Protein AF-A0AA41MFE6-F1 (afdb_monomer_lite)

Radius of gyration: 26.03 Å; chains: 1; bounding box: 63×68×72 Å

pLDDT: mean 90.1, std 14.35, range [26.83, 98.88]

Organism: Sciurus carolinensis (NCBI:txid30640)

Sequence (547 aa):
MVQLTATPLSALVDEPVHIRITGLSPFQVVTLQASLKDEKENMFYSHAYYRANKVGEVDLEHDSALGGDYVGVHPMGLFWSLKPKKLLTRLLKKDVMNSPFRVQIKLCDLQSPLRNQVTSTSMVSLTLERWYAAPGVTRIPVEEGRLRGALFLPSGEGPFPGVIDLFGGIGGLCEHRSSLLASRGFASLALAYWGYKDLPSQLQKLDLEYFEEASNFLLSHPKVFGQGIGVISTSKGAEIGLSMAIYLKQVTATILINGTNSPYGIPYVYRGYTHQSIPYSLQFLSTNALGFIEFQGIYEKIGVEASQYLFPIEKAHGHFLFIVGEDDKSINSKEHAKEAIEKLRRHGKNNWTLLSYPGAGHLIEPPYSPLCWASKMPNACTPISWGGEVITHAAAQEHSWKEIQKFLRKHLIPVGRKLHLVSTCQLPMFQLTATPPSGLADEPVHIRVTGLPPAQMVTLKATLKDEKGNLFRSKAFYRANEAGEVDLERAPALGGDYVGVHAMGLFWSLKPEKAFRRLLKRDVINNPFKVTLDLYDSVCLQDSTTA

Foldseek 3Di:
DKDWDKPPLEDAQQDFIKIKIADAAAQFKKKKKKWWAAPVRWIWIWMFIWTAHRRGMDTLQPTWTPDTLDTGRDRLCGQQSIDTPPPQDFHADDPQDPAFTKMKMFIFHDDDPPDPDPDTPTPDMDIGGHHLADPQWDWDFDDPDPWGWIKIAAHDDAQFAEEEEEEADQFEWGCSVQRNVNNVGYGYTGTGQECYDPHHPDPQAAELVNVLVVFVVRPPDPSHDDQAHEYAYAENRLVSQLLCLQPPPRYAEYERALYAQFAEPHWYDYPRDIQDHDYFPCVQWDADPVRATFQQRRPDDDPPVCPSRGDQSLRGPHAYEYEYECFERNHNSVVRVVVSVVSCVVSVHDRYDYDYFYQAWRDLDAASRYDSQWHDRVPDPHIHGGTGDSPSNNVSNSVVVVVVSVRSCVGRPDDDDDDDDDDDDDDQDKDWDWPPPDDDPPDFIKIKIARAAAQFKKKKKKWWAAPVRWIWMWIFIWTAHNRRMDTLQPTFGVDTLDTGRDRCVGPVSTDTPDPPDDRDDDPPDPDDIDMDIDMGRHDDPDDPPDD

Structure (mmCIF, N/CA/C/O backbone):
data_AF-A0AA41MFE6-F1
#
_entry.id   AF-A0AA41MFE6-F1
#
loop_
_atom_site.group_PDB
_atom_site.id
_atom_site.type_symbol
_atom_site.label_atom_id
_atom_site.label_alt_id
_atom_site.label_comp_id
_atom_site.label_asym_id
_atom_site.label_entity_id
_atom_site.label_seq_id
_atom_site.pdbx_PDB_ins_code
_atom_site.Cartn_x
_atom_site.Cartn_y
_atom_site.Cartn_z
_atom_site.occupancy
_atom_site.B_iso_or_equiv
_atom_site.auth_seq_id
_atom_site.auth_comp_id
_atom_site.auth_asym_id
_atom_site.auth_atom_id
_atom_site.pdbx_PDB_model_num
ATOM 1 N N . MET A 1 1 ? 10.815 -3.595 -38.546 1.00 85.31 1 MET A N 1
ATOM 2 C CA . MET A 1 1 ? 10.466 -2.294 -37.933 1.00 85.31 1 MET A CA 1
ATOM 3 C C . MET A 1 1 ? 10.370 -2.526 -36.439 1.00 85.31 1 MET A C 1
ATOM 5 O O . MET A 1 1 ? 9.770 -3.525 -36.065 1.00 85.31 1 MET A O 1
ATOM 9 N N . VAL A 1 2 ? 10.991 -1.673 -35.622 1.00 94.25 2 VAL A N 1
ATOM 10 C CA . VAL A 1 2 ? 10.932 -1.807 -34.159 1.00 94.25 2 VAL A CA 1
ATOM 11 C C . VAL A 1 2 ? 9.507 -1.520 -33.686 1.00 94.25 2 VAL A C 1
ATOM 13 O O . VAL A 1 2 ? 8.913 -0.531 -34.113 1.00 94.25 2 VAL A O 1
ATOM 16 N N . GLN A 1 3 ? 8.959 -2.372 -32.823 1.00 95.69 3 GLN A N 1
ATOM 17 C CA . GLN A 1 3 ? 7.640 -2.193 -32.217 1.00 95.69 3 GLN A CA 1
ATOM 18 C C . GLN A 1 3 ? 7.752 -2.275 -30.697 1.00 95.69 3 GLN A C 1
ATOM 20 O O . GLN A 1 3 ? 8.437 -3.143 -30.166 1.00 95.69 3 GLN A O 1
ATOM 25 N N . LEU A 1 4 ? 7.060 -1.371 -30.005 1.00 97.50 4 LEU A N 1
ATOM 26 C CA . LEU A 1 4 ? 6.868 -1.392 -28.558 1.00 97.50 4 LEU A CA 1
ATOM 27 C C . LEU A 1 4 ? 5.377 -1.603 -28.305 1.00 97.50 4 LEU A C 1
ATOM 29 O O . LEU A 1 4 ? 4.556 -0.829 -28.795 1.00 97.50 4 LEU A O 1
ATOM 33 N N . THR A 1 5 ? 5.038 -2.641 -27.552 1.00 97.56 5 THR A N 1
ATOM 34 C CA . THR A 1 5 ? 3.656 -3.020 -27.240 1.00 97.56 5 THR A CA 1
ATOM 35 C C . THR A 1 5 ? 3.467 -3.130 -25.737 1.00 97.56 5 THR A C 1
ATOM 37 O O . THR A 1 5 ? 4.367 -3.597 -25.039 1.00 97.56 5 THR A O 1
ATOM 40 N N . ALA A 1 6 ? 2.294 -2.731 -25.252 1.00 97.38 6 ALA A N 1
ATOM 41 C CA . ALA A 1 6 ? 1.893 -2.907 -23.866 1.00 97.38 6 ALA A CA 1
ATOM 42 C C . ALA A 1 6 ? 0.435 -3.375 -23.800 1.00 97.38 6 ALA A C 1
ATOM 44 O O . ALA A 1 6 ? -0.420 -2.783 -24.461 1.00 97.38 6 ALA A O 1
ATOM 45 N N . THR A 1 7 ? 0.157 -4.421 -23.020 1.00 95.06 7 THR A N 1
ATOM 46 C CA . THR A 1 7 ? -1.183 -5.015 -22.919 1.00 95.06 7 THR A CA 1
ATOM 47 C C . THR A 1 7 ? -1.560 -5.276 -21.459 1.00 95.06 7 THR A C 1
ATOM 49 O O . THR A 1 7 ? -0.842 -6.009 -20.779 1.00 95.06 7 THR A O 1
ATOM 52 N N . PRO A 1 8 ? -2.683 -4.720 -20.967 1.00 96.69 8 PRO A N 1
ATOM 53 C CA . PRO A 1 8 ? -3.560 -3.742 -21.627 1.00 96.69 8 PRO A CA 1
ATOM 54 C C . PRO A 1 8 ? -2.961 -2.318 -21.662 1.00 96.69 8 PRO A C 1
ATOM 56 O O . PRO A 1 8 ? -2.143 -1.951 -20.822 1.00 96.69 8 PRO A O 1
ATOM 59 N N . LEU A 1 9 ? -3.414 -1.479 -22.606 1.00 93.94 9 LEU A N 1
ATOM 60 C CA . LEU A 1 9 ? -3.052 -0.048 -22.660 1.00 93.94 9 LEU A CA 1
ATOM 61 C C . LEU A 1 9 ? -3.807 0.812 -21.636 1.00 93.94 9 LEU A C 1
ATOM 63 O O . LEU A 1 9 ? -3.378 1.919 -21.328 1.00 93.94 9 LEU A O 1
ATOM 67 N N . SER A 1 10 ? -4.929 0.318 -21.119 1.00 95.38 10 SER A N 1
ATOM 68 C CA . SER A 1 10 ? -5.746 0.989 -20.113 1.00 95.38 10 SER A CA 1
ATOM 69 C C . SER A 1 10 ? -6.144 -0.040 -19.063 1.00 95.38 10 SER A C 1
ATOM 71 O O . SER A 1 10 ? -6.711 -1.075 -19.409 1.00 95.38 10 SER A O 1
ATOM 73 N N . ALA A 1 11 ? -5.777 0.198 -17.807 1.00 95.81 11 ALA A N 1
ATOM 74 C CA . ALA A 1 11 ? -6.053 -0.709 -16.692 1.00 95.81 11 ALA A CA 1
ATOM 75 C C . ALA A 1 11 ? -6.019 0.030 -15.356 1.00 95.81 11 ALA A C 1
ATOM 77 O O . ALA A 1 11 ? -5.594 1.189 -15.280 1.00 95.81 11 ALA A O 1
ATOM 78 N N . LEU A 1 12 ? -6.448 -0.644 -14.290 1.00 97.50 12 LEU A N 1
ATOM 79 C CA . LEU A 1 12 ? -6.302 -0.095 -12.950 1.00 97.50 12 LEU A CA 1
ATOM 80 C C . LEU A 1 12 ? -4.831 0.023 -12.565 1.00 97.50 12 LEU A C 1
ATOM 82 O O . LEU A 1 12 ? -4.002 -0.795 -12.958 1.00 97.50 12 LEU A O 1
ATOM 86 N N . VAL A 1 13 ? -4.510 1.031 -11.755 1.00 97.25 13 VAL A N 1
ATOM 87 C CA . VAL A 1 13 ? -3.156 1.274 -11.252 1.00 97.25 13 VAL A CA 1
ATOM 88 C C . VAL A 1 13 ? -2.588 0.071 -10.512 1.00 97.25 13 VAL A C 1
ATOM 90 O O . VAL A 1 13 ? -1.379 -0.091 -10.589 1.00 97.25 13 VAL A O 1
ATOM 93 N N . ASP A 1 14 ? -3.412 -0.776 -9.887 1.00 96.44 14 ASP A N 1
ATOM 94 C CA . ASP A 1 14 ? -3.007 -1.979 -9.151 1.00 96.44 14 ASP A CA 1
ATOM 95 C C . ASP A 1 14 ? -2.985 -3.268 -10.003 1.00 96.44 14 ASP A C 1
ATOM 97 O O . ASP A 1 14 ? -2.794 -4.353 -9.454 1.00 96.44 14 ASP A O 1
ATOM 101 N N . GLU A 1 15 ? -3.150 -3.176 -11.331 1.00 95.25 15 GLU A N 1
ATOM 102 C CA . GLU A 1 15 ? -3.123 -4.324 -12.259 1.00 95.25 15 GLU A CA 1
ATOM 103 C C . GLU A 1 15 ? -1.852 -4.357 -13.110 1.00 95.25 15 GLU A C 1
ATOM 105 O O . GLU A 1 15 ? -1.457 -3.319 -13.641 1.00 95.25 15 GLU A O 1
ATOM 110 N N . PRO A 1 16 ? -1.204 -5.517 -13.294 1.00 96.12 16 PRO A N 1
ATOM 111 C CA . PRO A 1 16 ? 0.009 -5.596 -14.097 1.00 96.12 16 PRO A CA 1
ATOM 112 C C . PRO A 1 16 ? -0.258 -5.265 -15.573 1.00 96.12 16 PRO A C 1
ATOM 114 O O . PRO A 1 16 ? -1.372 -5.414 -16.077 1.00 96.12 16 PRO A O 1
ATOM 117 N N . VAL A 1 17 ? 0.792 -4.836 -16.270 1.00 95.00 17 VAL A N 1
ATOM 118 C CA . VAL A 1 17 ? 0.800 -4.655 -17.722 1.00 95.00 17 VAL A CA 1
ATOM 119 C C . VAL A 1 17 ? 1.976 -5.415 -18.309 1.00 95.00 17 VAL A C 1
ATOM 121 O O . VAL A 1 17 ? 3.104 -5.274 -17.842 1.00 95.00 17 VAL A O 1
ATOM 124 N N . HIS A 1 18 ? 1.717 -6.173 -19.369 1.00 97.75 18 HIS A N 1
ATOM 125 C CA . HIS A 1 18 ? 2.751 -6.874 -20.116 1.00 97.75 18 HIS A CA 1
ATOM 126 C C . HIS A 1 18 ? 3.365 -5.943 -21.160 1.00 97.75 18 HIS A C 1
ATOM 128 O O . HIS A 1 18 ? 2.641 -5.428 -22.012 1.00 97.75 18 HIS A O 1
ATOM 134 N N . ILE A 1 19 ? 4.678 -5.702 -21.098 1.00 98.31 19 ILE A N 1
ATOM 135 C CA . ILE A 1 19 ? 5.408 -4.827 -22.028 1.00 98.31 19 ILE A CA 1
ATOM 136 C C . ILE A 1 19 ? 6.416 -5.660 -22.820 1.00 98.31 19 ILE A C 1
ATOM 138 O O . ILE A 1 19 ? 7.252 -6.353 -22.241 1.00 98.31 19 ILE A O 1
ATOM 142 N N . ARG A 1 20 ? 6.376 -5.530 -24.148 1.00 98.19 20 ARG A N 1
ATOM 143 C CA . ARG A 1 20 ? 7.273 -6.232 -25.073 1.00 98.19 20 ARG A CA 1
ATOM 144 C C . ARG A 1 20 ? 7.802 -5.299 -26.153 1.00 98.19 20 ARG A C 1
ATOM 146 O O . ARG A 1 20 ? 7.103 -4.388 -26.603 1.00 98.19 20 ARG A O 1
ATOM 153 N N . ILE A 1 21 ? 9.032 -5.552 -26.582 1.00 98.00 21 ILE A N 1
ATOM 154 C CA . ILE A 1 21 ? 9.687 -4.905 -27.715 1.00 98.00 21 ILE A CA 1
ATOM 155 C C . ILE A 1 21 ? 10.038 -5.980 -28.743 1.00 98.00 21 ILE A C 1
ATOM 157 O O . ILE A 1 21 ? 10.586 -7.021 -28.383 1.00 98.00 21 ILE A O 1
ATOM 161 N N . THR A 1 22 ? 9.764 -5.727 -30.019 1.00 97.62 22 THR A N 1
ATOM 162 C CA . THR A 1 22 ? 10.142 -6.612 -31.130 1.00 97.62 22 THR A CA 1
ATOM 163 C C . THR A 1 22 ? 10.820 -5.828 -32.250 1.00 97.62 22 THR A C 1
ATOM 165 O O . THR A 1 22 ? 10.731 -4.599 -32.326 1.00 97.62 22 THR A O 1
ATOM 168 N N . GLY A 1 23 ? 11.522 -6.539 -33.134 1.00 96.00 23 GLY A N 1
ATOM 169 C CA . GLY A 1 23 ? 12.159 -5.946 -34.310 1.00 96.00 23 GLY A CA 1
ATOM 170 C C . GLY A 1 23 ? 13.455 -5.183 -34.023 1.00 96.00 23 GLY A C 1
ATOM 171 O O . GLY A 1 23 ? 13.853 -4.366 -34.855 1.00 96.00 23 GLY A O 1
ATOM 172 N N . LEU A 1 24 ? 14.094 -5.434 -32.874 1.00 96.00 24 LEU A N 1
ATOM 173 C CA . LEU A 1 24 ? 15.452 -4.978 -32.564 1.00 96.00 24 LEU A CA 1
ATOM 174 C C . LEU A 1 24 ? 16.492 -5.820 -33.314 1.00 96.00 24 LEU A C 1
ATOM 176 O O . LEU A 1 24 ? 16.196 -6.905 -33.814 1.00 96.00 24 LEU A O 1
ATOM 180 N N . SER A 1 25 ? 17.738 -5.352 -33.359 1.00 95.69 25 SER A N 1
ATOM 181 C CA . SER A 1 25 ? 18.846 -6.215 -33.784 1.00 95.69 25 SER A CA 1
ATOM 182 C C . SER A 1 25 ? 19.137 -7.273 -32.704 1.00 95.69 25 SER A C 1
ATOM 184 O O . SER A 1 25 ? 19.020 -6.964 -31.512 1.00 95.69 25 SER A O 1
ATOM 186 N N . PRO A 1 26 ? 19.538 -8.508 -33.065 1.00 97.19 26 PRO A N 1
ATOM 187 C CA . PRO A 1 26 ? 19.915 -9.526 -32.086 1.00 97.19 26 PRO A CA 1
ATOM 188 C C . PRO A 1 26 ? 20.945 -8.997 -31.083 1.00 97.19 26 PRO A C 1
ATOM 190 O O . PRO A 1 26 ? 21.949 -8.405 -31.476 1.00 97.19 26 PRO A O 1
ATOM 193 N N . PHE A 1 27 ? 20.698 -9.205 -29.787 1.00 95.50 27 PHE A N 1
ATOM 194 C CA . PHE A 1 27 ? 21.575 -8.753 -28.694 1.00 95.50 27 PHE A CA 1
ATOM 195 C C . PHE A 1 27 ? 21.773 -7.234 -28.564 1.00 95.50 27 PHE A C 1
ATOM 197 O O . PHE A 1 27 ? 22.611 -6.805 -27.758 1.00 95.50 27 PHE A O 1
ATOM 204 N N . GLN A 1 28 ? 20.992 -6.425 -29.293 1.00 94.25 28 GLN A N 1
ATOM 205 C CA . GLN A 1 28 ? 20.975 -4.970 -29.153 1.00 94.25 28 GLN A CA 1
ATOM 206 C C . GLN A 1 28 ? 20.595 -4.587 -27.725 1.00 94.25 28 GLN A C 1
ATOM 208 O O . GLN A 1 28 ? 19.637 -5.116 -27.161 1.00 94.25 28 GLN A O 1
ATOM 213 N N . VAL A 1 29 ? 21.345 -3.651 -27.149 1.00 94.38 29 VAL A N 1
ATOM 214 C CA . VAL A 1 29 ? 21.021 -3.066 -25.849 1.00 94.38 29 VAL A CA 1
ATOM 215 C C . VAL A 1 29 ? 20.223 -1.788 -26.075 1.00 94.38 29 VAL A C 1
ATOM 217 O O . VAL A 1 29 ? 20.612 -0.946 -26.884 1.00 94.38 29 VAL A O 1
ATOM 220 N N . VAL A 1 30 ? 19.111 -1.653 -25.364 1.00 93.69 30 VAL A N 1
ATOM 221 C CA . VAL A 1 30 ? 18.167 -0.537 -25.474 1.00 93.69 30 VAL A CA 1
ATOM 222 C C . VAL A 1 30 ? 17.822 0.017 -24.097 1.00 93.69 30 VAL A C 1
ATOM 224 O O . VAL A 1 30 ? 17.948 -0.680 -23.088 1.00 93.69 30 VAL A O 1
ATOM 227 N N . THR A 1 31 ? 17.353 1.262 -24.061 1.00 95.25 31 THR A N 1
ATOM 228 C CA . THR A 1 31 ? 16.830 1.896 -22.847 1.00 95.25 31 THR A CA 1
ATOM 229 C C . THR A 1 31 ? 15.318 2.038 -22.961 1.00 95.25 31 THR A C 1
ATOM 231 O O . THR A 1 31 ? 14.821 2.645 -23.912 1.00 95.25 31 THR A O 1
ATOM 234 N N . LEU A 1 32 ? 14.586 1.547 -21.963 1.00 96.50 32 LEU A N 1
ATOM 235 C CA . LEU A 1 32 ? 13.195 1.927 -21.742 1.00 96.50 32 LEU A CA 1
ATOM 236 C C . LEU A 1 32 ? 13.133 3.052 -20.717 1.00 96.50 32 LEU A C 1
ATOM 238 O O . LEU A 1 32 ? 13.757 2.968 -19.663 1.00 96.50 32 LEU A O 1
ATOM 242 N N . GLN A 1 33 ? 12.369 4.095 -21.026 1.00 96.88 33 GLN A N 1
ATOM 243 C CA . GLN A 1 33 ? 12.086 5.204 -20.121 1.00 96.88 33 GLN A CA 1
ATOM 244 C C . GLN A 1 33 ? 10.583 5.295 -19.892 1.00 96.88 33 GLN A C 1
ATOM 246 O O . GLN A 1 33 ? 9.822 5.332 -20.859 1.00 96.88 33 GLN A O 1
ATOM 251 N N . ALA A 1 34 ? 10.160 5.376 -18.635 1.00 98.12 34 ALA A N 1
ATOM 252 C CA . ALA A 1 34 ? 8.791 5.715 -18.277 1.00 98.12 34 ALA A CA 1
ATOM 253 C C . ALA A 1 34 ? 8.730 7.135 -17.727 1.00 98.12 34 ALA A C 1
ATOM 255 O O . ALA A 1 34 ? 9.635 7.575 -17.016 1.00 98.12 34 ALA A O 1
ATOM 256 N N . SER A 1 35 ? 7.658 7.856 -18.031 1.00 98.06 35 SER A N 1
ATOM 257 C CA . SER A 1 35 ? 7.380 9.145 -17.413 1.00 98.06 35 SER A CA 1
ATOM 258 C C . SER A 1 35 ? 5.889 9.398 -17.257 1.00 98.06 35 SER A C 1
ATOM 260 O O . SER A 1 35 ? 5.072 8.912 -18.036 1.00 98.06 35 SER A O 1
ATOM 262 N N . LEU A 1 36 ? 5.529 10.170 -16.236 1.00 97.50 36 LEU A N 1
ATOM 263 C CA . LEU A 1 36 ? 4.176 10.683 -16.045 1.00 97.50 36 LEU A CA 1
ATOM 264 C C . LEU A 1 36 ? 4.226 12.063 -15.399 1.00 97.50 36 LEU A C 1
ATOM 266 O O . LEU A 1 36 ? 5.208 12.423 -14.746 1.00 97.50 36 LEU A O 1
ATOM 270 N N . LYS A 1 37 ? 3.143 12.819 -15.550 1.00 97.38 37 LYS A N 1
ATOM 271 C CA . LYS A 1 37 ? 2.904 14.037 -14.778 1.00 97.38 37 LYS A CA 1
ATOM 272 C C . LYS A 1 37 ? 1.796 13.795 -13.763 1.00 97.38 37 LYS A C 1
ATOM 274 O O . LYS A 1 37 ? 0.802 13.146 -14.088 1.00 97.38 37 LYS A O 1
ATOM 279 N N . ASP A 1 38 ? 1.986 14.303 -12.551 1.00 95.19 38 ASP A N 1
ATOM 280 C CA . ASP A 1 38 ? 0.920 14.343 -11.551 1.00 95.19 38 ASP A CA 1
ATOM 281 C C . ASP A 1 38 ? -0.094 15.465 -11.853 1.00 95.19 38 ASP A C 1
ATOM 283 O O . ASP A 1 38 ? 0.078 16.260 -12.776 1.00 95.19 38 ASP A O 1
ATOM 287 N N . GLU A 1 39 ? -1.151 15.557 -11.047 1.00 94.62 39 GLU A N 1
ATOM 288 C CA . GLU A 1 39 ? -2.219 16.566 -11.186 1.00 94.62 39 GLU A CA 1
ATOM 289 C C . GLU A 1 39 ? -1.743 18.009 -10.918 1.00 94.62 39 GLU A C 1
ATOM 291 O O . GLU A 1 39 ? -2.495 18.963 -11.101 1.00 94.62 39 GLU A O 1
ATOM 296 N N . LYS A 1 40 ? -0.496 18.183 -10.465 1.00 94.38 40 LYS A N 1
ATOM 297 C CA . LYS A 1 40 ? 0.174 19.470 -10.241 1.00 94.38 40 LYS A CA 1
ATOM 298 C C . LYS A 1 40 ? 1.290 19.713 -11.264 1.00 94.38 40 LYS A C 1
ATOM 300 O O . LYS A 1 40 ? 2.154 20.557 -11.023 1.00 94.38 40 LYS A O 1
ATOM 305 N N . GLU A 1 41 ? 1.294 18.971 -12.372 1.00 95.50 41 GLU A N 1
ATOM 306 C CA . GLU A 1 41 ? 2.293 19.028 -13.444 1.00 95.50 41 GLU A CA 1
ATOM 307 C C . GLU A 1 41 ? 3.734 18.669 -13.016 1.00 95.50 41 GLU A C 1
ATOM 309 O O . GLU A 1 41 ? 4.687 18.892 -13.773 1.00 95.50 41 GLU A O 1
ATOM 314 N N . ASN A 1 42 ? 3.940 18.070 -11.835 1.00 96.06 42 ASN A N 1
ATOM 315 C CA . ASN A 1 42 ? 5.255 17.562 -11.445 1.00 96.06 42 ASN A CA 1
ATOM 316 C C . ASN A 1 42 ? 5.572 16.296 -12.244 1.00 96.06 42 ASN A C 1
ATOM 318 O O . ASN A 1 42 ? 4.789 15.349 -12.289 1.00 96.06 42 ASN A O 1
ATOM 322 N N . MET A 1 43 ? 6.761 16.269 -12.844 1.00 97.62 43 MET A N 1
ATOM 323 C CA . MET A 1 43 ? 7.229 15.135 -13.635 1.00 97.62 43 MET A CA 1
ATOM 324 C C . MET A 1 43 ? 7.805 14.033 -12.743 1.00 97.62 43 MET A C 1
ATOM 326 O O . MET A 1 43 ? 8.657 14.307 -11.895 1.00 97.62 43 MET A O 1
ATOM 330 N N . PHE A 1 44 ? 7.418 12.794 -13.019 1.00 98.31 44 PHE A N 1
ATOM 331 C CA . PHE A 1 44 ? 8.016 11.569 -12.502 1.00 98.31 44 PHE A CA 1
ATOM 332 C C . PHE A 1 44 ? 8.595 10.767 -13.662 1.00 98.31 44 PHE A C 1
ATOM 334 O O . PHE A 1 44 ? 8.055 10.805 -14.769 1.00 98.31 44 PHE A O 1
ATOM 341 N N . TYR A 1 45 ? 9.703 10.069 -13.430 1.00 97.75 45 TYR A N 1
ATOM 342 C CA . TYR A 1 45 ? 10.360 9.275 -14.464 1.00 97.75 45 TYR A CA 1
ATOM 343 C C . TYR A 1 45 ? 11.119 8.084 -13.885 1.00 97.75 45 TYR A C 1
ATOM 345 O O . TYR A 1 45 ? 11.501 8.099 -12.718 1.00 97.75 45 TYR A O 1
ATOM 353 N N . SER A 1 46 ? 11.348 7.074 -14.711 1.00 97.56 46 SER A N 1
ATOM 354 C CA . SER A 1 46 ? 12.235 5.944 -14.438 1.00 97.56 46 SER A CA 1
ATOM 355 C C . SER A 1 46 ? 12.851 5.455 -15.746 1.00 97.56 46 SER A C 1
ATOM 357 O O . SER A 1 46 ? 12.368 5.778 -16.837 1.00 97.56 46 SER A O 1
ATOM 359 N N . HIS A 1 47 ? 13.928 4.687 -15.656 1.00 96.38 47 HIS A N 1
ATOM 360 C CA . HIS A 1 47 ? 14.547 4.047 -16.805 1.00 96.38 47 HIS A CA 1
ATOM 361 C C . HIS A 1 47 ? 15.220 2.727 -16.439 1.00 96.38 47 HIS A C 1
ATOM 363 O O . HIS A 1 47 ? 15.717 2.555 -15.326 1.00 96.38 47 HIS A O 1
ATOM 369 N N . ALA A 1 48 ? 15.270 1.814 -17.404 1.00 96.56 48 ALA A N 1
ATOM 370 C CA . ALA A 1 48 ? 16.004 0.562 -17.295 1.00 96.56 48 ALA A CA 1
ATOM 371 C C . ALA A 1 48 ? 16.578 0.132 -18.649 1.00 96.56 48 ALA A C 1
ATOM 373 O O . ALA A 1 48 ? 16.025 0.445 -19.709 1.00 96.56 48 ALA A O 1
ATOM 374 N N . TYR A 1 49 ? 17.701 -0.581 -18.602 1.00 95.31 49 TYR A N 1
ATOM 375 C CA . TYR A 1 49 ? 18.391 -1.104 -19.779 1.00 95.31 49 TYR A CA 1
ATOM 376 C C . TYR A 1 49 ? 18.054 -2.573 -19.995 1.00 95.31 49 TYR A C 1
ATOM 378 O O . TYR A 1 49 ? 18.075 -3.358 -19.050 1.00 95.31 49 TYR A O 1
ATOM 386 N N . TYR A 1 50 ? 17.830 -2.956 -21.246 1.00 96.56 50 TYR A N 1
ATOM 387 C CA . TYR A 1 50 ? 17.531 -4.333 -21.631 1.00 96.56 50 TYR A CA 1
ATOM 388 C C . TYR A 1 50 ? 18.381 -4.750 -22.819 1.00 96.56 50 TYR A C 1
ATOM 390 O O . TYR A 1 50 ? 18.743 -3.921 -23.654 1.00 96.56 50 TYR A O 1
ATOM 398 N N . ARG A 1 51 ? 18.683 -6.045 -22.909 1.00 96.94 51 ARG A N 1
ATOM 399 C CA . ARG A 1 51 ? 19.326 -6.648 -24.077 1.00 96.94 51 ARG A CA 1
ATOM 400 C C . ARG A 1 51 ? 18.319 -7.534 -24.794 1.00 96.94 51 ARG A C 1
ATOM 402 O O . ARG A 1 51 ? 17.766 -8.437 -24.181 1.00 96.94 51 ARG A O 1
ATOM 409 N N . ALA A 1 52 ? 18.152 -7.303 -26.091 1.00 97.12 52 ALA A N 1
ATOM 410 C CA . ALA A 1 52 ? 17.339 -8.150 -26.946 1.00 97.12 52 ALA A CA 1
ATOM 411 C C . ALA A 1 52 ? 17.893 -9.579 -27.014 1.00 97.12 52 ALA A C 1
ATOM 413 O O . ALA A 1 52 ? 19.106 -9.800 -26.999 1.00 97.12 52 ALA A O 1
ATOM 414 N N . ASN A 1 53 ? 17.014 -10.562 -27.143 1.00 97.06 53 ASN A N 1
ATOM 415 C CA . ASN A 1 53 ? 17.397 -11.949 -27.368 1.00 97.06 53 ASN A CA 1
ATOM 416 C C . ASN A 1 53 ? 17.931 -12.170 -28.807 1.00 97.06 53 ASN A C 1
ATOM 418 O O . ASN A 1 53 ? 18.080 -11.240 -29.606 1.00 97.06 53 ASN A O 1
ATOM 422 N N . LYS A 1 54 ? 18.211 -13.433 -29.163 1.00 97.44 54 LYS A N 1
ATOM 423 C CA . LYS A 1 54 ? 18.744 -13.816 -30.486 1.00 97.44 54 LYS A CA 1
ATOM 424 C C . LYS A 1 54 ? 17.819 -13.491 -31.670 1.00 97.44 54 LYS A C 1
ATOM 426 O O . LYS A 1 54 ? 18.294 -13.461 -32.799 1.00 97.44 54 LYS A O 1
ATOM 431 N N . VAL A 1 55 ? 16.522 -13.289 -31.424 1.00 97.12 55 VAL A N 1
ATOM 432 C CA . VAL A 1 55 ? 15.525 -12.932 -32.449 1.00 97.12 55 VAL A CA 1
ATOM 433 C C . VAL A 1 55 ? 15.160 -11.443 -32.426 1.00 97.12 55 VAL A C 1
ATOM 435 O O . VAL A 1 55 ? 14.294 -11.023 -33.185 1.00 97.12 55 VAL A O 1
ATOM 438 N N . GLY A 1 56 ? 15.839 -10.627 -31.610 1.00 97.31 56 GLY A N 1
ATOM 439 C CA . GLY A 1 56 ? 15.613 -9.181 -31.584 1.00 97.31 56 GLY A CA 1
ATOM 440 C C . GLY A 1 56 ? 14.400 -8.755 -30.757 1.00 97.31 56 GLY A C 1
ATOM 441 O O . GLY A 1 56 ? 13.729 -7.779 -31.102 1.00 97.31 56 GLY A O 1
ATOM 442 N N . GLU A 1 57 ? 14.098 -9.481 -29.681 1.00 98.19 57 GLU A N 1
ATOM 443 C CA . GLU A 1 57 ? 12.965 -9.194 -28.799 1.00 98.19 57 GLU A CA 1
ATOM 444 C C . GLU A 1 57 ? 13.400 -8.977 -27.351 1.00 98.19 57 GLU A C 1
ATOM 446 O O . GLU A 1 57 ? 14.391 -9.554 -26.905 1.00 98.19 57 GLU A O 1
ATOM 451 N N . VAL A 1 58 ? 12.631 -8.162 -26.631 1.00 98.38 58 VAL A N 1
ATOM 452 C CA . VAL A 1 58 ? 12.699 -8.009 -25.174 1.00 98.38 58 VAL A CA 1
ATOM 453 C C . VAL A 1 58 ? 11.289 -8.171 -24.622 1.00 98.38 58 VAL A C 1
ATOM 455 O O . VAL A 1 58 ? 10.378 -7.466 -25.055 1.00 98.38 58 VAL A O 1
ATOM 458 N N . ASP A 1 59 ? 11.112 -9.055 -23.656 1.00 98.19 59 ASP A N 1
ATOM 459 C CA . ASP A 1 59 ? 9.878 -9.263 -22.909 1.00 98.19 59 ASP A CA 1
ATOM 460 C C . ASP A 1 59 ? 10.128 -8.997 -21.421 1.00 98.19 59 ASP A C 1
ATOM 462 O O . ASP A 1 59 ? 10.875 -9.725 -20.770 1.00 98.19 59 ASP A O 1
ATOM 466 N N . LEU A 1 60 ? 9.489 -7.964 -20.864 1.00 97.62 60 LEU A N 1
ATOM 467 C CA . LEU A 1 60 ? 9.726 -7.541 -19.479 1.00 97.62 60 LEU A CA 1
ATOM 468 C C . LEU A 1 60 ? 9.253 -8.573 -18.441 1.00 97.62 60 LEU A C 1
ATOM 470 O O . LEU A 1 60 ? 9.651 -8.474 -17.279 1.00 97.62 60 LEU A O 1
ATOM 474 N N . GLU A 1 61 ? 8.437 -9.559 -18.829 1.00 96.56 61 GLU A N 1
ATOM 475 C CA . GLU A 1 61 ? 8.071 -10.678 -17.950 1.00 96.56 61 GLU A CA 1
ATOM 476 C C . GLU A 1 61 ? 9.209 -11.670 -17.714 1.00 96.56 61 GLU A C 1
ATOM 478 O O . GLU A 1 61 ? 9.241 -12.336 -16.679 1.00 96.56 61 GLU A O 1
ATOM 483 N N . HIS A 1 62 ? 10.153 -11.749 -18.650 1.00 96.38 62 HIS A N 1
ATOM 484 C CA . HIS A 1 62 ? 11.153 -12.812 -18.694 1.00 96.38 62 HIS A CA 1
ATOM 485 C C . HIS A 1 62 ? 12.586 -12.270 -18.693 1.00 96.38 62 HIS A C 1
ATOM 487 O O . HIS A 1 62 ? 13.484 -12.875 -18.105 1.00 96.38 62 HIS A O 1
ATOM 493 N N . ASP A 1 63 ? 12.808 -11.121 -19.328 1.00 97.06 63 ASP A N 1
ATOM 494 C CA . ASP A 1 63 ? 14.127 -10.546 -19.529 1.00 97.06 63 ASP A CA 1
ATOM 495 C C . ASP A 1 63 ? 14.520 -9.622 -18.374 1.00 97.06 63 ASP A C 1
ATOM 497 O O . ASP A 1 63 ? 13.799 -8.706 -17.969 1.00 97.06 63 ASP A O 1
ATOM 501 N N . SER A 1 64 ? 15.722 -9.849 -17.847 1.00 97.12 64 SER A N 1
ATOM 502 C CA . SER A 1 64 ? 16.268 -9.052 -16.754 1.00 97.12 64 SER A CA 1
ATOM 503 C C . SER A 1 64 ? 16.653 -7.652 -17.226 1.00 97.12 64 SER A C 1
ATOM 505 O O . SER A 1 64 ? 17.413 -7.499 -18.188 1.00 97.12 64 SER A O 1
ATOM 507 N N . ALA A 1 65 ? 16.250 -6.632 -16.466 1.00 97.12 65 ALA A N 1
ATOM 508 C CA . ALA A 1 65 ? 16.879 -5.322 -16.548 1.00 97.12 65 ALA A CA 1
ATOM 509 C C . ALA A 1 65 ? 18.365 -5.454 -16.176 1.00 97.12 65 ALA A C 1
ATOM 511 O O . ALA A 1 65 ? 18.714 -6.096 -15.180 1.00 97.12 65 ALA A O 1
ATOM 512 N N . LEU A 1 66 ? 19.240 -4.863 -16.988 1.00 94.75 66 LEU A N 1
ATOM 513 C CA . LEU A 1 66 ? 20.698 -4.905 -16.829 1.00 94.75 66 LEU A CA 1
ATOM 514 C C . LEU A 1 66 ? 21.230 -3.783 -15.924 1.00 94.75 66 LEU A C 1
ATOM 516 O O . LEU A 1 66 ? 22.385 -3.818 -15.509 1.00 94.75 66 LEU A O 1
ATOM 520 N N . GLY A 1 67 ? 20.411 -2.766 -15.659 1.00 90.62 67 GLY A N 1
ATOM 521 C CA . GLY A 1 67 ? 20.777 -1.555 -14.931 1.00 90.62 67 GLY A CA 1
ATOM 522 C C . GLY A 1 67 ? 19.757 -0.442 -15.145 1.00 90.62 67 GLY A C 1
ATOM 523 O O . GLY A 1 67 ? 18.797 -0.604 -15.899 1.00 90.62 67 GLY A O 1
ATOM 524 N N . GLY A 1 68 ? 20.016 0.706 -14.522 1.00 93.25 68 GLY A N 1
ATOM 525 C CA . GLY A 1 68 ? 19.109 1.852 -14.494 1.00 93.25 68 GLY A CA 1
ATOM 526 C C . GLY A 1 68 ? 18.576 2.053 -13.082 1.00 93.25 68 GLY A C 1
ATOM 527 O O . GLY A 1 68 ? 19.324 1.917 -12.115 1.00 93.25 68 GLY A O 1
ATOM 528 N N . ASP A 1 69 ? 17.288 2.356 -12.961 1.00 95.12 69 ASP A N 1
ATOM 529 C CA . ASP A 1 69 ? 16.619 2.542 -11.670 1.00 95.12 69 ASP A CA 1
ATOM 530 C C . ASP A 1 69 ? 16.314 1.216 -10.945 1.00 95.12 69 ASP A C 1
ATOM 532 O O . ASP A 1 69 ? 15.926 1.230 -9.777 1.00 95.12 69 ASP A O 1
ATOM 536 N N . TYR A 1 70 ? 16.509 0.073 -11.613 1.00 95.56 70 TYR A N 1
ATOM 537 C CA . TYR A 1 70 ? 16.438 -1.275 -11.041 1.00 95.56 70 TYR A CA 1
ATOM 538 C C . TYR A 1 70 ? 17.200 -2.298 -11.905 1.00 95.56 70 TYR A C 1
ATOM 540 O O . TYR A 1 70 ? 17.591 -2.015 -13.039 1.00 95.56 70 TYR A O 1
ATOM 548 N N . VAL A 1 71 ? 17.421 -3.495 -11.353 1.00 94.75 71 VAL A N 1
ATOM 549 C CA . VAL A 1 71 ? 18.093 -4.645 -11.986 1.00 94.75 71 VAL A CA 1
ATOM 550 C C . VAL A 1 71 ? 17.285 -5.901 -11.674 1.00 94.75 71 VAL A C 1
ATOM 552 O O . VAL A 1 71 ? 16.702 -5.985 -10.597 1.00 94.75 71 VAL A O 1
ATOM 555 N N . GLY A 1 72 ? 17.272 -6.876 -12.581 1.00 96.62 72 GLY A N 1
ATOM 556 C CA . GLY A 1 72 ? 16.539 -8.132 -12.403 1.00 96.62 72 GLY A CA 1
ATOM 557 C C . GLY A 1 72 ? 15.257 -8.198 -13.231 1.00 96.62 72 GLY A C 1
ATOM 558 O O . GLY A 1 72 ? 14.919 -7.269 -13.970 1.00 96.62 72 GLY A O 1
ATOM 559 N N . VAL A 1 73 ? 14.540 -9.315 -13.113 1.00 97.69 73 VAL A N 1
ATOM 560 C CA . VAL A 1 73 ? 13.254 -9.533 -13.791 1.00 97.69 73 VAL A CA 1
ATOM 561 C C . VAL A 1 73 ? 12.143 -8.888 -12.968 1.00 97.69 73 VAL A C 1
ATOM 563 O O . VAL A 1 73 ? 11.675 -9.439 -11.973 1.00 97.69 73 VAL A O 1
ATOM 566 N N . HIS A 1 74 ? 11.745 -7.689 -13.385 1.00 96.81 74 HIS A N 1
ATOM 567 C CA . HIS A 1 74 ? 10.706 -6.893 -12.738 1.00 96.81 74 HIS A CA 1
ATOM 568 C C . HIS A 1 74 ? 9.748 -6.329 -13.796 1.00 96.81 74 HIS A C 1
ATOM 570 O O . HIS A 1 74 ? 9.984 -5.226 -14.295 1.00 96.81 74 HIS A O 1
ATOM 576 N N . PRO A 1 75 ? 8.646 -7.035 -14.118 1.00 96.94 75 PRO A N 1
ATOM 577 C CA . PRO A 1 75 ? 7.754 -6.656 -15.221 1.00 96.94 75 PRO A CA 1
ATOM 578 C C . PRO A 1 75 ? 7.155 -5.257 -15.041 1.00 96.94 75 PRO A C 1
ATOM 580 O O . PRO A 1 75 ? 7.070 -4.461 -15.972 1.00 96.94 75 PRO A O 1
ATOM 583 N N . MET A 1 76 ? 6.822 -4.922 -13.792 1.00 98.31 76 MET A N 1
ATOM 584 C CA . MET A 1 76 ? 6.284 -3.618 -13.405 1.00 98.31 76 MET A CA 1
ATOM 585 C C . MET A 1 76 ? 7.353 -2.637 -12.903 1.00 98.31 76 MET A C 1
ATOM 587 O O . MET A 1 76 ? 7.017 -1.585 -12.353 1.00 98.31 76 MET A O 1
ATOM 591 N N . GLY A 1 77 ? 8.634 -2.957 -13.126 1.00 98.19 77 GLY A N 1
ATOM 592 C CA . GLY A 1 77 ? 9.802 -2.196 -12.690 1.00 98.19 77 GLY A CA 1
ATOM 593 C C . GLY A 1 77 ? 9.733 -0.719 -13.036 1.00 98.19 77 GLY A C 1
ATOM 594 O O . GLY A 1 77 ? 9.934 0.136 -12.178 1.00 98.19 77 GLY A O 1
ATOM 595 N N . LEU A 1 78 ? 9.356 -0.404 -14.276 1.00 98.25 78 LEU A N 1
ATOM 596 C CA . LEU A 1 78 ? 9.223 0.972 -14.759 1.00 98.25 78 LEU A CA 1
ATOM 597 C C . LEU A 1 78 ? 8.188 1.805 -13.982 1.00 98.25 78 LEU A C 1
ATOM 599 O O . LEU A 1 78 ? 8.320 3.023 -13.942 1.00 98.25 78 LEU A O 1
ATOM 603 N N . PHE A 1 79 ? 7.180 1.188 -13.363 1.00 98.44 79 PHE A N 1
ATOM 604 C CA . PHE A 1 79 ? 6.103 1.901 -12.672 1.00 98.44 79 PHE A CA 1
ATOM 605 C C . PHE A 1 79 ? 6.464 2.192 -11.215 1.00 98.44 79 PHE A C 1
ATOM 607 O O . PHE A 1 79 ? 6.458 3.349 -10.800 1.00 98.44 79 PHE A O 1
ATOM 614 N N . TRP A 1 80 ? 6.845 1.168 -10.445 1.00 97.81 80 TRP A N 1
ATOM 615 C CA . TRP A 1 80 ? 7.159 1.353 -9.024 1.00 97.81 80 TRP A CA 1
ATOM 616 C C . TRP A 1 80 ? 8.497 2.071 -8.787 1.00 97.81 80 TRP A C 1
ATOM 618 O O . TRP A 1 80 ? 8.719 2.609 -7.703 1.00 97.81 80 TRP A O 1
ATOM 628 N N . SER A 1 81 ? 9.387 2.121 -9.785 1.00 97.81 81 SER A N 1
ATOM 629 C CA . SER A 1 81 ? 10.668 2.846 -9.697 1.00 97.81 81 SER A CA 1
ATOM 630 C C . SER A 1 81 ? 10.586 4.315 -10.129 1.00 97.81 81 SER A C 1
ATOM 632 O O . SER A 1 81 ? 11.604 5.011 -10.137 1.00 97.81 81 SER A O 1
ATOM 634 N N . LEU A 1 82 ? 9.398 4.818 -10.494 1.00 98.00 82 LEU A N 1
ATOM 635 C CA . LEU A 1 82 ? 9.219 6.229 -10.841 1.00 98.00 82 LEU A CA 1
ATOM 636 C C . LEU A 1 82 ? 9.684 7.138 -9.695 1.00 98.00 82 LEU A C 1
ATOM 638 O O . LEU A 1 82 ? 9.198 7.064 -8.570 1.00 98.00 82 LEU A O 1
ATOM 642 N N . LYS A 1 83 ? 10.580 8.071 -10.000 1.00 96.25 83 LYS A N 1
ATOM 643 C CA . LYS A 1 83 ? 11.072 9.073 -9.050 1.00 96.25 83 LYS A CA 1
ATOM 644 C C . LYS A 1 83 ? 10.711 10.482 -9.510 1.00 96.25 83 LYS A C 1
ATOM 646 O O . LYS A 1 83 ? 10.657 10.747 -10.715 1.00 96.25 83 LYS A O 1
ATOM 651 N N . PRO A 1 84 ? 10.454 11.414 -8.580 1.00 96.44 84 PRO A N 1
ATOM 652 C CA . PRO A 1 84 ? 10.091 12.770 -8.949 1.00 96.44 84 PRO A CA 1
ATOM 653 C C . PRO A 1 84 ? 11.307 13.524 -9.497 1.00 96.44 84 PRO A C 1
ATOM 655 O O . PRO A 1 84 ? 12.402 13.478 -8.935 1.00 96.44 84 PRO A O 1
ATOM 658 N N . LYS A 1 85 ? 11.106 14.314 -10.552 1.00 94.88 85 LYS A N 1
ATOM 659 C CA . LYS A 1 85 ? 12.104 15.288 -11.020 1.00 94.88 85 LYS A CA 1
ATOM 660 C C . LYS A 1 85 ? 12.314 16.402 -9.996 1.00 94.88 85 LYS A C 1
ATOM 662 O O . LYS A 1 85 ? 13.437 16.846 -9.779 1.00 94.88 85 LYS A O 1
ATOM 667 N N . LYS A 1 86 ? 11.232 16.845 -9.351 1.00 93.31 86 LYS A N 1
ATOM 668 C CA . LYS A 1 86 ? 11.284 17.760 -8.209 1.00 93.31 86 LYS A CA 1
ATOM 669 C C . LYS A 1 86 ? 11.484 16.944 -6.935 1.00 93.31 86 LYS A C 1
ATOM 671 O O . LYS A 1 86 ? 10.538 16.322 -6.460 1.00 93.31 86 LYS A O 1
ATOM 676 N N . LEU A 1 87 ? 12.699 16.952 -6.388 1.00 90.62 87 LEU A N 1
ATOM 677 C CA . LEU A 1 87 ? 13.042 16.196 -5.178 1.00 90.62 87 LEU A CA 1
ATOM 678 C C . LEU A 1 87 ? 12.003 16.386 -4.060 1.00 90.62 87 LEU A C 1
ATOM 680 O O . LEU A 1 87 ? 11.455 17.478 -3.891 1.00 90.62 87 LEU A O 1
ATOM 684 N N . LEU A 1 88 ? 11.774 15.321 -3.283 1.00 91.56 88 LEU A N 1
ATOM 685 C CA . LEU A 1 88 ? 10.881 15.308 -2.112 1.00 91.56 88 LEU A CA 1
ATOM 686 C C . LEU A 1 88 ? 9.395 15.529 -2.435 1.00 91.56 88 LEU A C 1
ATOM 688 O O . LEU A 1 88 ? 8.621 15.953 -1.572 1.00 91.56 88 LEU A O 1
ATOM 692 N N . THR A 1 89 ? 8.999 15.239 -3.676 1.00 93.38 89 THR A N 1
ATOM 693 C CA . THR A 1 89 ? 7.601 15.253 -4.118 1.00 93.38 89 THR A CA 1
ATOM 694 C C . THR A 1 89 ? 7.027 13.842 -4.058 1.00 93.38 89 THR A C 1
ATOM 696 O O . THR A 1 89 ? 7.572 12.919 -4.658 1.00 93.38 89 THR A O 1
ATOM 699 N N . ARG A 1 90 ? 5.907 13.678 -3.352 1.00 93.94 90 ARG A N 1
ATOM 700 C CA . ARG A 1 90 ? 5.149 12.423 -3.296 1.00 93.94 90 ARG A CA 1
ATOM 701 C C . ARG A 1 90 ? 4.120 12.387 -4.420 1.00 93.94 90 ARG A C 1
ATOM 703 O O . ARG A 1 90 ? 3.378 13.355 -4.579 1.00 93.94 90 ARG A O 1
ATOM 710 N N . LEU A 1 91 ? 4.046 11.275 -5.152 1.00 95.12 91 LEU A N 1
ATOM 711 C CA . LEU A 1 91 ? 2.977 11.057 -6.123 1.00 95.12 91 LEU A CA 1
ATOM 712 C C . LEU A 1 91 ? 1.666 10.802 -5.371 1.00 95.12 91 LEU A C 1
ATOM 714 O O . LEU A 1 91 ? 1.592 9.904 -4.535 1.00 95.12 91 LEU A O 1
ATOM 718 N N . LEU A 1 92 ? 0.646 11.609 -5.649 1.00 91.94 92 LEU A N 1
ATOM 719 C CA . LEU A 1 92 ? -0.680 11.494 -5.048 1.00 91.94 92 LEU A CA 1
ATOM 720 C C . LEU A 1 92 ? -1.735 11.627 -6.140 1.00 91.94 92 LEU A C 1
ATOM 722 O O . LEU A 1 92 ? -1.597 12.468 -7.027 1.00 91.94 92 LEU A O 1
ATOM 726 N N . LYS A 1 93 ? -2.799 10.831 -6.035 1.00 95.25 93 LYS A N 1
ATOM 727 C CA . LYS A 1 93 ? -3.990 10.946 -6.876 1.00 95.25 93 LYS A CA 1
ATOM 728 C C . LYS A 1 93 ? -5.130 11.550 -6.062 1.00 95.25 93 LYS A C 1
ATOM 730 O O . LYS A 1 93 ? -5.508 10.979 -5.037 1.00 95.25 93 LYS A O 1
ATOM 735 N N . LYS A 1 94 ? -5.661 12.700 -6.483 1.00 92.44 94 LYS A N 1
ATOM 736 C CA . LYS A 1 94 ? -6.845 13.323 -5.872 1.00 92.44 94 LYS A CA 1
ATOM 737 C C . LYS A 1 94 ? -8.100 13.076 -6.695 1.00 92.44 94 LYS A C 1
ATOM 739 O O . LYS A 1 94 ? -9.115 12.710 -6.114 1.00 92.44 94 LYS A O 1
ATOM 744 N N . ASP A 1 95 ? -8.037 13.225 -8.013 1.00 95.12 95 ASP A N 1
ATOM 745 C CA . ASP A 1 95 ? -9.165 12.927 -8.894 1.00 95.12 95 ASP A CA 1
ATOM 746 C C . ASP A 1 95 ? -9.134 11.455 -9.314 1.00 95.12 95 ASP A C 1
ATOM 748 O O . ASP A 1 95 ? -8.541 11.080 -10.322 1.00 95.12 95 ASP A O 1
ATOM 752 N N . VAL A 1 96 ? -9.756 10.601 -8.504 1.00 97.44 96 VAL A N 1
ATOM 753 C CA . VAL A 1 96 ? -9.740 9.143 -8.710 1.00 97.44 96 VAL A CA 1
ATOM 754 C C . VAL A 1 96 ? -10.755 8.654 -9.749 1.00 97.44 96 VAL A C 1
ATOM 756 O O . VAL A 1 96 ? -10.644 7.514 -10.196 1.00 97.44 96 VAL A O 1
ATOM 759 N N . MET A 1 97 ? -11.727 9.495 -10.130 1.00 96.31 97 MET A N 1
ATOM 760 C CA . MET A 1 97 ? -12.852 9.103 -10.991 1.00 96.31 97 MET A CA 1
ATOM 761 C C . MET A 1 97 ? -12.711 9.575 -12.436 1.00 96.31 97 MET A C 1
ATOM 763 O O . MET A 1 97 ? -13.094 8.842 -13.342 1.00 96.31 97 MET A O 1
ATOM 767 N N . ASN A 1 98 ? -12.205 10.790 -12.666 1.00 93.75 98 ASN A N 1
ATOM 768 C CA . ASN A 1 98 ? -12.349 11.434 -13.977 1.00 93.75 98 ASN A CA 1
ATOM 769 C C . ASN A 1 98 ? -11.065 11.426 -14.808 1.00 93.75 98 ASN A C 1
ATOM 771 O O . ASN A 1 98 ? -11.110 11.719 -16.003 1.00 93.75 98 ASN A O 1
ATOM 775 N N . SER A 1 99 ? -9.920 11.086 -14.212 1.00 94.88 99 SER A N 1
ATOM 776 C CA . SER A 1 99 ? -8.638 11.108 -14.912 1.00 94.88 99 SER A CA 1
ATOM 777 C C . SER A 1 99 ? -7.721 9.945 -14.513 1.00 94.88 99 SER A C 1
ATOM 779 O O . SER A 1 99 ? -7.523 9.693 -13.322 1.00 94.88 99 SER A O 1
ATOM 781 N N . PRO A 1 100 ? -7.091 9.252 -15.479 1.00 97.12 100 PRO A N 1
ATOM 782 C CA . PRO A 1 100 ? -6.027 8.302 -15.192 1.00 97.12 100 PRO A CA 1
ATOM 783 C C . PRO A 1 100 ? -4.688 9.024 -15.017 1.00 97.12 100 PRO A C 1
ATOM 785 O O . PRO A 1 100 ? -4.503 10.153 -15.479 1.00 97.12 100 PRO A O 1
ATOM 788 N N . PHE A 1 101 ? -3.698 8.337 -14.449 1.00 97.88 101 PHE A N 1
ATOM 789 C CA . PHE A 1 101 ? -2.312 8.689 -14.751 1.00 97.88 101 PHE A CA 1
ATOM 790 C C . PHE A 1 101 ? -1.955 8.197 -16.153 1.00 97.88 101 PHE A C 1
ATOM 792 O O . PHE A 1 101 ? -2.143 7.025 -16.477 1.00 97.88 101 PHE A O 1
ATOM 799 N N . ARG A 1 102 ? -1.427 9.100 -16.985 1.00 98.19 102 ARG A N 1
ATOM 800 C CA . ARG A 1 102 ? -0.921 8.783 -18.325 1.00 98.19 102 ARG A CA 1
ATOM 801 C C . ARG A 1 102 ? 0.579 8.518 -18.237 1.00 98.19 102 ARG A C 1
ATOM 803 O O . ARG A 1 102 ? 1.356 9.457 -18.069 1.00 98.19 102 ARG A O 1
ATOM 810 N N . VAL A 1 103 ? 0.970 7.250 -18.326 1.00 98.44 103 VAL A N 1
ATOM 811 C CA . VAL A 1 103 ? 2.373 6.821 -18.274 1.00 98.44 103 VAL A CA 1
ATOM 812 C C . VAL A 1 103 ? 2.888 6.654 -19.694 1.00 98.44 103 VAL A C 1
ATOM 814 O O . VAL A 1 103 ? 2.457 5.759 -20.416 1.00 98.44 103 VAL A O 1
ATOM 817 N N . GLN A 1 104 ? 3.804 7.518 -20.111 1.00 98.38 104 GLN A N 1
ATOM 818 C CA . GLN A 1 104 ? 4.457 7.420 -21.407 1.00 98.38 104 GLN A CA 1
ATOM 819 C C . GLN A 1 104 ? 5.671 6.499 -21.298 1.00 98.38 104 GLN A C 1
ATOM 821 O O . GLN A 1 104 ? 6.572 6.765 -20.507 1.00 98.38 104 GLN A O 1
ATOM 826 N N . ILE A 1 105 ? 5.713 5.449 -22.118 1.00 97.81 105 ILE A N 1
ATOM 827 C CA . ILE A 1 105 ? 6.873 4.567 -22.255 1.00 97.81 105 ILE A CA 1
ATOM 828 C C . ILE A 1 105 ? 7.566 4.890 -23.570 1.00 97.81 105 ILE A C 1
ATOM 830 O O . ILE A 1 105 ? 6.937 4.884 -24.631 1.00 97.81 105 ILE A O 1
ATOM 834 N N . LYS A 1 106 ? 8.863 5.176 -23.501 1.00 96.00 106 LYS A N 1
ATOM 835 C CA . LYS A 1 106 ? 9.717 5.443 -24.657 1.00 96.00 106 LYS A CA 1
ATOM 836 C C . LYS A 1 106 ? 10.797 4.392 -24.755 1.00 96.00 106 LYS A C 1
ATOM 838 O O . LYS A 1 106 ? 11.459 4.084 -23.765 1.00 96.00 106 LYS A O 1
ATOM 843 N N . LEU A 1 107 ? 11.003 3.915 -25.971 1.00 94.88 107 LEU A N 1
ATOM 844 C CA . LEU A 1 107 ? 12.183 3.162 -26.338 1.00 94.88 107 LEU A CA 1
ATOM 845 C C . LEU A 1 107 ? 13.213 4.116 -26.942 1.00 94.88 107 LEU A C 1
ATOM 847 O O . LEU A 1 107 ? 12.914 4.859 -27.885 1.00 94.88 107 LEU A O 1
ATOM 851 N N . CYS A 1 108 ? 14.421 4.072 -26.403 1.00 89.31 108 CYS A N 1
ATOM 852 C CA . CYS A 1 108 ? 15.558 4.868 -26.835 1.00 89.31 108 CYS A CA 1
ATOM 853 C C . CYS A 1 108 ? 16.750 3.949 -27.122 1.00 89.31 108 CYS A C 1
ATOM 855 O O . CYS A 1 108 ? 16.888 2.886 -26.508 1.00 89.31 108 CYS A O 1
ATOM 857 N N . ASP A 1 109 ? 17.638 4.384 -28.015 1.00 83.50 109 ASP A N 1
ATOM 858 C CA . ASP A 1 109 ? 18.959 3.765 -28.132 1.00 83.50 109 ASP A CA 1
ATOM 859 C C . ASP A 1 109 ? 19.731 3.891 -26.814 1.00 83.50 109 ASP A C 1
ATOM 861 O O . ASP A 1 109 ? 19.471 4.792 -26.004 1.00 83.50 109 ASP A O 1
ATOM 865 N N . LEU A 1 110 ? 20.678 2.971 -26.593 1.00 75.25 110 LEU A N 1
ATOM 866 C CA . LEU A 1 110 ? 21.486 2.952 -25.379 1.00 75.25 110 LEU A CA 1
ATOM 867 C C . LEU A 1 110 ? 22.176 4.306 -25.184 1.00 75.25 110 LEU A C 1
ATOM 869 O O . LEU A 1 110 ? 23.040 4.714 -25.963 1.00 75.25 110 LEU A O 1
ATOM 873 N N . GLN A 1 111 ? 21.814 4.992 -24.104 1.00 65.31 111 GLN A N 1
ATOM 874 C CA . GLN A 1 111 ? 22.476 6.226 -23.715 1.00 65.31 111 GLN A CA 1
ATOM 875 C C . GLN A 1 111 ? 23.783 5.875 -23.008 1.00 65.31 111 GLN A C 1
ATOM 877 O O . GLN A 1 111 ? 23.780 5.151 -22.015 1.00 65.31 111 GLN A O 1
ATOM 882 N N . SER A 1 112 ? 24.909 6.394 -23.506 1.00 56.06 112 SER A N 1
ATOM 883 C CA . SER A 1 112 ? 26.165 6.308 -22.764 1.00 56.06 112 SER A CA 1
ATOM 884 C C . SER A 1 112 ? 26.068 7.207 -21.525 1.00 56.06 112 SER A C 1
ATOM 886 O O . SER A 1 112 ? 25.884 8.415 -21.690 1.00 56.06 112 SER A O 1
ATOM 888 N N . PRO A 1 113 ? 26.267 6.677 -20.305 1.00 52.41 113 PRO A N 1
ATOM 889 C CA . PRO A 1 113 ? 26.276 7.495 -19.093 1.00 52.41 113 PRO A CA 1
ATOM 890 C C . PRO A 1 113 ? 27.429 8.518 -19.055 1.00 52.41 113 PRO A C 1
ATOM 892 O O . PRO A 1 113 ? 27.439 9.394 -18.199 1.00 52.41 113 PRO A O 1
ATOM 895 N N . LEU A 1 114 ? 28.397 8.429 -19.980 1.00 49.22 114 LEU A N 1
ATOM 896 C CA . LEU A 1 114 ? 29.595 9.275 -20.044 1.00 49.22 114 LEU A CA 1
ATOM 897 C C . LEU A 1 114 ? 29.465 10.486 -20.988 1.00 49.22 114 LEU A C 1
ATOM 899 O O . LEU A 1 114 ? 30.354 11.336 -21.003 1.00 49.22 114 LEU A O 1
ATOM 903 N N . ARG A 1 115 ? 28.395 10.594 -21.790 1.00 48.34 115 ARG A N 1
ATOM 904 C CA . ARG A 1 115 ? 28.176 11.748 -22.682 1.00 48.34 115 ARG A CA 1
ATOM 905 C C . ARG A 1 115 ? 27.006 12.594 -22.188 1.00 48.34 115 ARG A C 1
ATOM 907 O O . ARG A 1 115 ? 25.856 12.189 -22.295 1.00 48.34 115 ARG A O 1
ATOM 914 N N . ASN A 1 116 ? 27.300 13.824 -21.765 1.00 39.41 116 ASN A N 1
ATOM 915 C CA . ASN A 1 116 ? 26.330 14.883 -21.433 1.00 39.41 116 ASN A CA 1
ATOM 916 C C . ASN A 1 116 ? 25.552 15.422 -22.663 1.00 39.41 116 ASN A C 1
ATOM 918 O O . ASN A 1 116 ? 25.262 16.614 -22.742 1.00 39.41 116 ASN A O 1
ATOM 922 N N . GLN A 1 117 ? 25.218 14.584 -23.650 1.00 43.38 117 GLN A N 1
ATOM 923 C CA . GLN A 1 117 ? 24.371 14.975 -24.780 1.00 43.38 117 GLN A CA 1
ATOM 924 C C . GLN A 1 117 ? 22.954 14.434 -24.596 1.00 43.38 117 GLN A C 1
ATOM 926 O O . GLN A 1 117 ? 22.651 13.263 -24.817 1.00 43.38 117 GLN A O 1
ATOM 931 N N . VAL A 1 118 ? 22.080 15.349 -24.180 1.00 46.78 118 VAL A N 1
ATOM 932 C CA . VAL A 1 118 ? 20.645 15.158 -23.974 1.00 46.78 118 VAL A CA 1
ATOM 933 C C . VAL A 1 118 ? 19.929 15.301 -25.314 1.00 46.78 118 VAL A C 1
ATOM 935 O O . VAL A 1 118 ? 19.348 16.334 -25.607 1.00 46.78 118 VAL A O 1
ATOM 938 N N . THR A 1 119 ? 19.992 14.278 -26.156 1.00 46.12 119 THR A N 1
ATOM 939 C CA . THR A 1 119 ? 19.010 14.058 -27.231 1.00 46.12 119 THR A CA 1
ATOM 940 C C . THR A 1 119 ? 19.026 12.573 -27.581 1.00 46.12 119 THR A C 1
ATOM 942 O O . THR A 1 119 ? 19.641 12.154 -28.553 1.00 46.12 119 THR A O 1
ATOM 945 N N . SER A 1 120 ? 18.368 11.730 -26.771 1.00 53.88 120 SER A N 1
ATOM 946 C CA . SER A 1 120 ? 17.977 10.421 -27.304 1.00 53.88 120 SER A CA 1
ATOM 947 C C . SER A 1 120 ? 16.841 10.647 -28.283 1.00 53.88 120 SER A C 1
ATOM 949 O O . SER A 1 120 ? 15.750 11.069 -27.885 1.00 53.88 120 SER A O 1
ATOM 951 N N . THR A 1 121 ? 17.080 10.346 -29.549 1.00 61.19 121 THR A N 1
ATOM 952 C CA . THR A 1 121 ? 16.004 10.181 -30.516 1.00 61.19 121 THR A CA 1
ATOM 953 C C . THR A 1 121 ? 15.170 8.988 -30.052 1.00 61.19 121 THR A C 1
ATOM 955 O O . THR A 1 121 ? 15.658 7.861 -30.006 1.00 61.19 121 THR A O 1
ATOM 958 N N . SER A 1 122 ? 13.938 9.238 -29.603 1.00 67.94 122 SER A N 1
ATOM 959 C CA . SER A 1 122 ? 13.016 8.154 -29.259 1.00 67.94 122 SER A CA 1
ATOM 960 C C . SER A 1 122 ? 12.718 7.370 -30.532 1.00 67.94 122 SER A C 1
ATOM 962 O O . SER A 1 122 ? 12.303 7.962 -31.526 1.00 67.94 122 SER A O 1
ATOM 964 N N . MET A 1 123 ? 12.952 6.057 -30.504 1.00 78.94 123 MET A N 1
ATOM 965 C CA . MET A 1 123 ? 12.674 5.187 -31.648 1.00 78.94 123 MET A CA 1
ATOM 966 C C . MET A 1 123 ? 11.171 4.963 -31.793 1.00 78.94 123 MET A C 1
ATOM 968 O O . MET A 1 123 ? 10.614 5.108 -32.875 1.00 78.94 123 MET A O 1
ATOM 972 N N . VAL A 1 124 ? 10.516 4.623 -30.682 1.00 93.06 124 VAL A N 1
ATOM 973 C CA . VAL A 1 124 ? 9.068 4.423 -30.587 1.00 93.06 124 VAL A CA 1
ATOM 974 C C . VAL A 1 124 ? 8.596 4.803 -29.184 1.00 93.06 124 VAL A C 1
ATOM 976 O O . VAL A 1 124 ? 9.364 4.747 -28.218 1.00 93.06 124 VAL A O 1
ATOM 979 N N . SER A 1 125 ? 7.324 5.173 -29.055 1.00 94.94 125 SER A N 1
ATOM 980 C CA . SER A 1 125 ? 6.705 5.441 -27.756 1.00 94.94 125 SER A CA 1
ATOM 981 C C . SER A 1 125 ? 5.246 5.011 -27.740 1.00 94.94 125 SER A C 1
ATOM 983 O O . SER A 1 125 ? 4.583 5.061 -28.775 1.00 94.94 125 SER A O 1
ATOM 985 N N . LEU A 1 126 ? 4.745 4.655 -26.563 1.00 96.69 126 LEU A N 1
ATOM 986 C CA . LEU A 1 126 ? 3.324 4.440 -26.303 1.00 96.69 126 LEU A CA 1
ATOM 987 C C . LEU A 1 126 ? 2.928 5.116 -24.993 1.00 96.69 126 LEU A C 1
ATOM 989 O O . LEU A 1 126 ? 3.781 5.539 -24.212 1.00 96.69 126 LEU A O 1
ATOM 993 N N . THR A 1 127 ? 1.630 5.253 -24.754 1.00 98.00 127 THR A N 1
ATOM 994 C CA . THR A 1 127 ? 1.102 5.824 -23.512 1.00 98.00 127 THR A CA 1
ATOM 995 C C . THR A 1 127 ? 0.065 4.880 -22.933 1.00 98.00 127 THR A C 1
ATOM 997 O O . THR A 1 127 ? -0.850 4.474 -23.644 1.00 98.00 127 THR A O 1
ATOM 1000 N N . LEU A 1 128 ? 0.224 4.545 -21.655 1.00 98.12 128 LEU A N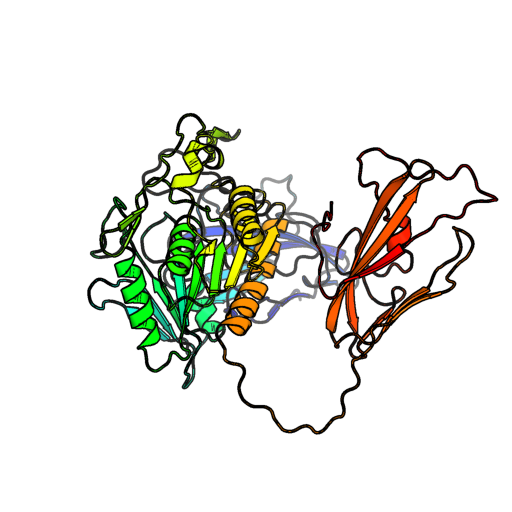 1
ATOM 1001 C CA . LEU A 1 128 ? -0.722 3.748 -20.889 1.00 98.12 128 LEU A CA 1
ATOM 1002 C C . LEU A 1 128 ? -1.572 4.639 -19.994 1.00 98.12 128 LEU A C 1
ATOM 1004 O O . LEU A 1 128 ? -1.077 5.610 -19.420 1.00 98.12 128 LEU A O 1
ATOM 1008 N N . GLU A 1 129 ? -2.826 4.258 -19.810 1.00 98.12 129 GLU A N 1
ATOM 1009 C CA . GLU A 1 129 ? -3.738 4.872 -18.855 1.00 98.12 129 GLU A CA 1
ATOM 1010 C C . GLU A 1 129 ? -3.874 3.986 -17.614 1.00 98.12 129 GLU A C 1
ATOM 1012 O O . GLU A 1 129 ? -4.184 2.796 -17.696 1.00 98.12 129 GLU A O 1
ATOM 1017 N N . ARG A 1 130 ? -3.607 4.574 -16.446 1.00 98.00 130 ARG A N 1
ATOM 1018 C CA . ARG A 1 130 ? -3.624 3.905 -15.143 1.00 98.00 130 ARG A CA 1
ATOM 1019 C C . ARG A 1 130 ? -4.711 4.525 -14.270 1.00 98.00 130 ARG A C 1
ATOM 1021 O O . ARG A 1 130 ? -4.552 5.644 -13.778 1.00 98.00 130 ARG A O 1
ATOM 1028 N N . TRP A 1 131 ? -5.825 3.819 -14.129 1.00 98.06 131 TRP A N 1
ATOM 1029 C CA . TRP A 1 131 ? -7.049 4.290 -13.475 1.00 98.06 131 TRP A CA 1
ATOM 1030 C C . TRP A 1 131 ? -7.105 3.901 -11.998 1.00 98.06 131 TRP A C 1
ATOM 1032 O O . TRP A 1 131 ? -6.615 2.844 -11.625 1.00 98.06 131 TRP A O 1
ATOM 1042 N N . TYR A 1 132 ? -7.734 4.721 -11.155 1.00 97.75 132 TYR A N 1
ATOM 1043 C CA . TYR A 1 132 ? -7.946 4.400 -9.731 1.00 97.75 132 TYR A CA 1
ATOM 1044 C C . TYR A 1 132 ? -9.342 3.843 -9.426 1.00 97.75 132 TYR A C 1
ATOM 1046 O O . TYR A 1 132 ? -9.572 3.330 -8.334 1.00 97.75 132 TYR A O 1
ATOM 1054 N N . ALA A 1 133 ? -10.256 3.895 -10.392 1.00 96.75 133 ALA A N 1
ATOM 1055 C CA . ALA A 1 133 ? -11.599 3.350 -10.279 1.00 96.75 133 ALA A CA 1
ATOM 1056 C C . ALA A 1 133 ? -11.936 2.522 -11.522 1.00 96.75 133 ALA A C 1
ATOM 1058 O O . ALA A 1 133 ? -11.684 2.949 -12.650 1.00 96.75 133 ALA A O 1
ATOM 1059 N N . ALA A 1 134 ? -12.499 1.332 -11.313 1.00 95.38 134 ALA A N 1
ATOM 1060 C CA . ALA A 1 134 ? -12.964 0.480 -12.396 1.00 95.38 134 ALA A CA 1
ATOM 1061 C C . ALA A 1 134 ? -14.223 1.071 -13.047 1.00 95.38 134 ALA A C 1
ATOM 1063 O O . ALA A 1 134 ? -14.993 1.773 -12.379 1.00 95.38 134 ALA A O 1
ATOM 1064 N N . PRO A 1 135 ? -14.491 0.743 -14.323 1.00 92.19 135 PRO A N 1
ATOM 1065 C CA . PRO A 1 135 ? -15.750 1.100 -14.959 1.00 92.19 135 PRO A CA 1
ATOM 1066 C C . PRO A 1 135 ? -16.963 0.689 -14.109 1.00 92.19 135 PRO A C 1
ATOM 1068 O O . PRO A 1 135 ? -17.073 -0.451 -13.655 1.00 92.19 135 PRO A O 1
ATOM 1071 N N . GLY A 1 136 ? -17.880 1.634 -13.891 1.00 93.75 136 GLY A N 1
ATOM 1072 C CA . GLY A 1 136 ? -19.110 1.428 -13.121 1.00 93.75 136 GLY A CA 1
ATOM 1073 C C . GLY A 1 136 ? -18.979 1.590 -11.601 1.00 93.75 136 GLY A C 1
ATOM 1074 O O . GLY A 1 136 ? -20.003 1.568 -10.917 1.00 93.75 136 GLY A O 1
ATOM 1075 N N . VAL A 1 137 ? -17.772 1.797 -11.059 1.00 97.75 137 VAL A N 1
ATOM 1076 C CA . VAL A 1 137 ? -17.624 2.245 -9.666 1.00 97.75 137 VAL A CA 1
ATOM 1077 C C . VAL A 1 137 ? -18.292 3.610 -9.514 1.00 97.75 137 VAL A C 1
ATOM 1079 O O . VAL A 1 137 ? -18.062 4.522 -10.306 1.00 97.75 137 VAL A O 1
ATOM 1082 N N . THR A 1 138 ? -19.126 3.758 -8.488 1.00 97.88 138 THR A N 1
ATOM 1083 C CA . THR A 1 138 ? -19.827 5.014 -8.197 1.00 97.88 138 THR A CA 1
ATOM 1084 C C . THR A 1 138 ? -19.182 5.700 -7.004 1.00 97.88 138 THR A C 1
ATOM 1086 O O . THR A 1 138 ? -18.973 5.066 -5.973 1.00 97.88 138 THR A O 1
ATOM 1089 N N . ARG A 1 139 ? -18.909 7.003 -7.121 1.00 98.38 139 ARG A N 1
ATOM 1090 C CA . ARG A 1 139 ? -18.437 7.848 -6.018 1.00 98.38 139 ARG A CA 1
ATOM 1091 C C . ARG A 1 139 ? -19.575 8.729 -5.514 1.00 98.38 139 ARG A C 1
ATOM 1093 O O . ARG A 1 139 ? -20.080 9.564 -6.259 1.00 98.38 139 ARG A O 1
ATOM 1100 N N . ILE A 1 140 ? -19.917 8.594 -4.239 1.00 98.44 140 ILE A N 1
ATOM 1101 C CA . ILE A 1 140 ? -20.955 9.368 -3.557 1.00 98.44 140 ILE A CA 1
ATOM 1102 C C . ILE A 1 140 ? -20.273 10.246 -2.497 1.00 98.44 140 ILE A C 1
ATOM 1104 O O . ILE A 1 140 ? -19.719 9.709 -1.535 1.00 98.44 140 ILE A O 1
ATOM 1108 N N . PRO A 1 141 ? -20.261 11.584 -2.644 1.00 98.31 141 PRO A N 1
ATOM 1109 C CA . PRO A 1 141 ? -19.813 12.473 -1.576 1.00 98.31 141 PRO A CA 1
ATOM 1110 C C . PRO A 1 141 ? -20.646 12.254 -0.308 1.00 98.31 141 PRO A C 1
ATOM 1112 O O . PRO A 1 141 ? -21.872 12.217 -0.379 1.00 98.31 141 PRO A O 1
ATOM 1115 N N . VAL A 1 142 ? -19.989 12.131 0.844 1.00 98.38 142 VAL A N 1
ATOM 1116 C CA . VAL A 1 142 ? -20.660 11.980 2.141 1.00 98.38 142 VAL A CA 1
ATOM 1117 C C . VAL A 1 142 ? -20.567 13.295 2.897 1.00 98.38 142 VAL A C 1
ATOM 1119 O O . VAL A 1 142 ? -19.473 13.742 3.255 1.00 98.38 142 VAL A O 1
ATOM 1122 N N . GLU A 1 143 ? -21.732 13.901 3.113 1.00 97.31 143 GLU A N 1
ATOM 1123 C CA . GLU A 1 143 ? -21.930 15.142 3.863 1.00 97.31 143 GLU A CA 1
ATOM 1124 C C . GLU A 1 143 ? -23.115 15.024 4.844 1.00 97.31 143 GLU A C 1
ATOM 1126 O O . GLU A 1 143 ? -23.923 15.939 4.983 1.00 97.31 143 GLU A O 1
ATOM 1131 N N . GLU A 1 144 ? -23.227 13.886 5.531 1.00 95.06 144 GLU A N 1
ATOM 1132 C CA . GLU A 1 144 ? -24.344 13.584 6.432 1.00 95.06 144 GLU A CA 1
ATOM 1133 C C . GLU A 1 144 ? -24.016 13.929 7.890 1.00 95.06 144 GLU A C 1
ATOM 1135 O O . GLU A 1 144 ? -23.063 13.409 8.473 1.00 95.06 144 GLU A O 1
ATOM 1140 N N . GLY A 1 145 ? -24.799 14.831 8.490 1.00 96.00 145 GLY A N 1
ATOM 1141 C CA . GLY A 1 145 ? -24.499 15.358 9.820 1.00 96.00 145 GLY A CA 1
ATOM 1142 C C . GLY A 1 145 ? -23.095 15.969 9.859 1.00 96.00 145 GLY A C 1
ATOM 1143 O O . GLY A 1 145 ? -22.770 16.841 9.050 1.00 96.00 145 GLY A O 1
ATOM 1144 N N . ARG A 1 146 ? -22.253 15.490 10.783 1.00 96.81 146 ARG A N 1
ATOM 1145 C CA . ARG A 1 146 ? -20.841 15.897 10.878 1.00 96.81 146 ARG A CA 1
ATOM 1146 C C . ARG A 1 146 ? -19.889 15.057 10.023 1.00 96.81 146 ARG A C 1
ATOM 1148 O O . ARG A 1 146 ? -18.719 15.417 9.919 1.00 96.81 146 ARG A O 1
ATOM 1155 N N . LEU A 1 147 ? -20.353 13.962 9.414 1.00 98.38 147 LEU A N 1
ATOM 1156 C CA . LEU A 1 147 ? -19.514 13.075 8.610 1.00 98.38 147 LEU A CA 1
ATOM 1157 C C . LEU A 1 147 ? -19.069 13.771 7.326 1.00 98.38 147 LEU A C 1
ATOM 1159 O O . LEU A 1 147 ? -19.888 14.330 6.587 1.00 98.38 147 LEU A O 1
ATOM 1163 N N . ARG A 1 148 ? -17.766 13.689 7.037 1.00 98.50 148 ARG A N 1
ATOM 1164 C CA . ARG A 1 148 ? -17.181 14.137 5.770 1.00 98.50 148 ARG A CA 1
ATOM 1165 C C . ARG A 1 148 ? -16.326 13.041 5.153 1.00 98.50 148 ARG A C 1
ATOM 1167 O O . ARG A 1 148 ? -15.365 12.564 5.754 1.00 98.50 148 ARG A O 1
ATOM 1174 N N . GLY A 1 149 ? -16.647 12.674 3.919 1.00 98.44 149 GLY A N 1
ATOM 1175 C CA . GLY A 1 149 ? -15.933 11.622 3.207 1.00 98.44 149 GLY A CA 1
ATOM 1176 C C . GLY A 1 149 ? -16.444 11.394 1.791 1.00 98.44 149 GLY A C 1
ATOM 1177 O O . GLY A 1 149 ? -17.141 12.235 1.218 1.00 98.44 149 GLY A O 1
ATOM 1178 N N . ALA A 1 150 ? -16.104 10.238 1.235 1.00 98.75 150 ALA A N 1
ATOM 1179 C CA . ALA A 1 150 ? -16.643 9.751 -0.027 1.00 98.75 150 ALA A CA 1
ATOM 1180 C C . ALA A 1 150 ? -16.866 8.237 0.053 1.00 98.75 150 ALA A C 1
ATOM 1182 O O . ALA A 1 150 ? -15.948 7.482 0.377 1.00 98.75 150 ALA A O 1
ATOM 1183 N N . LEU A 1 151 ? -18.088 7.801 -0.246 1.00 98.81 151 LEU A N 1
ATOM 1184 C CA . LEU A 1 151 ? -18.455 6.397 -0.352 1.00 98.81 151 LEU A CA 1
ATOM 1185 C C . LEU A 1 151 ? -18.267 5.938 -1.797 1.00 98.81 151 LEU A C 1
ATOM 1187 O O . LEU A 1 151 ? -18.845 6.507 -2.723 1.00 98.81 151 LEU A O 1
ATOM 1191 N N . PHE A 1 152 ? -17.474 4.892 -1.981 1.00 98.81 152 PHE A N 1
ATOM 1192 C CA . PHE A 1 152 ? -17.276 4.227 -3.257 1.00 98.81 152 PHE A CA 1
ATOM 1193 C C . PHE A 1 152 ? -18.051 2.917 -3.272 1.00 98.81 152 PHE A C 1
ATOM 1195 O O . PHE A 1 152 ? -17.855 2.058 -2.411 1.00 98.81 152 PHE A O 1
ATOM 1202 N N . LEU A 1 153 ? -18.927 2.763 -4.259 1.00 98.38 153 LEU A N 1
ATOM 1203 C CA . LEU A 1 153 ? -19.719 1.557 -4.455 1.00 98.38 153 LEU A CA 1
ATOM 1204 C C . LEU A 1 153 ? -19.221 0.805 -5.692 1.00 98.38 153 LEU A C 1
ATOM 1206 O O . LEU A 1 153 ? -19.056 1.433 -6.743 1.00 98.38 153 LEU A O 1
ATOM 1210 N N . PRO A 1 154 ? -19.001 -0.518 -5.594 1.00 97.62 154 PRO A N 1
ATOM 1211 C CA . PRO A 1 154 ? -18.760 -1.355 -6.760 1.00 97.62 154 PRO A CA 1
ATOM 1212 C C . PRO A 1 154 ? -19.914 -1.269 -7.765 1.00 97.62 154 PRO A C 1
ATOM 1214 O O . PRO A 1 154 ? -21.047 -0.918 -7.416 1.00 97.62 154 PRO A O 1
ATOM 1217 N N . SER A 1 155 ? -19.635 -1.636 -9.013 1.00 90.38 155 SER A N 1
ATOM 1218 C CA . SER A 1 155 ? -20.683 -1.836 -10.010 1.00 90.38 155 SER A CA 1
ATOM 1219 C C . SER A 1 155 ? -21.574 -3.033 -9.642 1.00 90.38 155 SER A C 1
ATOM 1221 O O . SER A 1 155 ? -21.143 -3.981 -8.983 1.00 9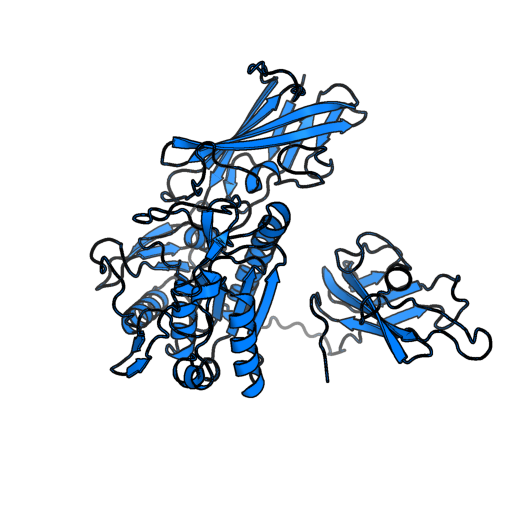0.38 155 SER A O 1
ATOM 1223 N N . GLY A 1 156 ? -22.838 -2.986 -10.072 1.00 89.44 156 GLY A N 1
ATOM 1224 C CA . GLY A 1 156 ? -23.830 -4.037 -9.837 1.00 89.44 156 GLY A CA 1
ATOM 1225 C C . GLY A 1 156 ? -24.856 -3.726 -8.741 1.00 89.44 156 GLY A C 1
ATOM 1226 O O . GLY A 1 156 ? -24.868 -2.655 -8.119 1.00 89.44 156 GLY A O 1
ATOM 1227 N N . GLU A 1 157 ? -25.751 -4.690 -8.529 1.00 88.25 157 GLU A N 1
ATOM 1228 C CA . GLU A 1 157 ? -26.888 -4.563 -7.607 1.00 88.25 157 GLU A CA 1
ATOM 1229 C C . GLU A 1 157 ? -26.452 -4.548 -6.136 1.00 88.25 157 GLU A C 1
ATOM 1231 O O . GLU A 1 157 ? -27.066 -3.875 -5.307 1.00 88.25 157 GLU A O 1
ATOM 1236 N N . GLY A 1 158 ? -25.337 -5.214 -5.825 1.00 88.88 158 GLY A N 1
ATOM 1237 C CA . GLY A 1 158 ? -24.919 -5.462 -4.453 1.00 88.88 158 GLY A CA 1
ATOM 1238 C C . GLY A 1 158 ? -25.838 -6.477 -3.759 1.00 88.88 158 GLY A C 1
ATOM 1239 O O . GLY A 1 158 ? -26.478 -7.288 -4.432 1.00 88.88 158 GLY A O 1
ATOM 1240 N N . PRO A 1 159 ? -25.907 -6.458 -2.419 1.00 93.19 159 PRO A N 1
ATOM 1241 C CA . PRO A 1 159 ? -25.103 -5.623 -1.527 1.00 93.19 159 PRO A CA 1
ATOM 1242 C C . PRO A 1 159 ? -23.617 -6.044 -1.511 1.00 93.19 159 PRO A C 1
ATOM 1244 O O . PRO A 1 159 ? -23.255 -7.117 -1.992 1.00 93.19 159 PRO A O 1
ATOM 1247 N N . PHE A 1 160 ? -22.753 -5.227 -0.908 1.00 96.00 160 PHE A N 1
ATOM 1248 C CA . PHE A 1 160 ? -21.301 -5.428 -0.828 1.00 96.00 160 PHE A CA 1
ATOM 1249 C C . PHE A 1 160 ? -20.793 -5.400 0.627 1.00 96.00 160 PHE A C 1
ATOM 1251 O O . PHE A 1 160 ? -21.407 -4.743 1.470 1.00 96.00 160 PHE A O 1
ATOM 1258 N N . PRO A 1 161 ? -19.664 -6.059 0.953 1.00 97.38 161 PRO A N 1
ATOM 1259 C CA . PRO A 1 161 ? -19.025 -5.905 2.259 1.00 97.38 161 PRO A CA 1
ATOM 1260 C C . PRO A 1 161 ? -18.547 -4.457 2.463 1.00 97.38 161 PRO A C 1
ATOM 1262 O O . PRO A 1 161 ? -17.856 -3.901 1.604 1.00 97.38 161 PRO A O 1
ATOM 1265 N N . GLY A 1 162 ? -18.914 -3.858 3.598 1.00 98.31 162 GLY A N 1
ATOM 1266 C CA . GLY A 1 162 ? -18.583 -2.473 3.946 1.00 98.31 162 GLY A CA 1
ATOM 1267 C C . GLY A 1 162 ? -17.199 -2.322 4.582 1.00 98.31 162 GLY A C 1
ATOM 1268 O O . GLY A 1 162 ? -16.848 -3.072 5.495 1.00 98.31 162 GLY A O 1
ATOM 1269 N N . VAL A 1 163 ? -16.418 -1.338 4.133 1.00 98.75 163 VAL A N 1
ATOM 1270 C CA . VAL A 1 163 ? -15.078 -1.026 4.656 1.00 98.75 163 VAL A CA 1
ATOM 1271 C C . VAL A 1 163 ? -14.912 0.478 4.880 1.00 98.75 163 VAL A C 1
ATOM 1273 O O . VAL A 1 163 ? -15.122 1.262 3.960 1.00 98.75 163 VAL A O 1
ATOM 1276 N N . ILE A 1 164 ? -14.469 0.889 6.067 1.00 98.88 164 ILE A N 1
ATOM 1277 C CA . ILE A 1 164 ? -14.005 2.259 6.332 1.00 98.88 164 ILE A CA 1
ATOM 1278 C C . ILE A 1 164 ? -12.496 2.340 6.089 1.00 98.88 164 ILE A C 1
ATOM 1280 O O . ILE A 1 164 ? -11.738 1.491 6.560 1.00 98.88 164 ILE A O 1
ATOM 1284 N N . ASP A 1 165 ? -12.064 3.368 5.366 1.00 98.88 165 ASP A N 1
ATOM 1285 C CA . ASP A 1 165 ? -10.674 3.626 5.000 1.00 98.88 165 ASP A CA 1
ATOM 1286 C C . ASP A 1 165 ? -10.156 4.912 5.665 1.00 98.88 165 ASP A C 1
ATOM 1288 O O . ASP A 1 165 ? -10.705 6.000 5.464 1.00 98.88 165 ASP A O 1
ATOM 1292 N N . LEU A 1 166 ? -9.089 4.776 6.460 1.00 98.50 166 LEU A N 1
ATOM 1293 C CA . LEU A 1 166 ? -8.483 5.849 7.251 1.00 98.50 166 LEU A CA 1
ATOM 1294 C C . LEU A 1 166 ? -7.005 6.049 6.897 1.00 98.50 166 LEU A C 1
ATOM 1296 O O . LEU A 1 166 ? -6.151 5.185 7.119 1.00 98.50 166 LEU A O 1
ATOM 1300 N N . PHE A 1 167 ? -6.670 7.237 6.404 1.00 95.81 167 PHE A N 1
ATOM 1301 C CA . PHE A 1 167 ? -5.278 7.658 6.233 1.00 95.81 167 PHE A CA 1
ATOM 1302 C C . PHE A 1 167 ? -4.716 8.296 7.510 1.00 95.81 167 PHE A C 1
ATOM 1304 O O . PHE A 1 167 ? -5.418 8.451 8.503 1.00 95.81 167 PHE A O 1
ATOM 1311 N N . GLY A 1 168 ? -3.416 8.596 7.498 1.00 90.00 168 GLY A N 1
ATOM 1312 C CA . GLY A 1 168 ? -2.688 9.128 8.648 1.00 90.00 168 GLY A CA 1
ATOM 1313 C C . GLY A 1 168 ? -2.775 10.646 8.827 1.00 90.00 168 GLY A C 1
ATOM 1314 O O . GLY A 1 168 ? -3.680 11.327 8.349 1.00 90.00 168 GLY A O 1
ATOM 1315 N N . GLY A 1 169 ? -1.759 11.203 9.488 1.00 83.06 169 GLY A N 1
ATOM 1316 C CA . GLY A 1 169 ? -1.660 12.622 9.851 1.00 83.06 169 GLY A CA 1
ATOM 1317 C C . GLY A 1 169 ? -1.422 13.606 8.697 1.00 83.06 169 GLY A C 1
ATOM 1318 O O . GLY A 1 169 ? -0.849 14.661 8.933 1.00 83.06 169 GLY A O 1
ATOM 1319 N N . ILE A 1 170 ? -1.830 13.291 7.464 1.00 85.75 170 ILE A N 1
ATOM 1320 C CA . ILE A 1 170 ? -1.780 14.234 6.332 1.00 85.75 170 ILE A CA 1
ATOM 1321 C C . ILE A 1 170 ? -2.989 15.187 6.312 1.00 85.75 170 ILE A C 1
ATOM 1323 O O . ILE A 1 170 ? -2.896 16.279 5.755 1.00 85.75 170 ILE A O 1
ATOM 1327 N N . GLY A 1 171 ? -4.103 14.784 6.936 1.00 88.69 171 GLY A N 1
ATOM 1328 C CA . GLY A 1 171 ? -5.366 15.523 6.896 1.00 88.69 171 GLY A CA 1
ATOM 1329 C C . GLY A 1 171 ? -6.018 15.511 5.516 1.00 88.69 171 GLY A C 1
ATOM 1330 O O . GLY A 1 171 ? -5.512 14.917 4.559 1.00 88.69 171 GLY A O 1
ATOM 1331 N N . GLY A 1 172 ? -7.170 16.165 5.401 1.00 94.56 172 GLY A N 1
ATOM 1332 C CA . GLY A 1 172 ? -7.920 16.157 4.152 1.00 94.56 172 GLY A CA 1
ATOM 1333 C C . GLY A 1 172 ? -8.618 14.817 3.895 1.00 94.56 172 GLY A C 1
ATOM 1334 O O . GLY A 1 172 ? -8.790 13.992 4.791 1.00 94.56 172 GLY A O 1
ATOM 1335 N N . LEU A 1 173 ? -8.998 14.605 2.634 1.00 96.88 173 LEU A N 1
ATOM 1336 C CA . LEU A 1 173 ? -9.585 13.358 2.150 1.00 96.88 173 LEU A CA 1
ATOM 1337 C C . LEU A 1 173 ? -8.644 12.689 1.133 1.00 96.88 173 LEU A C 1
ATOM 1339 O O . LEU A 1 173 ? -8.143 13.337 0.201 1.00 96.88 173 LEU A O 1
ATOM 1343 N N . CYS A 1 174 ? -8.383 11.400 1.341 1.00 96.19 174 CYS A N 1
ATOM 1344 C CA . CYS A 1 174 ? -7.597 10.530 0.467 1.00 96.19 174 CYS A CA 1
ATOM 1345 C C . CYS A 1 174 ? -8.499 9.397 -0.022 1.00 96.19 174 CYS A C 1
ATOM 1347 O O . CYS A 1 174 ? -9.028 8.642 0.783 1.00 96.19 174 CYS A O 1
ATOM 1349 N N . GLU A 1 175 ? -8.680 9.298 -1.337 1.00 98.25 175 GLU A N 1
ATOM 1350 C CA . GLU A 1 175 ? -9.715 8.446 -1.943 1.00 98.25 175 GLU A CA 1
ATOM 1351 C C . GLU A 1 175 ? -9.139 7.297 -2.780 1.00 98.25 175 GLU A C 1
ATOM 1353 O O . GLU A 1 175 ? -9.858 6.388 -3.199 1.00 98.25 175 GLU A O 1
ATOM 1358 N N . HIS A 1 176 ? -7.832 7.328 -3.049 1.00 97.25 176 HIS A N 1
ATOM 1359 C CA . HIS A 1 176 ? -7.178 6.439 -4.008 1.00 97.25 176 HIS A CA 1
ATOM 1360 C C . HIS A 1 176 ? -7.219 4.969 -3.584 1.00 97.25 176 HIS A C 1
ATOM 1362 O O . HIS A 1 176 ? -7.375 4.097 -4.428 1.00 97.25 176 HIS A O 1
ATOM 1368 N N . ARG A 1 177 ? -7.139 4.673 -2.284 1.00 98.38 177 ARG A N 1
ATOM 1369 C CA . ARG A 1 177 ? -7.253 3.296 -1.785 1.00 98.38 177 ARG A CA 1
ATOM 1370 C C . ARG A 1 177 ? -8.702 2.805 -1.748 1.00 98.38 177 ARG A C 1
ATOM 1372 O O . ARG A 1 177 ? -8.959 1.675 -2.155 1.00 98.38 177 ARG A O 1
ATOM 1379 N N . SER A 1 178 ? -9.646 3.651 -1.338 1.00 98.69 178 SER A N 1
ATOM 1380 C CA . SER A 1 178 ? -11.076 3.309 -1.304 1.00 98.69 178 SER A CA 1
ATOM 1381 C C . SER A 1 178 ? -11.667 3.053 -2.692 1.00 98.69 178 SER A C 1
ATOM 1383 O O . SER A 1 178 ? -12.405 2.089 -2.882 1.00 98.69 178 SER A O 1
ATOM 1385 N N . SER A 1 179 ? -11.307 3.870 -3.684 1.00 98.69 179 SER A N 1
ATOM 1386 C CA . SER A 1 179 ? -11.719 3.669 -5.085 1.00 98.69 179 SER A CA 1
ATOM 1387 C C . SER A 1 179 ? -11.207 2.339 -5.657 1.00 98.69 179 SER A C 1
ATOM 1389 O O . SER A 1 179 ? -11.961 1.606 -6.308 1.00 98.69 179 SER A O 1
ATOM 1391 N N . LEU A 1 180 ? -9.972 1.954 -5.324 1.00 98.69 180 LEU A N 1
ATOM 1392 C CA . LEU A 1 180 ? -9.433 0.641 -5.677 1.00 98.69 180 LEU A CA 1
ATOM 1393 C C . LEU A 1 180 ? -10.132 -0.497 -4.922 1.00 98.69 180 LEU A C 1
ATOM 1395 O O . LEU A 1 180 ? -10.467 -1.502 -5.538 1.00 98.69 180 LEU A O 1
ATOM 1399 N N . LEU A 1 181 ? -10.436 -0.353 -3.628 1.00 98.75 181 LEU A N 1
ATOM 1400 C CA . LEU A 1 181 ? -11.222 -1.358 -2.893 1.00 98.75 181 LEU A CA 1
ATOM 1401 C C . LEU A 1 181 ? -12.619 -1.554 -3.500 1.00 98.75 181 LEU A C 1
ATOM 1403 O O . LEU A 1 181 ? -13.055 -2.694 -3.665 1.00 98.75 181 LEU A O 1
ATOM 1407 N N . ALA A 1 182 ? -13.293 -0.482 -3.916 1.00 98.56 182 ALA A N 1
ATOM 1408 C CA . ALA A 1 182 ? -14.568 -0.587 -4.626 1.00 98.56 182 ALA A CA 1
ATOM 1409 C C . ALA A 1 182 ? -14.443 -1.318 -5.962 1.00 98.56 182 ALA A C 1
ATOM 1411 O O . ALA A 1 182 ? -15.269 -2.171 -6.286 1.00 98.56 182 ALA A O 1
ATOM 1412 N N . SER A 1 183 ? -13.337 -1.104 -6.669 1.00 98.00 183 SER A N 1
ATOM 1413 C CA . SER A 1 183 ? -12.989 -1.859 -7.879 1.00 98.00 183 SER A CA 1
ATOM 1414 C C . SER A 1 183 ? -12.740 -3.356 -7.613 1.00 98.00 183 SER A C 1
ATOM 1416 O O . SER A 1 183 ? -12.713 -4.156 -8.545 1.00 98.00 183 SER A O 1
ATOM 1418 N N . ARG A 1 184 ? -12.584 -3.760 -6.343 1.00 97.19 184 ARG A N 1
ATOM 1419 C CA . ARG A 1 184 ? -12.395 -5.152 -5.888 1.00 97.19 184 ARG A CA 1
ATOM 1420 C C . ARG A 1 184 ? -13.611 -5.729 -5.150 1.00 97.19 184 ARG A C 1
ATOM 1422 O O . ARG A 1 184 ? -13.504 -6.822 -4.579 1.00 97.19 184 ARG A O 1
ATOM 1429 N N . GLY A 1 185 ? -14.753 -5.036 -5.201 1.00 96.44 185 GLY A N 1
ATOM 1430 C CA . GLY A 1 185 ? -16.043 -5.523 -4.706 1.00 96.44 185 GLY A CA 1
ATOM 1431 C C . GLY A 1 185 ? -16.398 -5.119 -3.273 1.00 96.44 185 GLY A C 1
ATOM 1432 O O . GLY A 1 185 ? -17.269 -5.752 -2.684 1.00 96.44 185 GLY A O 1
ATOM 1433 N N . PHE A 1 186 ? -15.752 -4.098 -2.701 1.00 98.12 186 PHE A N 1
ATOM 1434 C CA . PHE A 1 186 ? -16.062 -3.589 -1.357 1.00 98.12 186 PHE A CA 1
ATOM 1435 C C . PHE A 1 186 ? -16.781 -2.238 -1.418 1.00 98.12 186 PHE A C 1
ATOM 1437 O O . PHE A 1 186 ? -16.324 -1.332 -2.105 1.00 98.12 186 PHE A O 1
ATOM 1444 N N . ALA A 1 187 ? -17.857 -2.046 -0.657 1.00 98.62 187 ALA A N 1
ATOM 1445 C CA . ALA A 1 187 ? -18.392 -0.703 -0.440 1.00 98.62 187 ALA A CA 1
ATOM 1446 C C . ALA A 1 187 ? -17.448 0.045 0.512 1.00 98.62 187 ALA A C 1
ATOM 1448 O O . ALA A 1 187 ? -17.389 -0.273 1.700 1.00 98.62 187 ALA A O 1
ATOM 1449 N N . SER A 1 188 ? -16.665 0.990 -0.007 1.00 98.69 188 SER A N 1
ATOM 1450 C CA . SER A 1 188 ? -15.543 1.585 0.723 1.00 98.69 188 SER A CA 1
ATOM 1451 C C . SER A 1 188 ? -15.777 3.063 1.024 1.00 98.69 188 SER A C 1
ATOM 1453 O O . SER A 1 188 ? -15.918 3.873 0.112 1.00 98.69 188 SER A O 1
ATOM 1455 N N . LEU A 1 189 ? -15.803 3.420 2.307 1.00 98.88 189 LEU A N 1
ATOM 1456 C CA . LEU A 1 189 ? -15.930 4.793 2.785 1.00 98.88 189 LEU A CA 1
ATOM 1457 C C . LEU A 1 189 ? -14.546 5.382 3.081 1.00 98.88 189 LEU A C 1
ATOM 1459 O O . LEU A 1 189 ? -13.959 5.086 4.122 1.00 98.88 189 LEU A O 1
ATOM 1463 N N . ALA A 1 190 ? -14.063 6.258 2.200 1.00 98.81 190 ALA A N 1
ATOM 1464 C CA . ALA A 1 190 ? -12.937 7.135 2.498 1.00 98.81 190 ALA A CA 1
ATOM 1465 C C . ALA A 1 190 ? -13.402 8.182 3.515 1.00 98.81 190 ALA A C 1
ATOM 1467 O O . ALA A 1 190 ? -14.238 9.030 3.183 1.00 98.81 190 ALA A O 1
ATOM 1468 N N . LEU A 1 191 ? -12.891 8.126 4.746 1.00 98.69 191 LEU A N 1
ATOM 1469 C CA . LEU A 1 191 ? -13.355 8.989 5.833 1.00 98.69 191 LEU A CA 1
ATOM 1470 C C . LEU A 1 191 ? -12.299 10.040 6.188 1.00 98.69 191 LEU A C 1
ATOM 1472 O O . LEU A 1 191 ? -11.195 9.715 6.629 1.00 98.69 191 LEU A O 1
ATOM 1476 N N . ALA A 1 192 ? -12.651 11.317 6.028 1.00 98.19 192 ALA A N 1
ATOM 1477 C CA . ALA A 1 192 ? -11.862 12.411 6.577 1.00 98.19 192 ALA A CA 1
ATOM 1478 C C . ALA A 1 192 ? -12.225 12.611 8.052 1.00 98.19 192 ALA A C 1
ATOM 1480 O O . ALA A 1 192 ? -13.354 12.357 8.461 1.00 98.19 192 ALA A O 1
ATOM 1481 N N . TYR A 1 193 ? -11.275 13.083 8.855 1.00 97.00 193 TYR A N 1
ATOM 1482 C CA . TYR A 1 193 ? -11.508 13.343 10.283 1.00 97.00 193 TYR A CA 1
ATOM 1483 C C . TYR A 1 193 ? -10.848 14.637 10.791 1.00 97.00 193 TYR A C 1
ATOM 1485 O O . TYR A 1 193 ? -11.059 15.022 11.937 1.00 97.00 193 TYR A O 1
ATOM 1493 N N . TRP A 1 194 ? -10.089 15.337 9.939 1.00 95.94 194 TRP A N 1
ATOM 1494 C CA . TRP A 1 194 ? -9.591 16.698 10.171 1.00 95.94 194 TRP A CA 1
ATOM 1495 C C . TRP A 1 194 ? -9.050 17.317 8.874 1.00 95.94 194 TRP A C 1
ATOM 1497 O O . TRP A 1 194 ? -8.745 16.608 7.910 1.00 95.94 194 TRP A O 1
ATOM 1507 N N . GLY A 1 195 ? -8.911 18.644 8.845 1.00 94.56 195 GLY A N 1
ATOM 1508 C CA . GLY A 1 195 ? -8.307 19.373 7.727 1.00 94.56 195 GLY A CA 1
ATOM 1509 C C . GLY A 1 195 ? -9.068 19.218 6.406 1.00 94.56 195 GLY A C 1
ATOM 1510 O O . GLY A 1 195 ? -8.459 19.260 5.338 1.00 94.56 195 GLY A O 1
ATOM 1511 N N . TYR A 1 196 ? -10.382 18.982 6.466 1.00 96.69 196 TYR A N 1
ATOM 1512 C CA . TYR A 1 196 ? -11.235 18.777 5.297 1.00 96.69 196 TYR A CA 1
ATOM 1513 C C . TYR A 1 196 ? -12.603 19.431 5.492 1.00 96.69 196 TYR A C 1
ATOM 1515 O O . TYR A 1 196 ? -13.330 19.070 6.414 1.00 96.69 196 TYR A O 1
ATOM 1523 N N . LYS A 1 197 ? -12.969 20.349 4.589 1.00 96.31 197 LYS A N 1
ATOM 1524 C CA . LYS A 1 197 ? -14.219 21.123 4.658 1.00 96.31 197 LYS A CA 1
ATOM 1525 C C . LYS A 1 197 ? -14.363 21.823 6.020 1.00 96.31 197 LYS A C 1
ATOM 1527 O O . LYS A 1 197 ? -13.460 22.545 6.423 1.00 96.31 197 LYS A O 1
ATOM 1532 N N . ASP A 1 198 ? -15.483 21.619 6.693 1.00 96.31 198 ASP A N 1
ATOM 1533 C CA . ASP A 1 198 ? -15.860 22.148 8.004 1.00 96.31 198 ASP A CA 1
ATOM 1534 C C . ASP A 1 198 ? -15.387 21.275 9.182 1.00 96.31 198 ASP A C 1
ATOM 1536 O O . ASP A 1 198 ? -15.683 21.591 10.334 1.00 96.31 198 ASP A O 1
ATOM 1540 N N . LEU A 1 199 ? -14.622 20.203 8.931 1.00 96.81 199 LEU A N 1
ATOM 1541 C CA . LEU A 1 199 ? -13.942 19.480 10.007 1.00 96.81 199 LEU A CA 1
ATOM 1542 C C . LEU A 1 199 ? -12.861 20.356 10.662 1.00 96.81 199 LEU A C 1
ATOM 1544 O O . LEU A 1 199 ? -12.305 21.247 10.011 1.00 96.81 199 LEU A O 1
ATOM 1548 N N . PRO A 1 200 ? -12.486 20.070 11.925 1.00 94.38 200 PRO A N 1
ATOM 1549 C CA . PRO A 1 200 ? -11.440 20.809 12.620 1.00 94.38 200 PRO A CA 1
ATOM 1550 C C . PRO A 1 200 ? -10.151 20.917 11.801 1.00 94.38 200 PRO A C 1
ATOM 1552 O O . PRO A 1 200 ? -9.672 19.936 11.231 1.00 94.38 200 PRO A O 1
ATOM 1555 N N . SER A 1 201 ? -9.552 22.108 11.773 1.00 91.81 201 SER A N 1
ATOM 1556 C CA . SER A 1 201 ? -8.282 22.356 11.076 1.00 91.81 201 SER A CA 1
ATOM 1557 C C . SER A 1 201 ? -7.077 21.713 11.772 1.00 91.81 201 SER A C 1
ATOM 1559 O O . SER A 1 201 ? -6.029 21.540 11.153 1.00 91.81 201 SER A O 1
ATOM 1561 N N . GLN A 1 202 ? -7.225 21.342 13.046 1.00 88.06 202 GLN A N 1
ATOM 1562 C CA . GLN A 1 202 ? -6.219 20.674 13.867 1.00 88.06 202 GLN A CA 1
ATOM 1563 C C . GLN A 1 202 ? -6.870 19.592 14.730 1.00 88.06 202 GLN A C 1
ATOM 1565 O O . GLN A 1 202 ? -8.016 19.722 15.160 1.00 88.06 202 GLN A O 1
ATOM 1570 N N . LEU A 1 203 ? -6.107 18.543 15.031 1.00 88.06 203 LEU A N 1
ATOM 1571 C CA . LEU A 1 203 ? -6.509 17.493 15.961 1.00 88.06 203 LEU A CA 1
ATOM 1572 C C . LEU A 1 203 ? -6.081 17.868 17.382 1.00 88.06 203 LEU A C 1
ATOM 1574 O O . LEU A 1 203 ? -4.902 17.789 17.706 1.00 88.06 203 LEU A O 1
ATOM 1578 N N . GLN A 1 204 ? -7.034 18.264 18.225 1.00 90.00 204 GLN A N 1
ATOM 1579 C CA . GLN A 1 204 ? -6.791 18.506 19.659 1.00 90.00 204 GLN A CA 1
ATOM 1580 C C . GLN A 1 204 ? -7.202 17.311 20.524 1.00 90.00 204 GLN A C 1
ATOM 1582 O O . GLN A 1 204 ? -6.548 16.982 21.506 1.00 90.00 204 GLN A O 1
ATOM 1587 N N . LYS A 1 205 ? -8.291 16.650 20.134 1.00 92.69 205 LYS A N 1
ATOM 1588 C CA . LYS A 1 205 ? -8.790 15.399 20.704 1.00 92.69 205 LYS A CA 1
ATOM 1589 C C . LYS A 1 205 ? -9.393 14.571 19.582 1.00 92.69 205 LYS A C 1
ATOM 1591 O O . LYS A 1 205 ? -9.835 15.135 18.579 1.00 92.69 205 LYS A O 1
ATOM 1596 N N . LEU A 1 206 ? -9.440 13.260 19.767 1.00 94.44 206 LEU A N 1
ATOM 1597 C CA . LEU A 1 206 ? -10.153 12.374 18.863 1.00 94.44 206 LEU A CA 1
ATOM 1598 C C . LEU A 1 206 ? -11.474 11.933 19.496 1.00 94.44 206 LEU A C 1
ATOM 1600 O O . LEU A 1 206 ? -11.469 11.316 20.554 1.00 94.44 206 LEU A O 1
ATOM 1604 N N . ASP A 1 207 ? -12.593 12.250 18.853 1.00 96.06 207 ASP A N 1
ATOM 1605 C CA . ASP A 1 207 ? -13.923 11.822 19.288 1.00 96.06 207 ASP A CA 1
ATOM 1606 C C . ASP A 1 207 ? -14.312 10.516 18.581 1.00 96.06 207 ASP A C 1
ATOM 1608 O O . ASP A 1 207 ? -14.512 10.500 17.368 1.00 96.06 207 ASP A O 1
ATOM 1612 N N . LEU A 1 208 ? -14.401 9.414 19.329 1.00 97.44 208 LEU A N 1
ATOM 1613 C CA . LEU A 1 208 ? -14.754 8.099 18.791 1.00 97.44 208 LEU A CA 1
ATOM 1614 C C . LEU A 1 208 ? -16.227 7.978 18.394 1.00 97.44 208 LEU A C 1
ATOM 1616 O O . LEU A 1 208 ? -16.548 7.124 17.567 1.00 97.44 208 LEU A O 1
ATOM 1620 N N . GLU A 1 209 ? -17.110 8.845 18.897 1.00 97.88 209 GLU A N 1
ATOM 1621 C CA . GLU A 1 209 ? -18.517 8.864 18.480 1.00 97.88 209 GLU A CA 1
ATOM 1622 C C . GLU A 1 209 ? -18.644 9.263 16.998 1.00 97.88 209 GLU A C 1
ATOM 1624 O O . GLU A 1 209 ? -19.517 8.754 16.302 1.00 97.88 209 GLU A O 1
ATOM 1629 N N . TYR A 1 210 ? -17.704 10.056 16.466 1.00 98.25 210 TYR A N 1
ATOM 1630 C CA . TYR A 1 210 ? -17.631 10.378 15.033 1.00 98.25 210 TYR A CA 1
ATOM 1631 C C . TYR A 1 210 ? -17.438 9.121 14.170 1.00 98.25 210 TYR A C 1
ATOM 1633 O O . TYR A 1 210 ? -18.048 8.952 13.115 1.00 98.25 210 TYR A O 1
ATOM 1641 N N . PHE A 1 211 ? -16.590 8.204 14.634 1.00 98.38 211 PHE A N 1
ATOM 1642 C CA . PHE A 1 211 ? -16.298 6.959 13.927 1.00 98.38 211 PHE A CA 1
ATOM 1643 C C . PHE A 1 211 ? -17.389 5.904 14.159 1.00 98.38 211 PHE A C 1
ATOM 1645 O O . PHE A 1 211 ? -17.623 5.066 13.284 1.00 98.38 211 PHE A O 1
ATOM 1652 N N . GLU A 1 212 ? -18.095 5.961 15.295 1.00 98.38 212 GLU A N 1
ATOM 1653 C CA . GLU A 1 212 ? -19.320 5.186 15.529 1.00 98.38 212 GLU A CA 1
ATOM 1654 C C . GLU A 1 212 ? -20.436 5.613 14.563 1.00 98.38 212 GLU A C 1
ATOM 1656 O O . GLU A 1 212 ? -21.036 4.757 13.911 1.00 98.38 212 GLU A O 1
ATOM 1661 N N . GLU A 1 213 ? -20.657 6.920 14.392 1.00 98.44 213 GLU A N 1
ATOM 1662 C CA . GLU A 1 213 ? -21.588 7.477 13.401 1.00 98.44 213 GLU A CA 1
ATOM 1663 C C . GLU A 1 213 ? -21.243 7.012 11.984 1.00 98.44 213 GLU A C 1
ATOM 1665 O O . GLU A 1 213 ? -22.119 6.514 11.281 1.00 98.44 213 GLU A O 1
ATOM 1670 N N . ALA A 1 214 ? -19.968 7.082 11.584 1.00 98.56 214 ALA A N 1
ATOM 1671 C CA . ALA A 1 214 ? -19.525 6.607 10.271 1.00 98.56 214 ALA A CA 1
ATOM 1672 C C . ALA A 1 214 ? -19.765 5.100 10.075 1.00 98.56 214 ALA A C 1
ATOM 1674 O O . ALA A 1 214 ? -20.161 4.664 8.992 1.00 98.56 214 ALA A O 1
ATOM 1675 N N . SER A 1 215 ? -19.553 4.304 11.127 1.00 98.44 215 SER A N 1
ATOM 1676 C CA . SER A 1 215 ? -19.800 2.857 11.106 1.00 98.44 215 SER A CA 1
ATOM 1677 C C . SER A 1 215 ? -21.287 2.548 10.933 1.00 98.44 215 SER A C 1
ATOM 1679 O O . SER A 1 215 ? -21.649 1.691 10.128 1.00 98.44 215 SER A O 1
ATOM 1681 N N . ASN A 1 216 ? -22.150 3.275 11.644 1.00 97.81 216 ASN A N 1
ATOM 1682 C CA . ASN A 1 216 ? -23.600 3.125 11.546 1.00 97.81 216 ASN A CA 1
ATOM 1683 C C . ASN A 1 216 ? -24.141 3.619 10.196 1.00 97.81 216 ASN A C 1
ATOM 1685 O O . ASN A 1 216 ? -24.979 2.940 9.610 1.00 97.81 216 ASN A O 1
ATOM 1689 N N . PHE A 1 217 ? -23.630 4.742 9.679 1.00 98.12 217 PHE A N 1
ATOM 1690 C CA . PHE A 1 217 ? -23.949 5.254 8.342 1.00 98.12 217 PHE A CA 1
ATOM 1691 C C . PHE A 1 217 ? -23.607 4.231 7.252 1.00 98.12 217 PHE A C 1
ATOM 1693 O O . PHE A 1 217 ? -24.407 3.966 6.359 1.00 98.12 217 PHE A O 1
ATOM 1700 N N . LEU A 1 218 ? -22.425 3.611 7.329 1.00 98.06 218 LEU A N 1
ATOM 1701 C CA . LEU A 1 218 ? -22.038 2.614 6.337 1.00 98.06 218 LEU A CA 1
ATOM 1702 C C . LEU A 1 218 ? -22.920 1.360 6.424 1.00 98.06 218 LEU A C 1
ATOM 1704 O O . LEU A 1 218 ? -23.324 0.835 5.391 1.00 98.06 218 LEU A O 1
ATOM 1708 N N . LEU A 1 219 ? -23.239 0.896 7.636 1.00 97.00 219 LEU A N 1
ATOM 1709 C CA . LEU A 1 219 ? -24.104 -0.270 7.852 1.00 97.00 219 LEU A CA 1
ATOM 1710 C C . LEU A 1 219 ? -25.571 -0.031 7.475 1.00 97.00 219 LEU A C 1
ATOM 1712 O O . LEU A 1 219 ? -26.258 -0.988 7.126 1.00 97.00 219 LEU A O 1
ATOM 1716 N N . SER A 1 220 ? -26.066 1.206 7.553 1.00 96.25 220 SER A N 1
ATOM 1717 C CA . SER A 1 220 ? -27.445 1.535 7.174 1.00 96.25 220 SER A CA 1
ATOM 1718 C C . SER A 1 220 ? -27.637 1.651 5.659 1.00 96.25 220 SER A C 1
ATOM 1720 O O . SER A 1 220 ? -28.773 1.632 5.180 1.00 96.25 220 SER A O 1
ATOM 1722 N N . HIS A 1 221 ? -26.550 1.756 4.890 1.00 96.94 221 HIS A N 1
ATOM 1723 C CA . HIS A 1 221 ? -26.625 1.910 3.446 1.00 96.94 221 HIS A CA 1
ATOM 1724 C C . HIS A 1 221 ? -27.171 0.628 2.777 1.00 96.94 221 HIS A C 1
ATOM 1726 O O . HIS A 1 221 ? -26.606 -0.450 2.962 1.00 96.94 221 HIS A O 1
ATOM 1732 N N . PRO A 1 222 ? -28.197 0.704 1.904 1.00 95.19 222 PRO A N 1
ATOM 1733 C CA . PRO A 1 222 ? -28.901 -0.477 1.379 1.00 95.19 222 PRO A CA 1
ATOM 1734 C C . PRO A 1 222 ? -28.029 -1.400 0.513 1.00 95.19 222 PRO A C 1
ATOM 1736 O O . PRO A 1 222 ? -28.321 -2.584 0.371 1.00 95.19 222 PRO A O 1
ATOM 1739 N N . LYS A 1 223 ? -26.947 -0.867 -0.069 1.00 95.50 223 LYS A N 1
ATOM 1740 C CA . LYS A 1 223 ? -25.949 -1.647 -0.822 1.00 95.50 223 LYS A CA 1
ATOM 1741 C C . LYS A 1 223 ? -24.816 -2.217 0.040 1.00 95.50 223 LYS A C 1
ATOM 1743 O O . LYS A 1 223 ? -23.847 -2.716 -0.523 1.00 95.50 223 LYS A O 1
ATOM 1748 N N . VAL A 1 224 ? -24.898 -2.147 1.365 1.00 95.50 224 VAL A N 1
ATOM 1749 C CA . VAL A 1 224 ? -23.926 -2.754 2.283 1.00 95.50 224 VAL A CA 1
ATOM 1750 C C . VAL A 1 224 ? -24.590 -3.928 2.995 1.00 95.50 224 VAL A C 1
ATOM 1752 O O . VAL A 1 224 ? -25.704 -3.794 3.488 1.00 95.50 224 VAL A O 1
ATOM 1755 N N . PHE A 1 225 ? -23.937 -5.093 3.030 1.00 87.56 225 PHE A N 1
ATOM 1756 C CA . PHE A 1 225 ? -24.422 -6.234 3.815 1.00 87.56 225 PHE A CA 1
ATOM 1757 C C . PHE A 1 225 ? -23.483 -6.580 4.958 1.00 87.56 225 PHE A C 1
ATOM 1759 O O . PHE A 1 225 ? -22.299 -6.245 4.956 1.00 87.56 225 PHE A O 1
ATOM 1766 N N . GLY A 1 226 ? -24.026 -7.367 5.882 1.00 82.31 226 GLY A N 1
ATOM 1767 C CA . GLY A 1 226 ? -23.317 -7.877 7.041 1.00 82.31 226 GLY A CA 1
ATOM 1768 C C . GLY A 1 226 ? -23.763 -7.167 8.309 1.00 82.31 226 GLY A C 1
ATOM 1769 O O . GLY A 1 226 ? -24.423 -6.135 8.277 1.00 82.31 226 GLY A O 1
ATOM 1770 N N . GLN A 1 227 ? -23.419 -7.762 9.445 1.00 84.44 227 GLN A N 1
ATOM 1771 C CA . GLN A 1 227 ? -23.676 -7.172 10.762 1.00 84.44 227 GLN A CA 1
ATOM 1772 C C . GLN A 1 227 ? -22.504 -6.307 11.245 1.00 84.44 227 GLN A C 1
ATOM 1774 O O . GLN A 1 227 ? -22.541 -5.778 12.352 1.00 84.44 227 GLN A O 1
ATOM 1779 N N . GLY A 1 228 ? -21.456 -6.175 10.430 1.00 94.62 228 GLY A N 1
ATOM 1780 C CA . GLY A 1 228 ? -20.261 -5.435 10.786 1.00 94.62 228 GLY A CA 1
ATOM 1781 C C . GLY A 1 228 ? -19.442 -5.010 9.578 1.00 94.62 228 GLY A C 1
ATOM 1782 O O . GLY A 1 228 ? -19.691 -5.429 8.448 1.00 94.62 228 GLY A O 1
ATOM 1783 N N . ILE A 1 229 ? -18.466 -4.151 9.846 1.00 98.00 229 ILE A N 1
ATOM 1784 C CA . ILE A 1 229 ? -17.618 -3.498 8.852 1.00 98.00 229 ILE A CA 1
ATOM 1785 C C . ILE A 1 229 ? -16.157 -3.918 8.997 1.00 98.00 229 ILE A C 1
ATOM 1787 O O . ILE A 1 229 ? -15.694 -4.333 10.069 1.00 98.00 229 ILE A O 1
ATOM 1791 N N . GLY A 1 230 ? -15.420 -3.765 7.902 1.00 98.62 230 GLY A N 1
ATOM 1792 C CA . GLY A 1 230 ? -13.967 -3.714 7.918 1.00 98.62 230 GLY A CA 1
ATOM 1793 C C . GLY A 1 230 ? -13.465 -2.303 8.196 1.00 98.62 230 GLY A C 1
ATOM 1794 O O . GLY A 1 230 ? -14.104 -1.323 7.823 1.00 98.62 230 GLY A O 1
ATOM 1795 N N . VAL A 1 231 ? -12.282 -2.198 8.787 1.00 98.88 231 VAL A N 1
ATOM 1796 C CA . VAL A 1 231 ? -11.523 -0.949 8.880 1.00 98.88 231 VAL A CA 1
ATOM 1797 C C . VAL A 1 231 ? -10.134 -1.200 8.315 1.00 98.88 231 VAL A C 1
ATOM 1799 O O . VAL A 1 231 ? -9.430 -2.088 8.791 1.00 98.88 231 VAL A O 1
ATOM 1802 N N . ILE A 1 232 ? -9.729 -0.429 7.309 1.00 98.88 232 ILE A N 1
ATOM 1803 C CA . ILE A 1 232 ? -8.352 -0.380 6.815 1.00 98.88 232 ILE A CA 1
ATOM 1804 C C . ILE A 1 232 ? -7.754 0.974 7.140 1.00 98.88 232 ILE A C 1
ATOM 1806 O O . ILE A 1 232 ? -8.378 2.013 6.937 1.00 98.88 232 ILE A O 1
ATOM 1810 N N . SER A 1 233 ? -6.546 0.966 7.692 1.00 98.44 233 SER A N 1
ATOM 1811 C CA . SER A 1 233 ? -6.021 2.174 8.300 1.00 98.44 233 SER A CA 1
ATOM 1812 C C . SER A 1 233 ? -4.499 2.246 8.304 1.00 98.44 233 SER A C 1
ATOM 1814 O O . SER A 1 233 ? -3.827 1.217 8.372 1.00 98.44 233 SER A O 1
ATOM 1816 N N . THR A 1 234 ? -3.948 3.460 8.196 1.00 98.00 234 THR A N 1
ATOM 1817 C CA . THR A 1 234 ? -2.494 3.687 8.099 1.00 98.00 234 THR A CA 1
ATOM 1818 C C . THR A 1 234 ? -2.010 4.773 9.049 1.00 98.00 234 THR A C 1
ATOM 1820 O O . THR A 1 234 ? -2.639 5.829 9.139 1.00 98.00 234 THR A O 1
ATOM 1823 N N . SER A 1 235 ? -0.853 4.568 9.691 1.00 96.12 235 SER A N 1
ATOM 1824 C CA . SER A 1 235 ? -0.192 5.580 10.531 1.00 96.12 235 SER A CA 1
ATOM 1825 C C . SER A 1 235 ? -1.114 6.053 11.665 1.00 96.12 235 SER A C 1
ATOM 1827 O O . SER A 1 235 ? -1.680 5.224 12.375 1.00 96.12 235 SER A O 1
ATOM 1829 N N . LYS A 1 236 ? -1.356 7.363 11.814 1.00 95.69 236 LYS A N 1
ATOM 1830 C CA . LYS A 1 236 ? -2.350 7.895 12.765 1.00 95.69 236 LYS A CA 1
ATOM 1831 C C . LYS A 1 236 ? -3.736 7.264 12.597 1.00 95.69 236 LYS A C 1
ATOM 1833 O O . LYS A 1 236 ? -4.406 7.003 13.588 1.00 95.69 236 LYS A O 1
ATOM 1838 N N . GLY A 1 237 ? -4.141 6.970 11.363 1.00 97.69 237 GLY A N 1
ATOM 1839 C CA . GLY A 1 237 ? -5.380 6.257 11.082 1.00 97.69 237 GLY A CA 1
ATOM 1840 C C . GLY A 1 237 ? -5.398 4.861 11.700 1.00 97.69 237 GLY A C 1
ATOM 1841 O O . GLY A 1 237 ? -6.455 4.416 12.123 1.00 97.69 237 GLY A O 1
ATOM 1842 N N . ALA A 1 238 ? -4.254 4.176 11.799 1.00 97.69 238 ALA A N 1
ATOM 1843 C CA . ALA A 1 238 ? -4.168 2.857 12.426 1.00 97.69 238 ALA A CA 1
ATOM 1844 C C . ALA A 1 238 ? -4.360 2.912 13.948 1.00 97.69 238 ALA A C 1
ATOM 1846 O O . ALA A 1 238 ? -4.988 2.018 14.507 1.00 97.69 238 ALA A O 1
ATOM 1847 N N . GLU A 1 239 ? -3.941 3.989 14.616 1.00 95.69 239 GLU A N 1
ATOM 1848 C CA . GLU A 1 239 ? -4.322 4.213 16.020 1.00 95.69 239 GLU A CA 1
ATOM 1849 C C . GLU A 1 239 ? -5.845 4.335 16.173 1.00 95.69 239 GLU A C 1
ATOM 1851 O O . GLU A 1 239 ? -6.445 3.726 17.059 1.00 95.69 239 GLU A O 1
ATOM 1856 N N . ILE A 1 240 ? -6.476 5.086 15.263 1.00 97.69 240 ILE A N 1
ATOM 1857 C CA . ILE A 1 240 ? -7.930 5.265 15.214 1.00 97.69 240 ILE A CA 1
ATOM 1858 C C . ILE A 1 240 ? -8.622 3.931 14.939 1.00 97.69 240 ILE A C 1
ATOM 1860 O O . ILE A 1 240 ? -9.524 3.557 15.678 1.00 97.69 240 ILE A O 1
ATOM 1864 N N . GLY A 1 241 ? -8.180 3.187 13.925 1.00 98.12 241 GLY A N 1
ATOM 1865 C CA . GLY A 1 241 ? -8.757 1.899 13.548 1.00 98.12 241 GLY A CA 1
ATOM 1866 C C . GLY A 1 241 ? -8.637 0.851 14.654 1.00 98.12 241 GLY A C 1
ATOM 1867 O O . GLY A 1 241 ? -9.588 0.110 14.902 1.00 98.12 241 GLY A O 1
ATOM 1868 N N . LEU A 1 242 ? -7.514 0.829 15.377 1.00 97.75 242 LEU A N 1
ATOM 1869 C CA . LEU A 1 242 ? -7.346 -0.008 16.564 1.00 97.75 242 LEU A CA 1
ATOM 1870 C C . LEU A 1 242 ? -8.327 0.398 17.670 1.00 97.75 242 LEU A C 1
ATOM 1872 O O . LEU A 1 242 ? -8.981 -0.456 18.265 1.00 97.75 242 LEU A O 1
ATOM 1876 N N . SER A 1 243 ? -8.478 1.699 17.910 1.00 97.00 243 SER A N 1
ATOM 1877 C CA . SER A 1 243 ? -9.442 2.217 18.878 1.00 97.00 243 SER A CA 1
ATOM 1878 C C . SER A 1 243 ? -10.887 1.864 18.496 1.00 97.00 243 SER A C 1
ATOM 1880 O O . SER A 1 243 ? -11.646 1.360 19.324 1.00 97.00 243 SER A O 1
ATOM 1882 N N . MET A 1 244 ? -11.252 2.003 17.219 1.00 98.19 244 MET A N 1
ATOM 1883 C CA . MET A 1 244 ? -12.551 1.571 16.698 1.00 98.19 244 MET A CA 1
ATOM 1884 C C . MET A 1 244 ? -12.792 0.081 16.965 1.00 98.19 244 MET A C 1
ATOM 1886 O O . MET A 1 244 ? -13.851 -0.279 17.464 1.00 98.19 244 MET A O 1
ATOM 1890 N N . ALA A 1 245 ? -11.805 -0.783 16.711 1.00 97.94 245 ALA A N 1
ATOM 1891 C CA . ALA A 1 245 ? -11.919 -2.224 16.957 1.00 97.94 245 ALA A CA 1
ATOM 1892 C C . ALA A 1 245 ? -12.148 -2.582 18.437 1.00 97.94 245 ALA A C 1
ATOM 1894 O O . ALA A 1 245 ? -12.743 -3.614 18.751 1.00 97.94 245 ALA A O 1
ATOM 1895 N N . ILE A 1 246 ? -11.653 -1.744 19.350 1.00 96.25 246 ILE A N 1
ATOM 1896 C CA . ILE A 1 246 ? -11.763 -1.932 20.799 1.00 96.25 246 ILE A CA 1
ATOM 1897 C C . ILE A 1 246 ? -13.124 -1.478 21.322 1.00 96.25 246 ILE A C 1
ATOM 1899 O O . ILE A 1 246 ? -13.706 -2.160 22.165 1.00 96.25 246 ILE A O 1
ATOM 1903 N N . TYR A 1 247 ? -13.611 -0.325 20.859 1.00 95.94 247 TYR A N 1
ATOM 1904 C CA . TYR A 1 247 ? -14.779 0.333 21.448 1.00 95.94 247 TYR A CA 1
ATOM 1905 C C . TYR A 1 247 ? -16.075 0.126 20.654 1.00 95.94 247 TYR A C 1
ATOM 1907 O O . TYR A 1 247 ? -17.153 0.163 21.248 1.00 95.94 247 TYR A O 1
ATOM 1915 N N . LEU A 1 248 ? -15.996 -0.124 19.344 1.00 96.56 248 LEU A N 1
ATOM 1916 C CA . LEU A 1 248 ? -17.158 -0.207 18.457 1.00 96.56 248 LEU A CA 1
ATOM 1917 C C . LEU A 1 248 ? -17.491 -1.664 18.126 1.00 96.56 248 LEU A C 1
ATOM 1919 O O . LEU A 1 248 ? -16.708 -2.384 17.506 1.00 96.56 248 LEU A O 1
ATOM 1923 N N . LYS A 1 249 ? -18.700 -2.098 18.492 1.00 94.44 249 LYS A N 1
ATOM 1924 C CA . LYS A 1 249 ? -19.176 -3.477 18.266 1.00 94.44 249 LYS A CA 1
ATOM 1925 C C . LYS A 1 249 ? -19.364 -3.818 16.784 1.00 94.44 249 LYS A C 1
ATOM 1927 O O . LYS A 1 249 ? -19.396 -4.989 16.427 1.00 94.44 249 LYS A O 1
ATOM 1932 N N . GLN A 1 250 ? -19.493 -2.797 15.942 1.00 95.75 250 GLN A N 1
ATOM 1933 C CA . GLN A 1 250 ? -19.681 -2.885 14.499 1.00 95.75 250 GLN A CA 1
ATOM 1934 C C . GLN A 1 250 ? -18.417 -3.388 13.780 1.00 95.75 250 GLN A C 1
ATOM 1936 O O . GLN A 1 250 ? -18.502 -3.878 12.656 1.00 95.75 250 GLN A O 1
ATOM 1941 N N . VAL A 1 251 ? -17.230 -3.266 14.384 1.00 97.94 251 VAL A N 1
ATOM 1942 C CA . VAL A 1 251 ? -15.960 -3.572 13.709 1.00 97.94 251 VAL A CA 1
ATOM 1943 C C . VAL A 1 251 ? -15.641 -5.064 13.803 1.00 97.94 251 VAL A C 1
ATOM 1945 O O . VAL A 1 251 ? -15.366 -5.598 14.875 1.00 97.94 251 VAL A O 1
ATOM 1948 N N . THR A 1 252 ? -15.647 -5.744 12.653 1.00 97.56 252 THR A N 1
ATOM 1949 C CA . THR A 1 252 ? -15.423 -7.201 12.557 1.00 97.56 252 THR A CA 1
ATOM 1950 C C . THR A 1 252 ? -14.012 -7.559 12.087 1.00 97.56 252 THR A C 1
ATOM 1952 O O . THR A 1 252 ? -13.471 -8.601 12.471 1.00 97.56 252 THR A O 1
ATOM 1955 N N . ALA A 1 253 ? -13.401 -6.704 11.267 1.00 98.25 253 ALA A N 1
ATOM 1956 C CA . ALA A 1 253 ? -12.080 -6.922 10.686 1.00 98.25 253 ALA A CA 1
ATOM 1957 C C . ALA A 1 253 ? -11.286 -5.609 10.670 1.00 98.25 253 ALA A C 1
ATOM 1959 O O . ALA A 1 253 ? -11.787 -4.591 10.198 1.00 98.25 253 ALA A O 1
ATOM 1960 N N . THR A 1 254 ? -10.047 -5.625 11.149 1.00 98.75 254 THR A N 1
ATOM 1961 C CA . THR A 1 254 ? -9.222 -4.422 11.303 1.00 98.75 254 THR A CA 1
ATOM 1962 C C . THR A 1 254 ? -7.837 -4.645 10.717 1.00 98.75 254 THR A C 1
ATOM 1964 O O . THR A 1 254 ? -7.092 -5.518 11.156 1.00 98.75 254 THR A O 1
ATOM 1967 N N . ILE A 1 255 ? -7.482 -3.835 9.727 1.00 98.88 255 ILE A N 1
ATOM 1968 C CA . ILE A 1 255 ? -6.175 -3.824 9.077 1.00 98.88 255 ILE A CA 1
ATOM 1969 C C . ILE A 1 255 ? -5.421 -2.579 9.543 1.00 98.88 255 ILE A C 1
ATOM 1971 O O . ILE A 1 255 ? -5.879 -1.447 9.346 1.00 98.88 255 ILE A O 1
ATOM 1975 N N . LEU A 1 256 ? -4.253 -2.804 10.140 1.00 98.75 256 LEU A N 1
ATOM 1976 C CA . LEU A 1 256 ? -3.408 -1.791 10.766 1.00 98.75 256 LEU A CA 1
ATOM 1977 C C . LEU A 1 256 ? -2.071 -1.729 10.025 1.00 98.75 256 LEU A C 1
ATOM 1979 O O . LEU A 1 256 ? -1.217 -2.596 10.209 1.00 98.75 256 LEU A O 1
ATOM 1983 N N . ILE A 1 257 ? -1.897 -0.717 9.175 1.00 98.81 257 ILE A N 1
ATOM 1984 C CA . ILE A 1 257 ? -0.674 -0.494 8.395 1.00 98.81 257 ILE A CA 1
ATOM 1985 C C . ILE A 1 257 ? 0.192 0.532 9.126 1.00 98.81 257 ILE A C 1
ATOM 1987 O O . ILE A 1 257 ? -0.189 1.699 9.234 1.00 98.81 257 ILE A O 1
ATOM 1991 N N . ASN A 1 258 ? 1.363 0.115 9.605 1.00 98.12 258 ASN A N 1
ATOM 1992 C CA . ASN A 1 258 ? 2.337 0.987 10.266 1.00 98.12 258 ASN A CA 1
ATOM 1993 C C . ASN A 1 258 ? 1.728 1.870 11.378 1.00 98.12 258 ASN A C 1
ATOM 1995 O O . ASN A 1 258 ? 1.864 3.092 11.365 1.00 98.12 258 ASN A O 1
ATOM 1999 N N . GLY A 1 259 ? 0.994 1.250 12.308 1.00 94.62 259 GLY A N 1
ATOM 2000 C CA . GLY A 1 259 ? 0.346 1.918 13.444 1.00 94.62 259 GLY A CA 1
ATOM 2001 C C . GLY A 1 259 ? 1.068 1.724 14.777 1.00 94.62 259 GLY A C 1
ATOM 2002 O O . GLY A 1 259 ? 2.011 0.939 14.883 1.00 94.62 259 GLY A O 1
ATOM 2003 N N . THR A 1 260 ? 0.580 2.409 15.810 1.00 92.88 260 THR A N 1
ATOM 2004 C CA . THR A 1 260 ? 1.020 2.231 17.201 1.00 92.88 260 THR A CA 1
ATOM 2005 C C . THR A 1 260 ? -0.032 1.454 18.009 1.00 92.88 260 THR A C 1
ATOM 2007 O O . THR A 1 260 ? -1.182 1.308 17.594 1.00 92.88 260 THR A O 1
ATOM 2010 N N . ASN A 1 261 ? 0.358 0.948 19.184 1.00 90.62 261 ASN A N 1
ATOM 2011 C CA . ASN A 1 261 ? -0.536 0.254 20.126 1.00 90.62 261 ASN A CA 1
ATOM 2012 C C . ASN A 1 261 ? -1.021 1.160 21.285 1.00 90.62 261 ASN A C 1
ATOM 2014 O O . ASN A 1 261 ? -1.543 0.680 22.294 1.00 90.62 261 ASN A O 1
ATOM 2018 N N . SER A 1 262 ? -0.832 2.474 21.155 1.00 90.25 262 SER A N 1
ATOM 2019 C CA . SER A 1 262 ? -1.199 3.476 22.161 1.00 90.25 262 SER A CA 1
ATOM 2020 C C . SER A 1 262 ? -1.561 4.786 21.470 1.00 90.25 262 SER A C 1
ATOM 2022 O O . SER A 1 262 ? -1.009 5.076 20.416 1.00 90.25 262 SER A O 1
ATOM 2024 N N . PRO A 1 263 ? -2.410 5.636 22.050 1.00 90.44 263 PRO A N 1
ATOM 2025 C CA . PRO A 1 263 ? -2.639 6.956 21.491 1.00 90.44 263 PRO A CA 1
ATOM 2026 C C . PRO A 1 263 ? -1.446 7.870 21.779 1.00 90.44 263 PRO A C 1
ATOM 2028 O O . PRO A 1 263 ? -1.093 8.080 22.939 1.00 90.44 263 PRO A O 1
ATOM 2031 N N . TYR A 1 264 ? -0.848 8.449 20.736 1.00 90.25 264 TYR A N 1
ATOM 2032 C CA . TYR A 1 264 ? 0.221 9.444 20.877 1.00 90.25 264 TYR A CA 1
ATOM 2033 C C . TYR A 1 264 ? -0.255 10.863 20.552 1.00 90.25 264 TYR A C 1
ATOM 2035 O O . TYR A 1 264 ? -1.025 11.091 19.613 1.00 90.25 264 TYR A O 1
ATOM 2043 N N . GLY A 1 265 ? 0.213 11.834 21.335 1.00 89.12 265 GLY A N 1
ATOM 2044 C CA . GLY A 1 265 ? 0.031 13.273 21.127 1.00 89.12 265 GLY A CA 1
ATOM 2045 C C . GLY A 1 265 ? -1.366 13.843 21.397 1.00 89.12 265 GLY A C 1
ATOM 2046 O O . GLY A 1 265 ? -1.451 14.982 21.844 1.00 89.12 265 GLY A O 1
ATOM 2047 N N . ILE A 1 266 ? -2.444 13.093 21.137 1.00 91.44 266 ILE A N 1
ATOM 2048 C CA . ILE A 1 266 ? -3.831 13.550 21.342 1.00 91.44 266 ILE A CA 1
ATOM 2049 C C . ILE A 1 266 ? -4.666 12.507 22.096 1.00 91.44 266 ILE A C 1
ATOM 2051 O O . ILE A 1 266 ? -4.593 11.323 21.747 1.00 91.44 266 ILE A O 1
ATOM 2055 N N . PRO A 1 267 ? -5.485 12.916 23.082 1.00 93.69 267 PRO A N 1
ATOM 2056 C CA . PRO A 1 267 ? -6.355 12.008 23.819 1.00 93.69 267 PRO A CA 1
ATOM 2057 C C . PRO A 1 267 ? -7.541 11.537 22.968 1.00 93.69 267 PRO A C 1
ATOM 2059 O O . PRO A 1 267 ? -7.998 12.237 22.058 1.00 93.69 267 PRO A O 1
ATOM 2062 N N . TYR A 1 268 ? -8.055 10.353 23.298 1.00 94.88 268 TYR A N 1
ATOM 2063 C CA . TYR A 1 268 ? -9.191 9.719 22.627 1.00 94.88 268 TYR A CA 1
ATOM 2064 C C . TYR A 1 268 ? -10.388 9.728 23.574 1.00 94.88 268 TYR A C 1
ATOM 2066 O O . TYR A 1 268 ? -10.269 9.319 24.726 1.00 94.88 268 TYR A O 1
ATOM 2074 N N . VAL A 1 269 ? -11.539 10.196 23.104 1.00 95.50 269 VAL A N 1
ATOM 2075 C CA . VAL A 1 269 ? -12.752 10.374 23.906 1.00 95.50 269 VAL A CA 1
ATOM 2076 C C . VAL A 1 269 ? -13.857 9.477 23.364 1.00 95.50 269 VAL A C 1
ATOM 2078 O O . VAL A 1 269 ? -14.096 9.457 22.161 1.00 95.50 269 VAL A O 1
ATOM 2081 N N . TYR A 1 270 ? -14.541 8.753 24.249 1.00 95.69 270 TYR A N 1
ATOM 2082 C CA . TYR A 1 270 ? -15.719 7.957 23.911 1.00 95.69 270 TYR A CA 1
ATOM 2083 C C . TYR A 1 270 ? -16.721 7.957 25.063 1.00 95.69 270 TYR A C 1
ATOM 2085 O O . TYR A 1 270 ? -16.401 7.484 26.155 1.00 95.69 270 TYR A O 1
ATOM 2093 N N . ARG A 1 271 ? -17.935 8.481 24.834 1.00 94.44 271 ARG A N 1
ATOM 2094 C CA . ARG A 1 271 ? -19.048 8.480 25.809 1.00 94.44 271 ARG A CA 1
ATOM 2095 C C . ARG A 1 271 ? -18.643 8.992 27.199 1.00 94.44 271 ARG A C 1
ATOM 2097 O O . ARG A 1 271 ? -18.935 8.380 28.223 1.00 94.44 271 ARG A O 1
ATOM 2104 N N . GLY A 1 272 ? -17.904 10.102 27.223 1.00 88.75 272 GLY A N 1
ATOM 2105 C CA . GLY A 1 272 ? -17.399 10.736 28.448 1.00 88.75 272 GLY A CA 1
ATOM 2106 C C . GLY A 1 272 ? -16.137 10.103 29.051 1.00 88.75 272 GLY A C 1
ATOM 2107 O O . GLY A 1 272 ? -15.495 10.733 29.889 1.00 88.75 272 GLY A O 1
ATOM 2108 N N . TYR A 1 273 ? -15.718 8.914 28.606 1.00 91.06 273 TYR A N 1
ATOM 2109 C CA . TYR A 1 273 ? -14.419 8.346 28.967 1.00 91.06 273 TYR A CA 1
ATOM 2110 C C . TYR A 1 273 ? -13.314 8.953 28.099 1.00 91.06 273 TYR A C 1
ATOM 2112 O O . TYR A 1 273 ? -13.456 9.037 26.881 1.00 91.06 273 TYR A O 1
ATOM 2120 N N . THR A 1 274 ? -12.204 9.358 28.719 1.00 91.88 274 THR A N 1
ATOM 2121 C CA . THR A 1 274 ? -11.032 9.893 28.014 1.00 91.88 274 THR A CA 1
ATOM 2122 C C . THR A 1 274 ? -9.834 8.983 28.237 1.00 91.88 274 THR A C 1
ATOM 2124 O O . THR A 1 274 ? -9.323 8.879 29.352 1.00 91.88 274 THR A O 1
ATOM 2127 N N . HIS A 1 275 ? -9.360 8.361 27.163 1.00 89.88 275 HIS A N 1
ATOM 2128 C CA . HIS A 1 275 ? -8.096 7.640 27.139 1.00 89.88 275 HIS A CA 1
ATOM 2129 C C . HIS A 1 275 ? -6.969 8.640 26.866 1.00 89.88 275 HIS A C 1
ATOM 2131 O O . HIS A 1 275 ? -6.900 9.245 25.792 1.00 89.88 275 HIS A O 1
ATOM 2137 N N . GLN A 1 276 ? -6.110 8.849 27.863 1.00 91.19 276 GLN A N 1
ATOM 2138 C CA . GLN A 1 276 ? -5.010 9.811 27.778 1.00 91.19 276 GLN A CA 1
ATOM 2139 C C . GLN A 1 276 ? -3.960 9.372 26.758 1.00 91.19 276 GLN A C 1
ATOM 2141 O O . GLN A 1 276 ? -3.762 8.178 26.545 1.00 91.19 276 GLN A O 1
ATOM 2146 N N . SER A 1 277 ? -3.272 10.331 26.144 1.00 89.69 277 SER A N 1
ATOM 2147 C CA . SER A 1 277 ? -2.218 10.052 25.169 1.00 89.69 277 SER A CA 1
ATOM 2148 C C . SER A 1 277 ? -0.823 10.123 25.753 1.00 89.69 277 SER A C 1
ATOM 2150 O O . SER A 1 277 ? -0.546 10.948 26.621 1.00 89.69 277 SER A O 1
ATOM 2152 N N . ILE A 1 278 ? 0.078 9.336 25.178 1.00 89.06 278 ILE A N 1
ATOM 2153 C CA . ILE A 1 278 ? 1.509 9.445 25.427 1.00 89.06 278 ILE A CA 1
ATOM 2154 C C . ILE A 1 278 ? 2.017 10.714 24.720 1.00 89.06 278 ILE A C 1
ATOM 2156 O O . ILE A 1 278 ? 1.803 10.859 23.509 1.00 89.06 278 ILE A O 1
ATOM 2160 N N . PRO A 1 279 ? 2.651 11.662 25.432 1.00 86.56 279 PRO A N 1
ATOM 2161 C CA . PRO A 1 279 ? 3.291 12.801 24.789 1.00 86.56 279 PRO A CA 1
ATOM 2162 C C . PRO A 1 279 ? 4.478 12.330 23.943 1.00 86.56 279 PRO A C 1
ATOM 2164 O O . PRO A 1 279 ? 5.136 11.344 24.265 1.00 86.56 279 PRO A O 1
ATOM 2167 N N . TYR A 1 280 ? 4.769 13.045 22.859 1.00 84.69 280 TYR A N 1
ATOM 2168 C CA . TYR A 1 280 ? 5.942 12.746 22.044 1.00 84.69 280 TYR A CA 1
ATOM 2169 C C . TYR A 1 280 ? 7.231 13.093 22.791 1.00 84.69 280 TYR A C 1
ATOM 2171 O O . TYR A 1 280 ? 7.382 14.207 23.297 1.00 84.69 280 TYR A O 1
ATOM 2179 N N . SER A 1 281 ? 8.191 12.172 22.787 1.00 84.38 281 SER A N 1
ATOM 2180 C CA . SER A 1 281 ? 9.517 12.384 23.369 1.00 84.38 281 SER A CA 1
ATOM 2181 C C . SER A 1 281 ? 10.411 13.140 22.382 1.00 84.38 281 SER A C 1
ATOM 2183 O O . SER A 1 281 ? 11.281 12.556 21.738 1.00 84.38 281 SER A O 1
ATOM 2185 N N . LEU A 1 282 ? 10.174 14.447 22.220 1.00 83.62 282 LEU A N 1
ATOM 2186 C CA . LEU A 1 282 ? 10.859 15.287 21.223 1.00 83.62 282 LEU A CA 1
ATOM 2187 C C . LEU A 1 282 ? 12.391 15.311 21.375 1.00 83.62 282 LEU A C 1
ATOM 2189 O O . LEU A 1 282 ? 13.089 15.588 20.404 1.00 83.62 282 LEU A O 1
ATOM 2193 N N . GLN A 1 283 ? 12.922 14.979 22.554 1.00 81.19 283 GLN A N 1
ATOM 2194 C CA . GLN A 1 283 ? 14.359 14.830 22.800 1.00 81.19 283 GLN A CA 1
ATOM 2195 C C . GLN A 1 283 ? 15.014 13.678 22.016 1.00 81.19 283 GLN A C 1
ATOM 2197 O O . GLN A 1 283 ? 16.229 13.683 21.846 1.00 81.19 283 GLN A O 1
ATOM 2202 N N . PHE A 1 284 ? 14.227 12.712 21.530 1.00 84.62 284 PHE A N 1
ATOM 2203 C CA . PHE A 1 284 ? 14.695 11.594 20.699 1.00 84.62 284 PHE A CA 1
ATOM 2204 C C . PHE A 1 284 ? 14.431 11.817 19.205 1.00 84.62 284 PHE A C 1
ATOM 2206 O O . PHE A 1 284 ? 14.528 10.886 18.406 1.00 84.62 284 PHE A O 1
ATOM 2213 N N . LEU A 1 285 ? 14.075 13.044 18.811 1.00 85.56 285 LEU A N 1
ATOM 2214 C CA . LEU A 1 285 ? 13.963 13.407 17.406 1.00 85.56 285 LEU A CA 1
ATOM 2215 C C . LEU A 1 285 ? 15.345 13.326 16.751 1.00 85.56 285 LEU A C 1
ATOM 2217 O O . LEU A 1 285 ? 16.278 14.010 17.173 1.00 85.56 285 LEU A O 1
ATOM 2221 N N . SER A 1 286 ? 15.467 12.521 15.700 1.00 88.06 286 SER A N 1
ATOM 2222 C CA . SER A 1 286 ? 16.716 12.353 14.963 1.00 88.06 286 SER A CA 1
ATOM 2223 C C . SER A 1 286 ? 16.609 12.891 13.542 1.00 88.06 286 SER A C 1
ATOM 2225 O O . SER A 1 286 ? 15.524 13.064 12.978 1.00 88.06 286 SER A O 1
ATOM 2227 N N . THR A 1 287 ? 17.769 13.157 12.947 1.00 89.81 287 THR A N 1
ATOM 2228 C CA . THR A 1 287 ? 17.905 13.433 11.520 1.00 89.81 287 THR A CA 1
ATOM 2229 C C . THR A 1 287 ? 18.893 12.460 10.898 1.00 89.81 287 THR A C 1
ATOM 2231 O O . THR A 1 287 ? 19.868 12.052 11.530 1.00 89.81 287 THR A O 1
ATOM 2234 N N . ASN A 1 288 ? 18.640 12.066 9.653 1.00 89.31 288 ASN A N 1
ATOM 2235 C CA . ASN A 1 288 ? 19.574 11.229 8.908 1.00 89.31 288 ASN A CA 1
ATOM 2236 C C . ASN A 1 288 ? 20.717 12.060 8.295 1.00 89.31 288 ASN A C 1
ATOM 2238 O O . ASN A 1 288 ? 20.741 13.288 8.385 1.00 89.31 288 ASN A O 1
ATOM 2242 N N . ALA A 1 289 ? 21.654 11.394 7.613 1.00 89.88 289 ALA A N 1
ATOM 2243 C CA . ALA A 1 289 ? 22.816 12.040 6.990 1.00 89.88 289 ALA A CA 1
ATOM 2244 C C . ALA A 1 289 ? 22.468 13.108 5.928 1.00 89.88 289 ALA A C 1
ATOM 2246 O O . ALA A 1 289 ? 23.314 13.932 5.590 1.00 89.88 289 ALA A O 1
ATOM 2247 N N . LEU A 1 290 ? 21.235 13.113 5.407 1.00 87.94 290 LEU A N 1
ATOM 2248 C CA . LEU A 1 290 ? 20.730 14.114 4.458 1.00 87.94 290 LEU A CA 1
ATOM 2249 C C . LEU A 1 290 ? 19.987 15.269 5.152 1.00 87.94 290 LEU A C 1
ATOM 2251 O O . LEU A 1 290 ? 19.466 16.160 4.481 1.00 87.94 290 LEU A O 1
ATOM 2255 N N . GLY A 1 291 ? 19.922 15.258 6.487 1.00 87.19 291 GLY A N 1
ATOM 2256 C CA . GLY A 1 291 ? 19.229 16.255 7.297 1.00 87.19 291 GLY A CA 1
ATOM 2257 C C . GLY A 1 291 ? 17.710 16.076 7.353 1.00 87.19 291 GLY A C 1
ATOM 2258 O O . GLY A 1 291 ? 17.014 17.008 7.751 1.00 87.19 291 GLY A O 1
ATOM 2259 N N . PHE A 1 292 ? 17.172 14.922 6.944 1.00 92.06 292 PHE A N 1
ATOM 2260 C CA . PHE A 1 292 ? 15.728 14.662 7.002 1.00 92.06 292 PHE A CA 1
ATOM 2261 C C . PHE A 1 292 ? 15.334 14.112 8.362 1.00 92.06 292 PHE A C 1
ATOM 2263 O O . PHE A 1 292 ? 16.064 13.307 8.935 1.00 92.06 292 PHE A O 1
ATOM 2270 N N . ILE A 1 293 ? 14.172 14.537 8.851 1.00 90.75 293 ILE A N 1
ATOM 2271 C CA . ILE A 1 293 ? 13.641 14.126 10.149 1.00 90.75 293 ILE A CA 1
ATOM 2272 C C . ILE A 1 293 ? 13.219 12.657 10.106 1.00 90.75 293 ILE A C 1
ATOM 2274 O O . ILE A 1 293 ? 12.511 12.240 9.187 1.00 90.75 293 ILE A O 1
ATOM 2278 N N . GLU A 1 294 ? 13.594 11.910 11.140 1.00 92.31 294 GLU A N 1
ATOM 2279 C CA . GLU A 1 294 ? 13.095 10.569 11.439 1.00 92.31 294 GLU A CA 1
ATOM 2280 C C . GLU A 1 294 ? 12.317 10.621 12.758 1.00 92.31 294 GLU A C 1
ATOM 2282 O O . GLU A 1 294 ? 12.852 10.983 13.807 1.00 92.31 294 GLU A O 1
ATOM 2287 N N . PHE A 1 295 ? 11.024 10.297 12.706 1.00 89.88 295 PHE A N 1
ATOM 2288 C CA . PHE A 1 295 ? 10.145 10.383 13.873 1.00 89.88 295 PHE A CA 1
ATOM 2289 C C . PHE A 1 295 ? 10.133 9.108 14.713 1.00 89.88 295 PHE A C 1
ATOM 2291 O O . PHE A 1 295 ? 9.656 9.144 15.838 1.00 89.88 295 PHE A O 1
ATOM 2298 N N . GLN A 1 296 ? 10.669 7.986 14.233 1.00 89.25 296 GLN A N 1
ATOM 2299 C CA . GLN A 1 296 ? 10.570 6.712 14.956 1.00 89.25 296 GLN A CA 1
ATOM 2300 C C . GLN A 1 296 ? 11.007 6.797 16.439 1.00 89.25 296 GLN A C 1
ATOM 2302 O O . GLN A 1 296 ? 10.379 6.168 17.287 1.00 89.25 296 GLN A O 1
ATOM 2307 N N . GLY A 1 297 ? 12.012 7.625 16.764 1.00 85.25 297 GLY A N 1
ATOM 2308 C CA . GLY A 1 297 ? 12.520 7.810 18.130 1.00 85.25 297 GLY A CA 1
ATOM 2309 C C . GLY A 1 297 ? 11.568 8.558 19.069 1.00 85.25 297 GLY A C 1
ATOM 2310 O O . GLY A 1 297 ? 11.545 8.284 20.265 1.00 85.25 297 GLY A O 1
ATOM 2311 N N . ILE A 1 298 ? 10.702 9.444 18.559 1.00 82.81 298 ILE A N 1
ATOM 2312 C CA . ILE A 1 298 ? 9.784 10.218 19.422 1.00 82.81 298 ILE A CA 1
ATOM 2313 C C . ILE A 1 298 ? 8.625 9.378 19.981 1.00 82.81 298 ILE A C 1
ATOM 2315 O O . ILE A 1 298 ? 7.918 9.840 20.879 1.00 82.81 298 ILE A O 1
ATOM 2319 N N . TYR A 1 299 ? 8.435 8.161 19.458 1.00 81.94 299 TYR A N 1
ATOM 2320 C CA . TYR A 1 299 ? 7.445 7.185 19.928 1.00 81.94 299 TYR A CA 1
ATOM 2321 C C . TYR A 1 299 ? 7.992 6.262 21.031 1.00 81.94 299 TYR A C 1
ATOM 2323 O O . TYR A 1 299 ? 7.255 5.418 21.547 1.00 81.94 299 TYR A O 1
ATOM 2331 N N . GLU A 1 300 ? 9.261 6.405 21.420 1.00 68.69 300 GLU A N 1
ATOM 2332 C CA . GLU A 1 300 ? 9.886 5.548 22.425 1.00 68.69 300 GLU A CA 1
ATOM 2333 C C . GLU A 1 300 ? 9.240 5.712 23.816 1.00 68.69 300 GLU A C 1
ATOM 2335 O O . GLU A 1 300 ? 8.869 6.810 24.245 1.00 68.69 300 GLU A O 1
ATOM 2340 N N . LYS A 1 301 ? 9.036 4.577 24.498 1.00 60.88 301 LYS A N 1
ATOM 2341 C CA . LYS A 1 301 ? 8.196 4.470 25.697 1.00 60.88 301 LYS A CA 1
ATOM 2342 C C . LYS A 1 301 ? 8.815 5.108 26.935 1.00 60.88 301 LYS A C 1
ATOM 2344 O O . LYS A 1 301 ? 9.937 4.804 27.328 1.00 60.88 301 LYS A O 1
ATOM 2349 N N . ILE A 1 302 ? 7.977 5.845 27.657 1.00 53.16 302 ILE A N 1
ATOM 2350 C CA . ILE A 1 302 ? 8.224 6.276 29.033 1.00 53.16 302 ILE A CA 1
ATOM 2351 C C . ILE A 1 302 ? 7.916 5.100 29.981 1.00 53.16 302 ILE A C 1
ATOM 2353 O O . ILE A 1 302 ? 6.782 4.947 30.417 1.00 53.16 302 ILE A O 1
ATOM 2357 N N . GLY A 1 303 ? 8.910 4.253 30.276 1.00 54.28 303 GLY A N 1
ATOM 2358 C CA . GLY A 1 303 ? 8.958 3.355 31.449 1.00 54.28 303 GLY A CA 1
ATOM 2359 C C . GLY A 1 303 ? 7.725 2.486 31.790 1.00 54.28 303 GLY A C 1
ATOM 2360 O O . GLY A 1 303 ? 6.814 2.266 30.996 1.00 54.28 303 GLY A O 1
ATOM 2361 N N . VAL A 1 304 ? 7.710 1.944 33.015 1.00 47.28 304 VAL A N 1
ATOM 2362 C CA . VAL A 1 304 ? 6.662 1.037 33.550 1.00 47.28 304 VAL A CA 1
ATOM 2363 C C . VAL A 1 304 ? 5.285 1.729 33.667 1.00 47.28 304 VAL A C 1
ATOM 2365 O O . VAL A 1 304 ? 4.242 1.072 33.618 1.00 47.28 304 VAL A O 1
ATOM 2368 N N . GLU A 1 305 ? 5.264 3.064 33.707 1.00 51.47 305 GLU A N 1
ATOM 2369 C CA . GLU A 1 305 ? 4.058 3.905 33.698 1.00 51.47 305 GLU A CA 1
ATOM 2370 C C . GLU A 1 305 ? 3.309 3.895 32.349 1.00 51.47 305 GLU A C 1
ATOM 2372 O O . GLU A 1 305 ? 2.138 4.269 32.292 1.00 51.47 305 GLU A O 1
ATOM 2377 N N . ALA A 1 306 ? 3.921 3.397 31.264 1.00 59.25 306 ALA A N 1
ATOM 2378 C CA . ALA A 1 306 ? 3.295 3.327 29.940 1.00 59.25 306 ALA A CA 1
ATOM 2379 C C . ALA A 1 306 ? 2.054 2.410 29.875 1.00 59.25 306 ALA A C 1
ATOM 2381 O O . ALA A 1 306 ? 1.253 2.529 28.945 1.00 59.25 306 ALA A O 1
ATOM 2382 N N . SER A 1 307 ? 1.877 1.492 30.835 1.00 63.19 307 SER A N 1
ATOM 2383 C CA . SER A 1 307 ? 0.808 0.479 30.804 1.00 63.19 307 SER A CA 1
ATOM 2384 C C . SER A 1 307 ? -0.608 1.069 30.819 1.00 63.19 307 SER A C 1
ATOM 2386 O O . SER A 1 307 ? -1.483 0.525 30.146 1.00 63.19 307 SER A O 1
ATOM 2388 N N . GLN A 1 308 ? -0.821 2.202 31.501 1.00 70.69 308 GLN A N 1
ATOM 2389 C CA . GLN A 1 308 ? -2.125 2.879 31.557 1.00 70.69 308 GLN A CA 1
ATOM 2390 C C . GLN A 1 308 ? -2.530 3.523 30.224 1.00 70.69 308 GLN A C 1
ATOM 2392 O O . GLN A 1 308 ? -3.714 3.725 29.968 1.0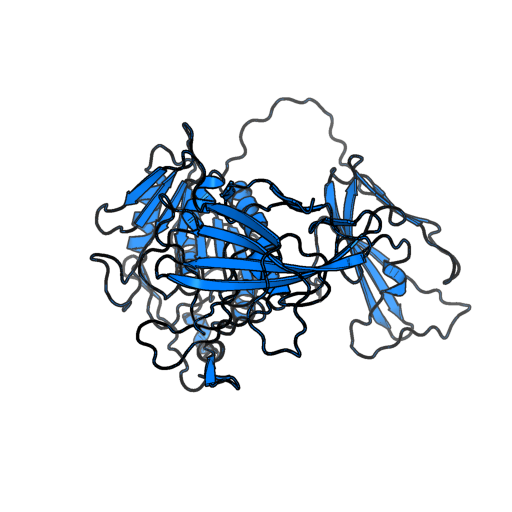0 70.69 308 GLN A O 1
ATOM 2397 N N . TYR A 1 309 ? -1.552 3.830 29.368 1.00 79.56 309 TYR A N 1
ATOM 2398 C CA . TYR A 1 309 ? -1.780 4.449 28.065 1.00 79.56 309 TYR A CA 1
ATOM 2399 C C . TYR A 1 309 ? -1.965 3.418 26.950 1.00 79.56 309 TYR A C 1
ATOM 2401 O O . TYR A 1 309 ? -2.464 3.766 25.883 1.00 79.56 309 TYR A O 1
ATOM 2409 N N . LEU A 1 310 ? -1.591 2.154 27.173 1.00 85.25 310 LEU A N 1
ATOM 2410 C CA . LEU A 1 310 ? -1.763 1.105 26.171 1.00 85.25 310 LEU A CA 1
ATOM 2411 C C . LEU A 1 310 ? -3.241 0.918 25.846 1.00 85.25 310 LEU A C 1
ATOM 2413 O O . LEU A 1 310 ? -4.082 0.797 26.743 1.00 85.25 310 LEU A O 1
ATOM 2417 N N . PHE A 1 311 ? -3.552 0.787 24.561 1.00 89.69 311 PHE A N 1
ATOM 2418 C CA . PHE A 1 311 ? -4.896 0.409 24.172 1.00 89.69 311 PHE A CA 1
ATOM 2419 C C . PHE A 1 311 ? -5.259 -0.975 24.749 1.00 89.69 311 PHE A C 1
ATOM 2421 O O . PHE A 1 311 ? -4.433 -1.903 24.745 1.00 89.69 311 PHE A O 1
ATOM 2428 N N . PRO A 1 312 ? -6.487 -1.161 25.267 1.00 93.25 312 PRO A N 1
ATOM 2429 C CA . PRO A 1 312 ? -6.951 -2.450 25.762 1.00 93.25 312 PRO A CA 1
ATOM 2430 C C . PRO A 1 312 ? -7.376 -3.360 24.600 1.00 93.25 312 PRO A C 1
ATOM 2432 O O . PRO A 1 312 ? -8.536 -3.750 24.491 1.00 93.25 312 PRO A O 1
ATOM 2435 N N . ILE A 1 313 ? -6.435 -3.679 23.703 1.00 95.00 313 ILE A N 1
ATOM 2436 C CA . ILE A 1 313 ? -6.655 -4.492 22.495 1.00 95.00 313 ILE A CA 1
ATOM 2437 C C . ILE A 1 313 ? -7.259 -5.874 22.798 1.00 95.00 313 ILE A C 1
ATOM 2439 O O . ILE A 1 313 ? -8.038 -6.420 22.019 1.00 95.00 313 ILE A O 1
ATOM 2443 N N . GLU A 1 314 ? -6.996 -6.418 23.982 1.00 94.94 314 GLU A N 1
ATOM 2444 C CA . GLU A 1 314 ? -7.618 -7.621 24.529 1.00 94.94 314 GLU A CA 1
ATOM 2445 C C . GLU A 1 314 ? -9.140 -7.513 24.707 1.00 94.94 314 GLU A C 1
ATOM 2447 O O . GLU A 1 314 ? -9.795 -8.534 24.893 1.00 94.94 314 GLU A O 1
ATOM 2452 N N . LYS A 1 315 ? -9.741 -6.323 24.601 1.00 94.69 315 LYS A N 1
ATOM 2453 C CA . LYS A 1 315 ? -11.201 -6.137 24.610 1.00 94.69 315 LYS A CA 1
ATOM 2454 C C . LYS A 1 315 ? -11.836 -6.226 23.221 1.00 94.69 315 LYS A C 1
ATOM 2456 O O . LYS A 1 315 ? -13.022 -6.511 23.126 1.00 94.69 315 LYS A O 1
ATOM 2461 N N . ALA A 1 316 ? -11.064 -6.066 22.148 1.00 95.88 316 ALA A N 1
ATOM 2462 C CA . ALA A 1 316 ? -11.589 -6.078 20.783 1.00 95.88 316 ALA A CA 1
ATOM 2463 C C . ALA A 1 316 ? -12.050 -7.475 20.333 1.00 95.88 316 ALA A C 1
ATOM 2465 O O . ALA A 1 316 ? -11.302 -8.448 20.448 1.00 95.88 316 ALA A O 1
ATOM 2466 N N . HIS A 1 317 ? -13.259 -7.596 19.788 1.00 91.31 317 HIS A N 1
ATOM 2467 C CA . HIS A 1 317 ? -13.801 -8.889 19.344 1.00 91.31 317 HIS A CA 1
ATOM 2468 C C . HIS A 1 317 ? -13.433 -9.249 17.894 1.00 91.31 317 HIS A C 1
ATOM 2470 O O . HIS A 1 317 ? -13.382 -10.432 17.561 1.00 91.31 317 HIS A O 1
ATOM 2476 N N . GLY A 1 318 ? -13.178 -8.246 17.046 1.00 95.25 318 GLY A N 1
ATOM 2477 C CA . GLY A 1 318 ? -12.868 -8.422 15.625 1.00 95.25 318 GLY A CA 1
ATOM 2478 C C . GLY A 1 318 ? -11.501 -9.057 15.353 1.00 95.25 318 GLY A C 1
ATOM 2479 O O . GLY A 1 318 ? -10.709 -9.284 16.261 1.00 95.25 318 GLY A O 1
ATOM 2480 N N . HIS A 1 319 ? -11.218 -9.357 14.089 1.00 98.00 319 HIS A N 1
ATOM 2481 C CA . HIS A 1 319 ? -9.943 -9.930 13.651 1.00 98.00 319 HIS A CA 1
ATOM 2482 C C . HIS A 1 319 ? -8.943 -8.834 13.285 1.00 98.00 319 HIS A C 1
ATOM 2484 O O . HIS A 1 319 ? -9.339 -7.794 12.762 1.00 98.00 319 HIS A O 1
ATOM 2490 N N . PHE A 1 320 ? -7.649 -9.099 13.462 1.00 98.69 320 PHE A N 1
ATOM 2491 C CA . PHE A 1 320 ? -6.579 -8.154 13.148 1.00 98.69 320 PHE A CA 1
ATOM 2492 C C . PHE A 1 320 ? -5.658 -8.637 12.027 1.00 98.69 320 PHE A C 1
ATOM 2494 O O . PHE A 1 320 ? -5.204 -9.780 12.024 1.00 98.69 320 PHE A O 1
ATOM 2501 N N . LEU A 1 321 ? -5.301 -7.729 11.124 1.00 98.81 321 LEU A N 1
ATOM 2502 C CA . LEU A 1 321 ? -4.178 -7.877 10.205 1.00 98.81 321 LEU A CA 1
ATOM 2503 C C . LEU A 1 321 ? -3.203 -6.721 10.436 1.00 98.81 321 LEU A C 1
ATOM 2505 O O . LEU A 1 321 ? -3.475 -5.581 10.062 1.00 98.81 321 LEU A O 1
ATOM 2509 N N . PHE A 1 322 ? -2.066 -7.022 11.050 1.00 98.81 322 PHE A N 1
ATOM 2510 C CA . PHE A 1 322 ? -0.965 -6.082 11.219 1.00 98.81 322 PHE A CA 1
ATOM 2511 C C . PHE A 1 322 ? -0.073 -6.125 9.984 1.00 98.81 322 PHE A C 1
ATOM 2513 O O . PHE A 1 322 ? 0.366 -7.198 9.570 1.00 98.81 322 PHE A O 1
ATOM 2520 N N . ILE A 1 323 ? 0.208 -4.963 9.407 1.00 98.81 323 ILE A N 1
ATOM 2521 C CA . ILE A 1 323 ? 1.108 -4.794 8.267 1.00 98.81 323 ILE A CA 1
ATOM 2522 C C . ILE A 1 323 ? 2.181 -3.799 8.689 1.00 98.81 323 ILE A C 1
ATOM 2524 O O . ILE A 1 323 ? 1.865 -2.645 8.980 1.00 98.81 323 ILE A O 1
ATOM 2528 N N . VAL A 1 324 ? 3.435 -4.245 8.740 1.00 98.56 324 VAL A N 1
ATOM 2529 C CA . VAL A 1 324 ? 4.561 -3.417 9.187 1.00 98.56 324 VAL A CA 1
ATOM 2530 C C . VAL A 1 324 ? 5.690 -3.408 8.163 1.00 98.56 324 VAL A C 1
ATOM 2532 O O . VAL A 1 324 ? 6.070 -4.452 7.627 1.00 98.56 324 VAL A O 1
ATOM 2535 N N . GLY A 1 325 ? 6.228 -2.221 7.900 1.00 98.25 325 GLY A N 1
ATOM 2536 C CA . GLY A 1 325 ? 7.507 -2.040 7.226 1.00 98.25 325 GLY A CA 1
ATOM 2537 C C . GLY A 1 325 ? 8.630 -2.034 8.256 1.00 98.25 325 GLY A C 1
ATOM 2538 O O . GLY A 1 325 ? 8.581 -1.275 9.219 1.00 98.25 325 GLY A O 1
ATOM 2539 N N . GLU A 1 326 ? 9.635 -2.894 8.095 1.00 97.25 326 GLU A N 1
ATOM 2540 C CA . GLU A 1 326 ? 10.722 -2.973 9.082 1.00 97.25 326 GLU A CA 1
ATOM 2541 C C . GLU A 1 326 ? 11.723 -1.814 8.983 1.00 97.25 326 GLU A C 1
ATOM 2543 O O . GLU A 1 326 ? 12.498 -1.613 9.914 1.00 97.25 326 GLU A O 1
ATOM 2548 N N . ASP A 1 327 ? 11.693 -1.051 7.887 1.00 97.25 327 ASP A N 1
ATOM 2549 C CA . ASP A 1 327 ? 12.473 0.175 7.698 1.00 97.25 327 ASP A CA 1
ATOM 2550 C C . ASP A 1 327 ? 11.608 1.442 7.862 1.00 97.25 327 ASP A C 1
ATOM 2552 O O . ASP A 1 327 ? 11.888 2.489 7.289 1.00 97.25 327 ASP A O 1
ATOM 2556 N N . ASP A 1 328 ? 10.515 1.367 8.623 1.00 97.62 328 ASP A N 1
ATOM 2557 C CA . ASP A 1 328 ? 9.665 2.519 8.927 1.00 97.62 328 ASP A CA 1
ATOM 2558 C C . ASP A 1 328 ? 10.416 3.575 9.761 1.00 97.62 328 ASP A C 1
ATOM 2560 O O . ASP A 1 328 ? 10.677 3.384 10.946 1.00 97.62 328 ASP A O 1
ATOM 2564 N N . LYS A 1 329 ? 10.739 4.718 9.138 1.00 95.81 329 LYS A N 1
ATOM 2565 C CA . LYS A 1 329 ? 11.420 5.851 9.800 1.00 95.81 329 LYS A CA 1
ATOM 2566 C C . LYS A 1 329 ? 10.476 6.843 10.474 1.00 95.81 329 LYS A C 1
ATOM 2568 O O . LYS A 1 329 ? 10.932 7.780 11.136 1.00 95.81 329 LYS A O 1
ATOM 2573 N N . SER A 1 330 ? 9.165 6.663 10.321 1.00 93.88 330 SER A N 1
ATOM 2574 C CA . SER A 1 330 ? 8.172 7.516 10.969 1.00 93.88 330 SER A CA 1
ATOM 2575 C C . SER A 1 330 ? 7.765 6.962 12.326 1.00 93.88 330 SER A C 1
ATOM 2577 O O . SER A 1 330 ? 7.613 7.726 13.273 1.00 93.88 330 SER A O 1
ATOM 2579 N N . ILE A 1 331 ? 7.547 5.654 12.416 1.00 92.69 331 ILE A N 1
ATOM 2580 C CA . ILE A 1 331 ? 7.078 4.966 13.619 1.00 92.69 331 ILE A CA 1
ATOM 2581 C C . ILE A 1 331 ? 7.852 3.657 13.721 1.00 92.69 331 ILE A C 1
ATOM 2583 O O . ILE A 1 331 ? 8.011 2.965 12.723 1.00 92.69 331 ILE A O 1
ATOM 2587 N N . ASN A 1 332 ? 8.262 3.247 14.923 1.00 90.88 332 ASN A N 1
ATOM 2588 C CA . ASN A 1 332 ? 8.758 1.883 15.119 1.00 90.88 332 ASN A CA 1
ATOM 2589 C C . ASN A 1 332 ? 7.591 0.871 15.122 1.00 90.88 332 ASN A C 1
ATOM 2591 O O . ASN A 1 332 ? 7.239 0.264 16.139 1.00 90.88 332 ASN A O 1
ATOM 2595 N N . SER A 1 333 ? 6.928 0.743 13.973 1.00 94.31 333 SER A N 1
ATOM 2596 C CA . SER A 1 333 ? 5.675 0.007 13.802 1.00 94.31 333 SER A CA 1
ATOM 2597 C C . SER A 1 333 ? 5.825 -1.483 14.104 1.00 94.31 333 SER A C 1
ATOM 2599 O O . SER A 1 333 ? 4.918 -2.092 14.674 1.00 94.31 333 SER A O 1
ATOM 2601 N N . LYS A 1 334 ? 6.995 -2.063 13.805 1.00 94.12 334 LYS A N 1
ATOM 2602 C CA . LYS A 1 334 ? 7.341 -3.451 14.137 1.00 94.12 334 LYS A CA 1
ATOM 2603 C C . LYS A 1 334 ? 7.277 -3.713 15.640 1.00 94.12 334 LYS A C 1
ATOM 2605 O O . LYS A 1 334 ? 6.669 -4.701 16.052 1.00 94.12 334 LYS A O 1
ATOM 2610 N N . GLU A 1 335 ? 7.877 -2.850 16.458 1.00 92.38 335 GLU A N 1
ATOM 2611 C CA . GLU A 1 335 ? 7.850 -3.025 17.914 1.00 92.38 335 GLU A CA 1
ATOM 2612 C C . GLU A 1 335 ? 6.444 -2.800 18.478 1.00 92.38 335 GLU A C 1
ATOM 2614 O O . GLU A 1 335 ? 5.963 -3.623 19.257 1.00 92.38 335 GLU A O 1
ATOM 2619 N N . HIS A 1 336 ? 5.709 -1.790 18.004 1.00 93.38 336 HIS A N 1
ATOM 2620 C CA . HIS A 1 336 ? 4.317 -1.601 18.425 1.00 93.38 336 HIS A CA 1
ATOM 2621 C C . HIS A 1 336 ? 3.410 -2.790 18.073 1.00 93.38 336 HIS A C 1
ATOM 2623 O O . HIS A 1 336 ? 2.591 -3.203 18.899 1.00 93.38 336 HIS A O 1
ATOM 2629 N N . ALA A 1 337 ? 3.560 -3.375 16.881 1.00 95.69 337 ALA A N 1
ATOM 2630 C CA . ALA A 1 337 ? 2.804 -4.561 16.488 1.00 95.69 337 ALA A CA 1
ATOM 2631 C C . ALA A 1 337 ? 3.167 -5.778 17.352 1.00 95.69 337 ALA A C 1
ATOM 2633 O O . ALA A 1 337 ? 2.271 -6.492 17.802 1.00 95.69 337 ALA A O 1
ATOM 2634 N N . LYS A 1 338 ? 4.458 -5.995 17.646 1.00 94.69 338 LYS A N 1
ATOM 2635 C CA . LYS A 1 338 ? 4.904 -7.065 18.557 1.00 94.69 338 LYS A CA 1
ATOM 2636 C C . LYS A 1 338 ? 4.273 -6.933 19.939 1.00 94.69 338 LYS A C 1
ATOM 2638 O O . LYS A 1 338 ? 3.799 -7.924 20.486 1.00 94.69 338 LYS A O 1
ATOM 2643 N N . GLU A 1 339 ? 4.235 -5.727 20.493 1.00 92.38 339 GLU A N 1
ATOM 2644 C CA . GLU A 1 339 ? 3.634 -5.473 21.804 1.00 92.38 339 GLU A CA 1
ATOM 2645 C C . GLU A 1 339 ? 2.120 -5.699 21.815 1.00 92.38 339 GLU A C 1
ATOM 2647 O O . GLU A 1 339 ? 1.593 -6.289 22.761 1.00 92.38 339 GLU A O 1
ATOM 2652 N N . ALA A 1 340 ? 1.420 -5.263 20.763 1.00 94.12 340 ALA A N 1
ATOM 2653 C CA . ALA A 1 340 ? -0.010 -5.511 20.595 1.00 94.12 340 ALA A CA 1
ATOM 2654 C C . ALA A 1 340 ? -0.309 -7.017 20.538 1.00 94.12 340 ALA A C 1
ATOM 2656 O O . ALA A 1 340 ? -1.178 -7.517 21.256 1.00 94.12 340 ALA A O 1
ATOM 2657 N N . ILE A 1 341 ? 0.463 -7.750 19.733 1.00 96.12 341 ILE A N 1
ATOM 2658 C CA . ILE A 1 341 ? 0.356 -9.203 19.563 1.00 96.12 341 ILE A CA 1
ATOM 2659 C C . ILE A 1 341 ? 0.672 -9.941 20.865 1.00 96.12 341 ILE A C 1
ATOM 2661 O O . ILE A 1 341 ? -0.044 -10.865 21.242 1.00 96.12 341 ILE A O 1
ATOM 2665 N N . GLU A 1 342 ? 1.711 -9.526 21.584 1.00 94.69 342 GLU A N 1
ATOM 2666 C CA . GLU A 1 342 ? 2.062 -10.093 22.883 1.00 94.69 342 GLU A CA 1
ATOM 2667 C C . GLU A 1 342 ? 0.929 -9.894 23.899 1.00 94.69 342 GLU A C 1
ATOM 2669 O O . GLU A 1 342 ? 0.565 -10.828 24.617 1.00 94.69 342 GLU A O 1
ATOM 2674 N N . LYS A 1 343 ? 0.311 -8.706 23.917 1.00 93.81 343 LYS A N 1
ATOM 2675 C CA . LYS A 1 343 ? -0.845 -8.424 24.775 1.00 93.81 343 LYS A CA 1
ATOM 2676 C C . LYS A 1 343 ? -2.043 -9.305 24.415 1.00 93.81 343 LYS A C 1
ATOM 2678 O O . LYS A 1 343 ? -2.650 -9.874 25.321 1.00 93.81 343 LYS A O 1
ATOM 2683 N N . LEU A 1 344 ? -2.343 -9.482 23.126 1.00 96.25 344 LEU A N 1
ATOM 2684 C CA . LEU A 1 344 ? -3.374 -10.415 22.654 1.00 96.25 344 LEU A CA 1
ATOM 2685 C C . LEU A 1 344 ? -3.076 -11.855 23.106 1.00 96.25 344 LEU A C 1
ATOM 2687 O O . LEU A 1 344 ? -3.937 -12.505 23.701 1.00 96.25 344 LEU A O 1
ATOM 2691 N N . ARG A 1 345 ? -1.843 -12.331 22.901 1.00 96.44 345 ARG A N 1
ATOM 2692 C CA . ARG A 1 345 ? -1.424 -13.701 23.236 1.00 96.44 345 ARG A CA 1
ATOM 2693 C C . ARG A 1 345 ? -1.564 -14.003 24.727 1.00 96.44 345 ARG A C 1
ATOM 2695 O O . ARG A 1 345 ? -2.103 -15.047 25.083 1.00 96.44 345 ARG A O 1
ATOM 2702 N N . ARG A 1 346 ? -1.149 -13.075 25.599 1.00 96.12 346 ARG A N 1
ATOM 2703 C CA . ARG A 1 346 ? -1.290 -13.205 27.065 1.00 96.12 346 ARG A CA 1
ATOM 2704 C C . ARG A 1 346 ? -2.742 -13.316 27.528 1.00 96.12 346 ARG A C 1
ATOM 2706 O O . ARG A 1 346 ? -2.991 -13.892 28.578 1.00 96.12 346 ARG A O 1
ATOM 2713 N N . HIS A 1 347 ? -3.684 -12.801 26.742 1.00 96.62 347 HIS A N 1
ATOM 2714 C CA . HIS A 1 347 ? -5.121 -12.898 27.008 1.00 96.62 347 HIS A CA 1
ATOM 2715 C C . HIS A 1 347 ? -5.796 -14.025 26.205 1.00 96.62 347 HIS A C 1
ATOM 2717 O O . HIS A 1 347 ? -7.012 -14.011 26.026 1.00 96.62 347 HIS A O 1
ATOM 2723 N N . GLY A 1 348 ? -5.023 -14.992 25.695 1.00 96.69 348 GLY A N 1
ATOM 2724 C CA . GLY A 1 348 ? -5.545 -16.170 24.997 1.00 96.69 348 GLY A CA 1
ATOM 2725 C C . GLY A 1 348 ? -6.110 -15.890 23.602 1.00 96.69 348 GLY A C 1
ATOM 2726 O O . GLY A 1 348 ? -6.845 -16.717 23.067 1.00 96.69 348 GLY A O 1
ATOM 2727 N N . LYS A 1 349 ? -5.793 -14.737 23.000 1.00 97.00 349 LYS A N 1
ATOM 2728 C CA . LYS A 1 349 ? -6.310 -14.342 21.685 1.00 97.00 349 LYS A CA 1
ATOM 2729 C C . LYS A 1 349 ? -5.387 -14.745 20.536 1.00 97.00 349 LYS A C 1
ATOM 2731 O O . LYS A 1 349 ? -4.183 -14.484 20.555 1.00 97.00 349 LYS A O 1
ATOM 2736 N N . ASN A 1 350 ? -5.987 -15.320 19.495 1.00 95.44 350 ASN A N 1
ATOM 2737 C CA . ASN A 1 350 ? -5.334 -15.794 18.267 1.00 95.44 350 ASN A CA 1
ATOM 2738 C C . ASN A 1 350 ? -5.971 -15.228 16.977 1.00 95.44 350 ASN A C 1
ATOM 2740 O O . ASN A 1 350 ? -5.634 -15.644 15.874 1.00 95.44 350 ASN A O 1
ATOM 2744 N N . ASN A 1 351 ? -6.884 -14.266 17.104 1.00 96.12 351 ASN A N 1
ATOM 2745 C CA . ASN A 1 351 ? -7.603 -13.587 16.024 1.00 96.12 351 ASN A CA 1
ATOM 2746 C C . ASN A 1 351 ? -6.757 -12.490 15.350 1.00 96.12 351 ASN A C 1
ATOM 2748 O O . ASN A 1 351 ? -7.247 -11.388 15.103 1.00 96.12 351 ASN A O 1
ATOM 2752 N N . TRP A 1 352 ? -5.484 -12.765 15.067 1.00 97.94 352 TRP A N 1
ATOM 2753 C CA . TRP A 1 352 ? -4.564 -11.807 14.459 1.00 97.94 352 TRP A CA 1
ATOM 2754 C C . TRP A 1 352 ? -3.625 -12.468 13.444 1.00 97.94 352 TRP A C 1
ATOM 2756 O O . TRP A 1 352 ? -3.365 -13.667 13.477 1.00 97.94 352 TRP A O 1
ATOM 2766 N N . THR A 1 353 ? -3.106 -11.676 12.514 1.00 98.38 353 THR A N 1
ATOM 2767 C CA . THR A 1 353 ? -2.061 -12.066 11.560 1.00 98.38 353 THR A CA 1
ATOM 2768 C C . THR A 1 353 ? -1.070 -10.915 11.426 1.00 98.38 353 THR A C 1
ATOM 2770 O O . THR A 1 353 ? -1.479 -9.756 11.440 1.00 98.38 353 THR A O 1
ATOM 2773 N N . LEU A 1 354 ? 0.224 -11.223 11.309 1.00 98.50 354 LEU A N 1
ATOM 2774 C CA . LEU A 1 354 ? 1.289 -10.239 11.108 1.00 98.50 354 LEU A CA 1
ATOM 2775 C C . LEU A 1 354 ? 1.951 -10.448 9.748 1.00 98.50 354 LEU A C 1
ATOM 2777 O O . LEU A 1 354 ? 2.478 -11.524 9.472 1.00 98.50 354 LEU A O 1
ATOM 2781 N N . LEU A 1 355 ? 1.984 -9.392 8.942 1.00 98.56 355 LEU A N 1
ATOM 2782 C CA . LEU A 1 355 ? 2.804 -9.283 7.745 1.00 98.56 355 LEU A CA 1
ATOM 2783 C C . LEU A 1 355 ? 3.918 -8.268 8.024 1.00 98.56 355 LEU A C 1
ATOM 2785 O O . LEU A 1 355 ? 3.650 -7.079 8.185 1.00 98.56 355 LEU A O 1
ATOM 2789 N N . SER A 1 356 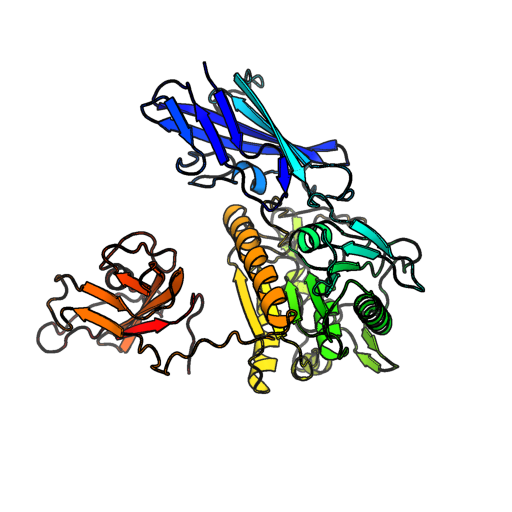? 5.154 -8.755 8.112 1.00 98.31 356 SER A N 1
ATOM 2790 C CA . SER A 1 356 ? 6.350 -7.951 8.384 1.00 98.31 356 SER A CA 1
ATOM 2791 C C . SER A 1 356 ? 7.243 -7.953 7.154 1.00 98.31 356 SER A C 1
ATOM 2793 O O . SER A 1 356 ? 7.599 -9.028 6.670 1.00 98.31 356 SER A O 1
ATOM 2795 N N . TYR A 1 357 ? 7.577 -6.770 6.643 1.00 98.31 357 TYR A N 1
ATOM 2796 C CA . TYR A 1 357 ? 8.285 -6.611 5.374 1.00 98.31 357 TYR A CA 1
ATOM 2797 C C . TYR A 1 357 ? 9.658 -5.955 5.576 1.00 98.31 357 TYR A C 1
ATOM 2799 O O . TYR A 1 357 ? 9.736 -4.732 5.743 1.00 98.31 357 TYR A O 1
ATOM 2807 N N . PRO A 1 358 ? 10.750 -6.744 5.557 1.00 97.69 358 PRO A N 1
ATOM 2808 C CA . PRO A 1 358 ? 12.111 -6.219 5.547 1.00 97.69 358 PRO A CA 1
ATOM 2809 C C . PRO A 1 358 ? 12.325 -5.240 4.391 1.00 97.69 358 PRO A C 1
ATOM 2811 O O . PRO A 1 358 ? 11.935 -5.527 3.261 1.00 97.69 358 PRO A O 1
ATOM 2814 N N . GLY A 1 359 ? 12.920 -4.082 4.680 1.00 95.38 359 GLY A N 1
ATOM 2815 C CA . GLY A 1 359 ? 13.192 -3.045 3.682 1.00 95.38 359 GLY A CA 1
ATOM 2816 C C . GLY A 1 359 ? 11.964 -2.255 3.210 1.00 95.38 359 GLY A C 1
ATOM 2817 O O . GLY A 1 359 ? 12.120 -1.334 2.420 1.00 95.38 359 GLY A O 1
ATOM 2818 N N . ALA A 1 360 ? 10.747 -2.539 3.689 1.00 98.38 360 ALA A N 1
ATOM 2819 C CA . ALA A 1 360 ? 9.602 -1.658 3.453 1.00 98.38 360 ALA A CA 1
ATOM 2820 C C . ALA A 1 360 ? 9.553 -0.531 4.496 1.00 98.38 360 ALA A C 1
ATOM 2822 O O . ALA A 1 360 ? 9.886 -0.733 5.661 1.00 98.38 360 ALA A O 1
ATOM 2823 N N . GLY A 1 361 ? 9.110 0.649 4.067 1.00 98.25 361 GLY A N 1
ATOM 2824 C CA . GLY A 1 361 ? 9.042 1.866 4.879 1.00 98.25 361 GLY A CA 1
ATOM 2825 C C . GLY A 1 361 ? 7.634 2.164 5.398 1.00 98.25 361 GLY A C 1
ATOM 2826 O O . GLY A 1 361 ? 6.750 1.307 5.394 1.00 98.25 361 GLY A O 1
ATOM 2827 N N . HIS A 1 362 ? 7.404 3.416 5.793 1.00 97.94 362 HIS A N 1
ATOM 2828 C CA . HIS A 1 362 ? 6.149 3.859 6.406 1.00 97.94 362 HIS A CA 1
ATOM 2829 C C . HIS A 1 362 ? 4.952 3.882 5.438 1.00 97.94 362 HIS A C 1
ATOM 2831 O O . HIS A 1 362 ? 3.820 3.567 5.811 1.00 97.94 362 HIS A O 1
ATOM 2837 N N . LEU A 1 363 ? 5.176 4.280 4.184 1.00 96.81 363 LEU A N 1
ATOM 2838 C CA . LEU A 1 363 ? 4.111 4.563 3.215 1.00 96.81 363 LEU A CA 1
ATOM 2839 C C . LEU A 1 363 ? 3.786 3.352 2.328 1.00 96.81 363 LEU A C 1
ATOM 2841 O O . LEU A 1 363 ? 3.981 3.408 1.119 1.00 96.81 363 LEU A O 1
ATOM 2845 N N . ILE A 1 364 ? 3.272 2.272 2.924 1.00 98.31 364 ILE A N 1
ATOM 2846 C CA . ILE A 1 364 ? 2.816 1.087 2.177 1.00 98.31 364 ILE A CA 1
ATOM 2847 C C . ILE A 1 364 ? 1.476 1.407 1.491 1.00 98.31 364 ILE A C 1
ATOM 2849 O O . ILE A 1 364 ? 0.404 1.338 2.097 1.00 98.31 364 ILE A O 1
ATOM 2853 N N . GLU A 1 365 ? 1.558 1.798 0.223 1.00 97.25 365 GLU A N 1
ATOM 2854 C CA . GLU A 1 365 ? 0.432 2.170 -0.644 1.00 97.25 365 GLU A CA 1
ATOM 2855 C C . GLU A 1 365 ? -0.067 0.982 -1.490 1.00 97.25 365 GLU A C 1
ATOM 2857 O O . GLU A 1 365 ? 0.597 -0.056 -1.537 1.00 97.25 365 GLU A O 1
ATOM 2862 N N . PRO A 1 366 ? -1.195 1.106 -2.221 1.00 97.50 366 PRO A N 1
ATOM 2863 C CA . PRO A 1 366 ? -1.582 0.115 -3.223 1.00 97.50 366 PRO A CA 1
ATOM 2864 C C . PRO A 1 366 ? -0.466 -0.181 -4.252 1.00 97.50 366 PRO A C 1
ATOM 2866 O O . PRO A 1 366 ? 0.422 0.660 -4.452 1.00 97.50 366 PRO A O 1
ATOM 2869 N N . PRO A 1 367 ? -0.506 -1.354 -4.914 1.00 97.75 367 PRO A N 1
ATOM 2870 C CA . PRO A 1 367 ? 0.553 -1.845 -5.791 1.00 97.75 367 PRO A CA 1
ATOM 2871 C C . PRO A 1 367 ? 0.994 -0.849 -6.855 1.00 97.75 367 PRO A C 1
ATOM 2873 O O . PRO A 1 367 ? 0.205 -0.039 -7.338 1.00 97.75 367 PRO A O 1
ATOM 2876 N N . TYR A 1 368 ? 2.269 -0.949 -7.230 1.00 97.69 368 TYR A N 1
ATOM 2877 C CA . TYR A 1 368 ? 2.907 -0.149 -8.279 1.00 97.69 368 TYR A CA 1
ATOM 2878 C C . TYR A 1 368 ? 2.969 1.363 -8.007 1.00 97.69 368 TYR A C 1
ATOM 2880 O O . TYR A 1 368 ? 3.492 2.108 -8.837 1.00 97.69 368 TYR A O 1
ATOM 2888 N N . SER A 1 369 ? 2.500 1.823 -6.841 1.00 97.19 369 SER A N 1
ATOM 2889 C CA . SER A 1 369 ? 2.748 3.193 -6.394 1.00 97.19 369 SER A CA 1
ATOM 2890 C C . SER A 1 369 ? 4.248 3.373 -6.142 1.00 97.19 369 SER A C 1
ATOM 2892 O O . SER A 1 369 ? 4.840 2.518 -5.484 1.00 97.19 369 SER A O 1
ATOM 2894 N N . PRO A 1 370 ? 4.877 4.456 -6.622 1.00 97.31 370 PRO A N 1
ATOM 2895 C CA . PRO A 1 370 ? 6.315 4.598 -6.482 1.00 97.31 370 PRO A CA 1
ATOM 2896 C C . PRO A 1 370 ? 6.733 4.900 -5.04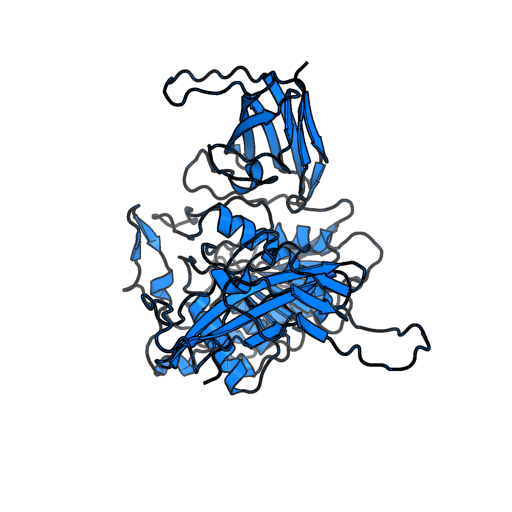6 1.00 97.31 370 PRO A C 1
ATOM 2898 O O . PRO A 1 370 ? 6.041 5.633 -4.330 1.00 97.31 370 PRO A O 1
ATOM 2901 N N . LEU A 1 371 ? 7.900 4.390 -4.644 1.00 96.69 371 LEU A N 1
ATOM 2902 C CA . LEU A 1 371 ? 8.449 4.650 -3.316 1.00 96.69 371 LEU A CA 1
ATOM 2903 C C . LEU A 1 371 ? 8.653 6.156 -3.093 1.00 96.69 371 LEU A C 1
ATOM 2905 O O . LEU A 1 371 ? 9.453 6.813 -3.763 1.00 96.69 371 LEU A O 1
ATOM 2909 N N . CYS A 1 372 ? 8.000 6.687 -2.062 1.00 96.06 372 CYS A N 1
ATOM 2910 C CA . CYS A 1 372 ? 8.302 7.998 -1.508 1.00 96.06 372 CYS A CA 1
ATOM 2911 C C . CYS A 1 372 ? 9.107 7.830 -0.216 1.00 96.06 372 CYS A C 1
ATOM 2913 O O . CYS A 1 372 ? 8.548 7.816 0.875 1.00 96.06 372 CYS A O 1
ATOM 2915 N N . TRP A 1 373 ? 10.426 7.702 -0.345 1.00 94.50 373 TRP A N 1
ATOM 2916 C CA . TRP A 1 373 ? 11.319 7.513 0.804 1.00 94.50 373 TRP A CA 1
ATOM 2917 C C . TRP A 1 373 ? 11.483 8.785 1.652 1.00 94.50 373 TRP A C 1
ATOM 2919 O O . TRP A 1 373 ? 11.820 8.698 2.829 1.00 94.50 373 TRP A O 1
ATOM 2929 N N . ALA A 1 374 ? 11.217 9.967 1.081 1.00 95.31 374 ALA A N 1
ATOM 2930 C CA . ALA A 1 374 ? 11.169 11.234 1.804 1.00 95.31 374 ALA A CA 1
ATOM 2931 C C . ALA A 1 374 ? 10.250 12.259 1.121 1.00 95.31 374 ALA A C 1
ATOM 2933 O O . ALA A 1 374 ? 10.155 12.314 -0.109 1.00 95.31 374 ALA A O 1
ATOM 2934 N N . SER A 1 375 ? 9.600 13.119 1.911 1.00 93.50 375 SER A N 1
ATOM 2935 C CA . SER A 1 375 ? 8.785 14.224 1.386 1.00 93.50 375 SER A CA 1
ATOM 2936 C C . SER A 1 375 ? 8.723 15.422 2.325 1.00 93.50 375 SER A C 1
ATOM 2938 O O . SER A 1 375 ? 8.892 15.292 3.537 1.00 93.50 375 SER A O 1
ATOM 2940 N N . LYS A 1 376 ? 8.378 16.591 1.780 1.00 87.25 376 LYS A N 1
ATOM 2941 C CA . LYS A 1 376 ? 7.975 17.743 2.599 1.00 87.25 376 LYS A CA 1
ATOM 2942 C C . LYS A 1 376 ? 6.525 17.587 3.057 1.00 87.25 376 LYS A C 1
ATOM 2944 O O . LYS A 1 376 ? 5.649 17.321 2.237 1.00 87.25 376 LYS A O 1
ATOM 2949 N N . MET A 1 377 ? 6.274 17.793 4.346 1.00 72.81 377 MET A N 1
ATOM 2950 C CA . MET A 1 377 ? 4.916 17.965 4.867 1.00 72.81 377 MET A CA 1
ATOM 2951 C C . MET A 1 377 ? 4.497 19.437 4.752 1.00 72.81 377 MET A C 1
ATOM 2953 O O . MET A 1 377 ? 5.348 20.321 4.894 1.00 72.81 377 MET A O 1
ATOM 2957 N N . PRO A 1 378 ? 3.208 19.727 4.502 1.00 64.00 378 PRO A N 1
ATOM 2958 C CA . PRO A 1 378 ? 2.691 21.085 4.616 1.00 64.00 378 PRO A CA 1
ATOM 2959 C C . PRO A 1 378 ? 3.059 21.666 5.987 1.00 64.00 378 PRO A C 1
ATOM 2961 O O . PRO A 1 378 ? 2.873 21.006 7.005 1.00 64.00 378 PRO A O 1
ATOM 2964 N N . ASN A 1 379 ? 3.597 22.887 6.008 1.00 56.84 379 ASN A N 1
ATOM 2965 C CA . ASN A 1 379 ? 4.011 23.617 7.217 1.00 56.84 379 ASN A CA 1
ATOM 2966 C C . ASN A 1 379 ? 5.240 23.065 7.971 1.00 56.84 379 ASN A C 1
ATOM 2968 O O . ASN A 1 379 ? 5.595 23.614 9.011 1.00 56.84 379 ASN A O 1
ATOM 2972 N N . ALA A 1 380 ? 5.933 22.043 7.452 1.00 64.88 380 ALA A N 1
ATOM 2973 C CA . ALA A 1 380 ? 7.218 21.595 7.993 1.00 64.88 380 ALA A CA 1
ATOM 2974 C C . ALA A 1 380 ? 8.389 22.216 7.212 1.00 64.88 380 ALA A C 1
ATOM 2976 O O . ALA A 1 380 ? 8.476 22.077 5.990 1.00 64.88 380 ALA A O 1
ATOM 2977 N N . CYS A 1 381 ? 9.317 22.872 7.916 1.00 67.69 381 CYS A N 1
ATOM 2978 C CA . CYS A 1 381 ? 10.527 23.435 7.300 1.00 67.69 381 CYS A CA 1
ATOM 2979 C C . CYS A 1 381 ? 11.492 22.346 6.808 1.00 67.69 381 CYS A C 1
ATOM 2981 O O . CYS A 1 381 ? 12.158 22.523 5.785 1.00 67.69 381 CYS A O 1
ATOM 2983 N N . THR A 1 382 ? 11.532 21.208 7.503 1.00 84.19 382 THR A N 1
ATOM 2984 C CA . THR A 1 382 ? 12.463 20.111 7.227 1.00 84.19 382 THR A CA 1
ATOM 2985 C C . THR A 1 382 ? 11.720 18.917 6.619 1.00 84.19 382 THR A C 1
ATOM 2987 O O . THR A 1 382 ? 10.654 18.546 7.118 1.00 84.19 382 THR A O 1
ATOM 2990 N N . PRO A 1 383 ? 12.240 18.304 5.539 1.00 91.19 383 PRO A N 1
ATOM 2991 C CA . PRO A 1 383 ? 11.668 17.087 4.974 1.00 91.19 383 PRO A CA 1
ATOM 2992 C C . PRO A 1 383 ? 11.709 15.921 5.960 1.00 91.19 383 PRO A C 1
ATOM 2994 O O . PRO A 1 383 ? 12.588 15.847 6.819 1.00 91.19 383 PRO A O 1
ATOM 2997 N N . ILE A 1 384 ? 10.777 14.991 5.791 1.00 92.25 384 ILE A N 1
ATOM 2998 C CA . ILE A 1 384 ? 10.649 13.798 6.626 1.00 92.25 384 ILE A CA 1
ATOM 2999 C C . ILE A 1 384 ? 11.072 12.584 5.819 1.00 92.25 384 ILE A C 1
ATOM 3001 O O . ILE A 1 384 ? 10.738 12.478 4.635 1.00 92.25 384 ILE A O 1
ATOM 3005 N N . SER A 1 385 ? 11.805 11.694 6.476 1.00 95.38 385 SER A N 1
ATOM 3006 C CA . SER A 1 385 ? 12.162 10.372 5.985 1.00 95.38 385 SER A CA 1
ATOM 3007 C C . SER A 1 385 ? 11.057 9.382 6.350 1.00 95.38 385 SER A C 1
ATOM 3009 O O . SER A 1 385 ? 10.617 9.310 7.496 1.00 95.38 385 SER A O 1
ATOM 3011 N N . TRP A 1 386 ? 10.608 8.615 5.364 1.00 96.69 386 TRP A N 1
ATOM 3012 C CA . TRP A 1 386 ? 9.614 7.552 5.523 1.00 96.69 386 TRP A CA 1
ATOM 3013 C C . TRP A 1 386 ? 10.250 6.161 5.509 1.00 96.69 386 TRP A C 1
ATOM 3015 O O . TRP A 1 386 ? 9.600 5.194 5.904 1.00 96.69 386 TRP A O 1
ATOM 3025 N N . GLY A 1 387 ? 11.507 6.072 5.067 1.00 97.12 387 GLY A N 1
ATOM 3026 C CA . GLY A 1 387 ? 12.229 4.821 4.869 1.00 97.12 387 GLY A CA 1
ATOM 3027 C C . GLY A 1 387 ? 11.747 4.002 3.677 1.00 97.12 387 GLY A C 1
ATOM 3028 O O . GLY A 1 387 ? 10.856 4.408 2.921 1.00 97.12 387 GLY A O 1
ATOM 3029 N N . GLY A 1 388 ? 12.339 2.823 3.541 1.00 97.31 388 GLY A N 1
ATOM 3030 C CA . GLY A 1 388 ? 12.063 1.857 2.493 1.00 97.31 388 GLY A CA 1
ATOM 3031 C C . GLY A 1 388 ? 13.134 1.802 1.404 1.00 97.31 388 GLY A C 1
ATOM 3032 O O . GLY A 1 388 ? 13.729 2.811 1.026 1.00 97.31 388 GLY A O 1
ATOM 3033 N N . GLU A 1 389 ? 13.315 0.613 0.841 1.00 96.44 389 GLU A N 1
ATOM 3034 C CA . GLU A 1 389 ? 14.143 0.332 -0.328 1.00 96.44 389 GLU A CA 1
ATOM 3035 C C . GLU A 1 389 ? 13.242 -0.012 -1.516 1.00 96.44 389 GLU A C 1
ATOM 3037 O O . GLU A 1 389 ? 12.234 -0.699 -1.371 1.00 96.44 389 GLU A O 1
ATOM 3042 N N . VAL A 1 390 ? 13.595 0.455 -2.713 1.00 95.69 390 VAL A N 1
ATOM 3043 C CA . VAL A 1 390 ? 12.659 0.496 -3.849 1.00 95.69 390 VAL A CA 1
ATOM 3044 C C . VAL A 1 390 ? 12.049 -0.880 -4.184 1.00 95.69 390 VAL A C 1
ATOM 3046 O O . VAL A 1 390 ? 10.830 -0.996 -4.287 1.00 95.69 390 VAL A O 1
ATOM 3049 N N . ILE A 1 391 ? 12.874 -1.928 -4.311 1.00 96.62 391 ILE A N 1
ATOM 3050 C CA . ILE A 1 391 ? 12.424 -3.270 -4.729 1.00 96.62 391 ILE A CA 1
ATOM 3051 C C . ILE A 1 391 ? 11.611 -3.963 -3.628 1.00 96.62 391 ILE A C 1
ATOM 3053 O O . ILE A 1 391 ? 10.525 -4.484 -3.886 1.00 96.62 391 ILE A O 1
ATOM 3057 N N . THR A 1 392 ? 12.125 -3.989 -2.397 1.00 97.38 392 THR A N 1
ATOM 3058 C CA . THR A 1 392 ? 11.476 -4.693 -1.278 1.00 97.38 392 THR A CA 1
ATOM 3059 C C . THR A 1 392 ? 10.195 -3.985 -0.845 1.00 97.38 392 THR A C 1
ATOM 3061 O O . THR A 1 392 ? 9.202 -4.648 -0.543 1.00 97.38 392 THR A O 1
ATOM 3064 N N . HIS A 1 393 ? 10.164 -2.652 -0.910 1.00 98.56 393 HIS A N 1
ATOM 3065 C CA . HIS A 1 393 ? 8.959 -1.867 -0.669 1.00 98.56 393 HIS A CA 1
ATOM 3066 C C . HIS A 1 393 ? 7.890 -2.137 -1.739 1.00 98.56 393 HIS A C 1
ATOM 3068 O O . HIS A 1 393 ? 6.744 -2.413 -1.385 1.00 98.56 393 HIS A O 1
ATOM 3074 N N . ALA A 1 394 ? 8.250 -2.143 -3.028 1.00 98.19 394 ALA A N 1
ATOM 3075 C CA . ALA A 1 394 ? 7.306 -2.467 -4.102 1.00 98.19 394 ALA A CA 1
ATOM 3076 C C . ALA A 1 394 ? 6.702 -3.874 -3.925 1.00 98.19 394 ALA A C 1
ATOM 3078 O O . ALA A 1 394 ? 5.481 -4.044 -3.980 1.00 98.19 394 ALA A O 1
ATOM 3079 N N . ALA A 1 395 ? 7.536 -4.869 -3.601 1.00 98.00 395 ALA A N 1
ATOM 3080 C CA . ALA A 1 395 ? 7.079 -6.228 -3.313 1.00 98.00 395 ALA A CA 1
ATOM 3081 C C . ALA A 1 395 ? 6.136 -6.290 -2.095 1.00 98.00 395 ALA A C 1
ATOM 3083 O O . ALA A 1 395 ? 5.140 -7.020 -2.112 1.00 98.00 395 ALA A O 1
ATOM 3084 N N . ALA A 1 396 ? 6.409 -5.500 -1.050 1.00 98.38 396 ALA A N 1
ATOM 3085 C CA . ALA A 1 396 ? 5.546 -5.396 0.123 1.00 98.38 396 ALA A CA 1
ATOM 3086 C C . ALA A 1 396 ? 4.163 -4.829 -0.228 1.00 98.38 396 ALA A C 1
ATOM 3088 O O . ALA A 1 396 ? 3.151 -5.357 0.238 1.00 98.38 396 ALA A O 1
ATOM 3089 N N . GLN A 1 397 ? 4.094 -3.799 -1.076 1.00 98.44 397 GLN A N 1
ATOM 3090 C CA . GLN A 1 397 ? 2.828 -3.230 -1.553 1.00 98.44 397 GLN A CA 1
ATOM 3091 C C . GLN A 1 397 ? 2.011 -4.251 -2.357 1.00 98.44 397 GLN A C 1
ATOM 3093 O O . GLN A 1 397 ? 0.819 -4.426 -2.107 1.00 98.44 397 GLN A O 1
ATOM 3098 N N . GLU A 1 398 ? 2.652 -4.981 -3.272 1.00 98.19 398 GLU A N 1
ATOM 3099 C CA . GLU A 1 398 ? 1.997 -6.021 -4.076 1.00 98.19 398 GLU A CA 1
ATOM 3100 C C . GLU A 1 398 ? 1.445 -7.170 -3.226 1.00 98.19 398 GLU A C 1
ATOM 3102 O O . GLU A 1 398 ? 0.296 -7.591 -3.401 1.00 98.19 398 GLU A O 1
ATOM 3107 N N . HIS A 1 399 ? 2.255 -7.689 -2.302 1.00 98.56 399 HIS A N 1
ATOM 3108 C CA . HIS A 1 399 ? 1.859 -8.803 -1.446 1.00 98.56 399 HIS A CA 1
ATOM 3109 C C . HIS A 1 399 ? 0.784 -8.383 -0.435 1.00 98.56 399 HIS A C 1
ATOM 3111 O O . HIS A 1 399 ? -0.256 -9.038 -0.324 1.00 98.56 399 HIS A O 1
ATOM 3117 N N . SER A 1 400 ? 0.991 -7.264 0.265 1.00 98.56 400 SER A N 1
ATOM 3118 C CA . SER A 1 400 ? 0.047 -6.783 1.280 1.00 98.56 400 SER A CA 1
ATOM 3119 C C . SER A 1 400 ? -1.322 -6.461 0.689 1.00 98.56 400 SER A C 1
ATOM 3121 O O . SER A 1 400 ? -2.326 -6.796 1.310 1.00 98.56 400 SER A O 1
ATOM 3123 N N . TRP A 1 401 ? -1.400 -5.912 -0.526 1.00 98.69 401 TRP A N 1
ATOM 3124 C CA . TRP A 1 401 ? -2.678 -5.622 -1.178 1.00 98.69 401 TRP A CA 1
ATOM 3125 C C . TRP A 1 401 ? -3.523 -6.871 -1.438 1.00 98.69 401 TRP A C 1
ATOM 3127 O O . TRP A 1 401 ? -4.740 -6.860 -1.230 1.00 98.69 401 TRP A O 1
ATOM 3137 N N . LYS A 1 402 ? -2.884 -7.973 -1.845 1.00 97.88 402 LYS A N 1
ATOM 3138 C CA . LYS A 1 402 ? -3.559 -9.266 -2.040 1.00 97.88 402 LYS A CA 1
ATOM 3139 C C . LYS A 1 402 ? -4.075 -9.815 -0.708 1.00 97.88 402 LYS A C 1
ATOM 3141 O O . LYS A 1 402 ? -5.233 -10.231 -0.621 1.00 97.88 402 LYS A O 1
ATOM 3146 N N . GLU A 1 403 ? -3.253 -9.760 0.339 1.00 98.44 403 GLU A N 1
ATOM 3147 C CA . GLU A 1 403 ? -3.632 -10.242 1.671 1.00 98.44 403 GLU A CA 1
ATOM 3148 C C . GLU A 1 403 ? -4.706 -9.368 2.337 1.00 98.44 403 GLU A C 1
ATOM 3150 O O . GLU A 1 403 ? -5.606 -9.908 2.976 1.00 98.44 403 GLU A O 1
ATOM 3155 N N . ILE A 1 404 ? -4.699 -8.049 2.115 1.00 98.75 404 ILE A N 1
ATOM 3156 C CA . ILE A 1 404 ? -5.758 -7.115 2.535 1.00 98.75 404 ILE A CA 1
ATOM 3157 C C . ILE A 1 404 ? -7.113 -7.560 1.984 1.00 98.75 404 ILE A C 1
ATOM 3159 O O . ILE A 1 404 ? -8.068 -7.745 2.740 1.00 98.75 404 ILE A O 1
ATOM 3163 N N . GLN A 1 405 ? -7.201 -7.779 0.670 1.00 98.44 405 GLN A N 1
ATOM 3164 C CA . GLN A 1 405 ? -8.456 -8.185 0.036 1.00 98.44 405 GLN A CA 1
ATOM 3165 C C . GLN A 1 405 ? -8.916 -9.557 0.536 1.00 98.44 405 GLN A C 1
ATOM 3167 O O . GLN A 1 405 ? -10.094 -9.750 0.837 1.00 98.44 405 GLN A O 1
ATOM 3172 N N . LYS A 1 406 ? -7.991 -10.513 0.650 1.00 97.88 406 LYS A N 1
ATOM 3173 C CA . LYS A 1 406 ? -8.265 -11.859 1.167 1.00 97.88 406 LYS A CA 1
ATOM 3174 C C . LYS A 1 406 ? -8.776 -11.821 2.608 1.00 97.88 406 LYS A C 1
ATOM 3176 O O . LYS A 1 406 ? -9.761 -12.486 2.917 1.00 97.88 406 LYS A O 1
ATOM 3181 N N . PHE A 1 407 ? -8.151 -11.018 3.464 1.00 98.44 407 PHE A N 1
ATOM 3182 C CA . PHE A 1 407 ? -8.549 -10.831 4.855 1.00 98.44 407 PHE A CA 1
ATOM 3183 C C . PHE A 1 407 ? -9.953 -10.225 4.967 1.00 98.44 407 PHE A C 1
ATOM 3185 O O . PHE A 1 407 ? -10.804 -10.776 5.665 1.00 98.44 407 PHE A O 1
ATOM 3192 N N . LEU A 1 408 ? -10.240 -9.156 4.218 1.00 97.69 408 LEU A N 1
ATOM 3193 C CA . LEU A 1 408 ? -11.567 -8.535 4.211 1.00 97.69 408 LEU A CA 1
ATOM 3194 C C . LEU A 1 408 ? -12.647 -9.504 3.709 1.00 97.69 408 LEU A C 1
ATOM 3196 O O . LEU A 1 408 ? -13.678 -9.646 4.362 1.00 97.69 408 LEU A O 1
ATOM 3200 N N . ARG A 1 409 ? -12.411 -10.231 2.604 1.00 95.81 409 ARG A N 1
ATOM 3201 C CA . ARG A 1 409 ? -13.373 -11.236 2.103 1.00 95.81 409 ARG A CA 1
ATOM 3202 C C . ARG A 1 409 ? -13.632 -12.331 3.134 1.00 95.81 409 ARG A C 1
ATOM 3204 O O . ARG A 1 409 ? -14.783 -12.680 3.364 1.00 95.81 409 ARG A O 1
ATOM 3211 N N . LYS A 1 410 ? -12.576 -12.838 3.777 1.00 95.12 410 LYS A N 1
ATOM 3212 C CA . LYS A 1 410 ? -12.672 -13.901 4.787 1.00 95.12 410 LYS A CA 1
ATOM 3213 C C . LYS A 1 410 ? -13.535 -13.499 5.984 1.00 95.12 410 LYS A C 1
ATOM 3215 O O . LYS A 1 410 ? -14.241 -14.347 6.519 1.00 95.12 410 LYS A O 1
ATOM 3220 N N . HIS A 1 411 ? -13.445 -12.246 6.425 1.00 95.62 411 HIS A N 1
ATOM 3221 C CA . HIS A 1 411 ? -14.039 -11.817 7.693 1.00 95.62 411 HIS A CA 1
ATOM 3222 C C . HIS A 1 411 ? -15.320 -10.988 7.553 1.00 95.62 411 HIS A C 1
ATOM 3224 O O . HIS A 1 411 ? -16.038 -10.853 8.539 1.00 95.62 411 HIS A O 1
ATOM 3230 N N . LEU A 1 412 ? -15.632 -10.460 6.364 1.00 94.62 412 LEU A N 1
ATOM 3231 C CA . LEU A 1 412 ? -16.839 -9.654 6.133 1.00 94.62 412 LEU A CA 1
ATOM 3232 C C . LEU A 1 412 ? -17.915 -10.363 5.313 1.00 94.62 412 LEU A C 1
ATOM 3234 O O . LEU A 1 412 ? -19.064 -9.932 5.338 1.00 94.62 412 LEU A O 1
ATOM 3238 N N . ILE A 1 413 ? -17.576 -11.428 4.582 1.00 88.44 413 ILE A N 1
ATOM 3239 C CA . ILE A 1 413 ? -18.543 -12.172 3.770 1.00 88.44 413 ILE A CA 1
ATOM 3240 C C . ILE A 1 413 ? -19.045 -13.382 4.573 1.00 88.44 413 ILE A C 1
ATOM 3242 O O . ILE A 1 413 ? -18.252 -14.285 4.850 1.00 88.44 413 ILE A O 1
ATOM 3246 N N . PRO A 1 414 ? -20.337 -13.440 4.963 1.00 70.81 414 PRO A N 1
ATOM 3247 C CA . PRO A 1 414 ? -20.904 -14.591 5.647 1.00 70.81 414 PRO A CA 1
ATOM 3248 C C . PRO A 1 414 ? -20.762 -15.860 4.809 1.00 70.81 414 PRO A C 1
ATOM 3250 O O . PRO A 1 414 ? -21.079 -15.884 3.620 1.00 70.81 414 PRO A O 1
ATOM 3253 N N . VAL A 1 415 ? -20.358 -16.954 5.446 1.00 57.59 415 VAL A N 1
ATOM 3254 C CA . VAL A 1 415 ? -20.386 -18.280 4.824 1.00 57.59 415 VAL A CA 1
ATOM 3255 C C . VAL A 1 415 ? -21.815 -18.828 4.939 1.00 57.59 415 VAL A C 1
ATOM 3257 O O . VAL A 1 415 ? -22.253 -19.133 6.047 1.00 57.59 415 VAL A O 1
ATOM 3260 N N . GLY A 1 416 ? -22.567 -18.952 3.831 1.00 47.16 416 GLY A N 1
ATOM 3261 C CA . GLY A 1 416 ? -23.977 -19.373 3.920 1.00 47.16 416 GLY A CA 1
ATOM 3262 C C . GLY A 1 416 ? -24.722 -19.810 2.646 1.00 47.16 416 GLY A C 1
ATOM 3263 O O . GLY A 1 416 ? -25.700 -19.173 2.279 1.00 47.16 416 GLY A O 1
ATOM 3264 N N . ARG A 1 417 ? -24.351 -20.950 2.040 1.00 33.34 417 ARG A N 1
ATOM 3265 C CA . ARG A 1 417 ? -25.259 -22.082 1.707 1.00 33.34 417 ARG A CA 1
ATOM 3266 C C . ARG A 1 417 ? -24.420 -23.276 1.237 1.00 33.34 417 ARG A C 1
ATOM 3268 O O . ARG A 1 417 ? -23.780 -23.228 0.193 1.00 33.34 417 ARG A O 1
ATOM 3275 N N . LYS A 1 418 ? -24.439 -24.356 2.026 1.00 32.50 418 LYS A N 1
ATOM 3276 C CA . LYS A 1 418 ? -23.979 -25.683 1.601 1.00 32.50 418 LYS A CA 1
ATOM 3277 C C . LYS A 1 418 ? -24.810 -26.112 0.386 1.00 32.50 418 LYS A C 1
ATOM 3279 O O . LYS A 1 418 ? -26.015 -26.305 0.518 1.00 32.50 418 LYS A O 1
ATOM 3284 N N . LEU A 1 419 ? -24.172 -26.289 -0.767 1.00 31.09 419 LEU A N 1
ATOM 3285 C CA . LEU A 1 419 ? -24.648 -27.241 -1.768 1.00 31.09 419 LEU A CA 1
ATOM 3286 C C . LEU A 1 419 ? -24.436 -28.639 -1.177 1.00 31.09 419 LEU A C 1
ATOM 3288 O O . LEU A 1 419 ? -23.346 -28.952 -0.696 1.00 31.09 419 LEU A O 1
ATOM 3292 N N . HIS A 1 420 ? -25.492 -29.453 -1.155 1.00 26.83 420 HIS A N 1
ATOM 3293 C CA . HIS A 1 420 ? -25.380 -30.872 -0.848 1.00 26.83 420 HIS A CA 1
ATOM 3294 C C . HIS A 1 420 ? -24.461 -31.529 -1.880 1.00 26.83 420 HIS A C 1
ATOM 3296 O O . HIS A 1 420 ? -24.880 -31.845 -2.987 1.00 26.83 420 HIS A O 1
ATOM 3302 N N . LEU A 1 421 ? -23.213 -31.757 -1.493 1.00 29.14 421 LEU A N 1
ATOM 3303 C CA . LEU A 1 421 ? -22.411 -32.845 -2.020 1.00 29.14 421 LEU A CA 1
ATOM 3304 C C . LEU A 1 421 ? -22.317 -33.868 -0.900 1.00 29.14 421 LEU A C 1
ATOM 3306 O O . LEU A 1 421 ? -21.667 -33.656 0.123 1.00 29.14 421 LEU A O 1
ATOM 3310 N N . VAL A 1 422 ? -23.048 -34.962 -1.086 1.00 29.67 422 VAL A N 1
ATOM 3311 C CA . VAL A 1 422 ? -22.743 -36.214 -0.410 1.00 29.67 422 VAL A CA 1
ATOM 3312 C C . VAL A 1 422 ? -21.334 -36.582 -0.858 1.00 29.67 422 VAL A C 1
ATOM 3314 O O . VAL A 1 422 ? -21.121 -36.926 -2.015 1.00 29.67 422 VAL A O 1
ATOM 3317 N N . SER A 1 423 ? -20.364 -36.465 0.036 1.00 30.98 423 SER A N 1
ATOM 3318 C CA . SER A 1 423 ? -19.138 -37.237 -0.074 1.00 30.98 423 SER A CA 1
ATOM 3319 C C . SER A 1 423 ? -18.623 -37.492 1.327 1.00 30.98 423 SER A C 1
ATOM 3321 O O . SER A 1 423 ? -18.473 -36.588 2.149 1.00 30.98 423 SER A O 1
ATOM 3323 N N . THR A 1 424 ? -18.482 -38.772 1.614 1.00 27.31 424 THR A N 1
ATOM 3324 C CA . THR A 1 424 ? -18.008 -39.346 2.861 1.00 27.31 424 THR A CA 1
ATOM 3325 C C . THR A 1 424 ? -16.702 -38.703 3.310 1.00 27.31 424 THR A C 1
ATOM 3327 O O . THR A 1 424 ? -15.755 -38.588 2.535 1.00 27.31 424 THR A O 1
ATOM 3330 N N . CYS A 1 425 ? -16.649 -38.335 4.591 1.00 28.50 425 CYS A N 1
ATOM 3331 C CA . CYS A 1 425 ? -15.418 -38.022 5.298 1.00 28.50 425 CYS A CA 1
ATOM 3332 C C . CYS A 1 425 ? -14.375 -39.125 5.086 1.00 28.50 425 CYS A C 1
ATOM 3334 O O . CYS A 1 425 ? -14.482 -40.207 5.659 1.00 28.50 425 CYS A O 1
ATOM 3336 N N . GLN A 1 426 ? -13.316 -38.787 4.365 1.00 32.84 426 GLN A N 1
ATOM 3337 C CA . GLN A 1 426 ? -11.967 -39.167 4.750 1.00 32.84 426 GLN A CA 1
ATOM 3338 C C . GLN A 1 426 ? -11.164 -37.872 4.841 1.00 32.84 426 GLN A C 1
ATOM 3340 O O . GLN A 1 426 ? -11.111 -37.090 3.894 1.00 32.84 426 GLN A O 1
ATOM 3345 N N . LEU A 1 427 ? -10.613 -37.603 6.023 1.00 33.59 427 LEU A N 1
ATOM 3346 C CA . LEU A 1 427 ? -9.601 -36.566 6.203 1.00 33.59 427 LEU A CA 1
ATOM 3347 C C . LEU A 1 427 ? -8.445 -36.891 5.241 1.00 33.59 427 LEU A C 1
ATOM 3349 O O . LEU A 1 427 ? -7.946 -38.018 5.314 1.00 33.59 427 LEU A O 1
ATOM 3353 N N . PRO A 1 428 ? -8.002 -35.983 4.352 1.00 44.34 428 PRO A N 1
ATOM 3354 C CA . PRO A 1 428 ? -6.764 -36.219 3.630 1.00 44.34 428 PRO A CA 1
ATOM 3355 C C . PRO A 1 428 ? -5.627 -36.183 4.653 1.00 44.34 428 PRO A C 1
ATOM 3357 O O . PRO A 1 428 ? -5.346 -35.161 5.277 1.00 44.34 428 PRO A O 1
ATOM 3360 N N . MET A 1 429 ? -5.019 -37.342 4.882 1.00 59.59 429 MET A N 1
ATOM 3361 C CA . MET A 1 429 ? -3.770 -37.451 5.618 1.00 59.59 429 MET A CA 1
ATOM 3362 C C . MET A 1 429 ? -2.672 -36.915 4.695 1.00 59.59 429 MET A C 1
ATOM 3364 O O . MET A 1 429 ? -2.372 -37.534 3.678 1.00 59.59 429 MET A O 1
ATOM 3368 N N . PHE A 1 430 ? -2.111 -35.745 5.005 1.00 79.31 430 PHE A N 1
ATOM 3369 C CA . PHE A 1 430 ? -0.949 -35.229 4.279 1.00 79.31 430 PHE A CA 1
ATOM 3370 C C . PHE A 1 430 ? 0.244 -36.149 4.537 1.00 79.31 430 PHE A C 1
ATOM 3372 O O . PHE A 1 430 ? 0.529 -36.479 5.691 1.00 79.31 430 PHE A O 1
ATOM 3379 N N . GLN A 1 431 ? 0.954 -36.549 3.486 1.00 89.44 431 GLN A N 1
ATOM 3380 C CA . GLN A 1 431 ? 2.104 -37.439 3.612 1.00 89.44 431 GLN A CA 1
ATOM 3381 C C . GLN A 1 431 ? 3.365 -36.732 3.115 1.00 89.44 431 GLN A C 1
ATOM 3383 O O . GLN A 1 431 ? 3.469 -36.415 1.932 1.00 89.44 431 GLN A O 1
ATOM 3388 N N . LEU A 1 432 ? 4.316 -36.498 4.024 1.00 93.56 432 LEU A N 1
ATOM 3389 C CA . LEU A 1 432 ? 5.679 -36.053 3.722 1.00 93.56 432 LEU A CA 1
ATOM 3390 C C . LEU A 1 432 ? 6.604 -37.275 3.731 1.00 93.56 432 LEU A C 1
ATOM 3392 O O . LEU A 1 432 ? 6.723 -37.961 4.745 1.00 93.56 432 LEU A O 1
ATOM 3396 N N . THR A 1 433 ? 7.264 -37.544 2.609 1.00 94.50 433 THR A N 1
ATOM 3397 C CA . THR A 1 433 ? 8.192 -38.670 2.444 1.00 94.50 433 THR A CA 1
ATOM 3398 C C . THR A 1 433 ? 9.566 -38.181 2.019 1.00 94.50 433 THR A C 1
ATOM 3400 O O . THR A 1 433 ? 9.663 -37.326 1.142 1.00 94.50 433 THR A O 1
ATOM 3403 N N . ALA A 1 434 ? 10.611 -38.777 2.589 1.00 93.12 434 ALA A N 1
ATOM 3404 C CA . ALA A 1 434 ? 11.997 -38.639 2.162 1.00 93.12 434 ALA A CA 1
ATOM 3405 C C . ALA A 1 434 ? 12.549 -40.040 1.864 1.00 93.12 434 ALA A C 1
ATOM 3407 O O . ALA A 1 434 ? 12.532 -40.902 2.744 1.00 93.12 434 ALA A O 1
ATOM 3408 N N . THR A 1 435 ? 12.973 -40.282 0.623 1.00 92.94 435 THR A N 1
ATOM 3409 C CA . THR A 1 435 ? 13.403 -41.608 0.156 1.00 92.94 435 THR A CA 1
ATOM 3410 C C . THR A 1 435 ? 14.792 -41.527 -0.490 1.00 92.94 435 THR A C 1
ATOM 3412 O O . THR A 1 435 ? 14.948 -40.762 -1.439 1.00 92.94 435 THR A O 1
ATOM 3415 N N . PRO A 1 436 ? 15.786 -42.309 -0.030 1.00 91.50 436 PRO A N 1
ATOM 3416 C CA . PRO A 1 436 ? 15.723 -43.199 1.130 1.00 91.50 436 PRO A CA 1
ATOM 3417 C C . PRO A 1 436 ? 15.671 -42.413 2.462 1.00 91.50 436 PRO A C 1
ATOM 3419 O O . PRO A 1 436 ? 16.158 -41.286 2.530 1.00 91.50 436 PRO A O 1
ATOM 3422 N N . PRO A 1 437 ? 15.108 -42.990 3.544 1.00 84.69 437 PRO A N 1
ATOM 3423 C CA . PRO A 1 437 ? 15.071 -42.343 4.863 1.00 84.69 437 PRO A CA 1
ATOM 3424 C C . PRO A 1 437 ? 16.442 -42.317 5.566 1.00 84.69 437 PRO A C 1
ATOM 3426 O O . PRO A 1 437 ? 16.621 -41.619 6.562 1.00 84.69 437 PRO A O 1
ATOM 3429 N N . SER A 1 438 ? 17.408 -43.085 5.060 1.00 87.75 438 SER A N 1
ATOM 3430 C CA . SER A 1 438 ? 18.804 -43.106 5.494 1.00 87.75 438 SER A CA 1
ATOM 3431 C C . SER A 1 438 ? 19.695 -43.434 4.300 1.00 87.75 438 SER A C 1
ATOM 3433 O O . SER A 1 438 ? 19.362 -44.339 3.537 1.00 87.75 438 SER A O 1
ATOM 3435 N N . GLY A 1 439 ? 20.828 -42.753 4.180 1.00 88.31 439 GLY A N 1
ATOM 3436 C CA . GLY A 1 439 ? 21.812 -42.956 3.119 1.00 88.31 439 GLY A CA 1
ATOM 3437 C C . GLY A 1 439 ? 23.123 -42.258 3.464 1.00 88.31 439 GLY A C 1
ATOM 3438 O O . GLY A 1 439 ? 23.261 -41.685 4.554 1.00 88.31 439 GLY A O 1
ATOM 3439 N N . LEU A 1 440 ? 24.087 -42.314 2.550 1.00 87.44 440 LEU A N 1
ATOM 3440 C CA . LEU A 1 440 ? 25.316 -41.533 2.674 1.00 87.44 440 LEU A CA 1
ATOM 3441 C C . LEU A 1 440 ? 25.019 -40.036 2.499 1.00 87.44 440 LEU A C 1
ATOM 3443 O O . LEU A 1 440 ? 24.036 -39.640 1.879 1.00 87.44 440 LEU A O 1
ATOM 3447 N N . ALA A 1 441 ? 25.858 -39.176 3.081 1.00 83.69 441 ALA A N 1
ATOM 3448 C CA . ALA A 1 441 ? 25.614 -37.729 3.091 1.00 83.69 441 ALA A CA 1
ATOM 3449 C C . ALA A 1 441 ? 25.686 -37.074 1.695 1.00 83.69 441 ALA A C 1
ATOM 3451 O O . ALA A 1 441 ? 25.221 -35.948 1.524 1.00 83.69 441 ALA A O 1
ATOM 3452 N N . ASP A 1 442 ? 26.297 -37.754 0.728 1.00 83.69 442 ASP A N 1
ATOM 3453 C CA . ASP A 1 442 ? 26.430 -37.371 -0.676 1.00 83.69 442 ASP A CA 1
ATOM 3454 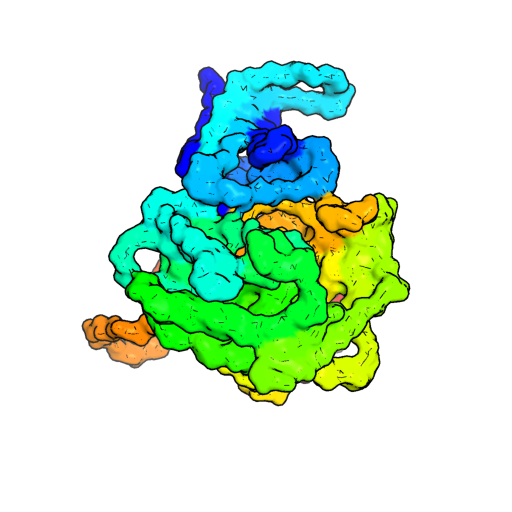C C . ASP A 1 442 ? 25.389 -38.037 -1.593 1.00 83.69 442 ASP A C 1
ATOM 3456 O O . ASP A 1 442 ? 25.297 -37.682 -2.769 1.00 83.69 442 ASP A O 1
ATOM 3460 N N . GLU A 1 443 ? 24.573 -38.953 -1.068 1.00 88.81 443 GLU A N 1
ATOM 3461 C CA . GLU A 1 443 ? 23.486 -39.572 -1.821 1.00 88.81 443 GLU A CA 1
ATOM 3462 C C . GLU A 1 443 ? 22.257 -38.648 -1.890 1.00 88.81 443 GLU A C 1
ATOM 3464 O O . GLU A 1 443 ? 21.912 -37.963 -0.919 1.00 88.81 443 GLU A O 1
ATOM 3469 N N . PRO A 1 444 ? 21.559 -38.608 -3.038 1.00 89.12 444 PRO A N 1
ATOM 3470 C CA . PRO A 1 444 ? 20.354 -37.810 -3.180 1.00 89.12 444 PRO A CA 1
ATOM 3471 C C . PRO A 1 444 ? 19.202 -38.387 -2.348 1.00 89.12 444 PRO A C 1
ATOM 3473 O O . PRO A 1 444 ? 18.985 -39.597 -2.295 1.00 89.12 444 PRO A O 1
ATOM 3476 N N . VAL A 1 445 ? 18.416 -37.494 -1.750 1.00 92.81 445 VAL A N 1
ATOM 3477 C CA . VAL A 1 445 ? 17.182 -37.818 -1.031 1.00 92.81 445 VAL A CA 1
ATOM 3478 C C . VAL A 1 445 ? 16.010 -37.208 -1.787 1.00 92.81 445 VAL A C 1
ATOM 3480 O O . VAL A 1 445 ? 15.912 -35.989 -1.930 1.00 92.81 445 VAL A O 1
ATOM 3483 N N . HIS A 1 446 ? 15.096 -38.056 -2.246 1.00 95.56 446 HIS A N 1
ATOM 3484 C CA . HIS A 1 446 ? 13.873 -37.628 -2.909 1.00 95.56 446 HIS A CA 1
ATOM 3485 C C . HIS A 1 446 ? 12.827 -37.229 -1.864 1.00 95.56 446 HIS A C 1
ATOM 3487 O O . HIS A 1 446 ? 12.352 -38.076 -1.101 1.00 95.56 446 HIS A O 1
ATOM 3493 N N . ILE A 1 447 ? 12.473 -35.942 -1.818 1.00 96.81 447 ILE A N 1
ATOM 3494 C CA . ILE A 1 447 ? 11.476 -35.403 -0.887 1.00 96.81 447 ILE A CA 1
ATOM 3495 C C . ILE A 1 447 ? 10.193 -35.084 -1.651 1.00 96.81 447 ILE A C 1
ATOM 3497 O O . ILE A 1 447 ? 10.201 -34.305 -2.607 1.00 96.81 447 ILE A O 1
ATOM 3501 N N . ARG A 1 448 ? 9.078 -35.645 -1.179 1.00 96.75 448 ARG A N 1
ATOM 3502 C CA . ARG A 1 448 ? 7.748 -35.440 -1.757 1.00 96.75 448 ARG A CA 1
ATOM 3503 C C . ARG A 1 448 ? 6.701 -35.220 -0.675 1.00 96.75 448 ARG A C 1
ATOM 3505 O O . ARG A 1 448 ? 6.748 -35.846 0.383 1.00 96.75 448 ARG A O 1
ATOM 3512 N N . VAL A 1 449 ? 5.742 -34.351 -0.968 1.00 95.62 449 VAL A N 1
ATOM 3513 C CA . VAL A 1 449 ? 4.530 -34.122 -0.181 1.00 95.62 449 VAL A CA 1
ATOM 3514 C C . VAL A 1 449 ? 3.321 -34.447 -1.044 1.00 95.62 449 VAL A C 1
ATOM 3516 O O . VAL A 1 449 ? 3.246 -34.003 -2.188 1.00 95.62 449 VAL A O 1
ATOM 3519 N N . THR A 1 450 ? 2.368 -35.197 -0.500 1.00 94.88 450 THR A N 1
ATOM 3520 C CA . THR A 1 450 ? 1.101 -35.525 -1.171 1.00 94.88 450 THR A CA 1
ATOM 3521 C C . THR A 1 450 ? -0.094 -35.253 -0.260 1.00 94.88 450 THR A C 1
ATOM 3523 O O . THR A 1 450 ? 0.048 -35.150 0.962 1.00 94.88 450 THR A O 1
ATOM 3526 N N . GLY A 1 451 ? -1.274 -35.115 -0.869 1.00 90.00 451 GLY A N 1
ATOM 3527 C CA . GLY A 1 451 ? -2.537 -34.891 -0.161 1.00 90.00 451 GLY A CA 1
ATOM 3528 C C . GLY A 1 451 ? -2.844 -33.424 0.151 1.00 90.00 451 GLY A C 1
ATOM 3529 O O . GLY A 1 451 ? -3.784 -33.161 0.895 1.00 90.00 451 GLY A O 1
ATOM 3530 N N . LEU A 1 452 ? -2.076 -32.471 -0.390 1.00 90.38 452 LEU A N 1
ATOM 3531 C CA . LEU A 1 452 ? -2.329 -31.036 -0.226 1.00 90.38 452 LEU A CA 1
ATOM 3532 C C . LEU A 1 452 ? -3.519 -30.590 -1.094 1.00 90.38 452 LEU A C 1
ATOM 3534 O O . LEU A 1 452 ? -3.720 -31.121 -2.181 1.00 90.38 452 LEU A O 1
ATOM 3538 N N . PRO A 1 453 ? -4.301 -29.582 -0.685 1.00 88.62 453 PRO A N 1
ATOM 3539 C CA . PRO A 1 453 ? -5.152 -28.852 -1.610 1.00 88.62 453 PRO A CA 1
ATOM 3540 C C . PRO A 1 453 ? -4.388 -28.337 -2.852 1.00 88.62 453 PRO A C 1
ATOM 3542 O O . PRO A 1 453 ? -3.267 -27.830 -2.715 1.00 88.62 453 PRO A O 1
ATOM 3545 N N . PRO A 1 454 ? -4.985 -28.410 -4.059 1.00 90.12 454 PRO A N 1
ATOM 3546 C CA . PRO A 1 454 ? -4.397 -27.855 -5.276 1.00 90.12 454 PRO A CA 1
ATOM 3547 C C . PRO A 1 454 ? -3.984 -26.389 -5.113 1.00 90.12 454 PRO A C 1
ATOM 3549 O O . PRO A 1 454 ? -4.696 -25.597 -4.490 1.00 90.12 454 PRO A O 1
ATOM 3552 N N . ALA A 1 455 ? -2.821 -26.027 -5.660 1.00 85.19 455 ALA A N 1
ATOM 3553 C CA . ALA A 1 455 ? -2.238 -24.684 -5.576 1.00 85.19 455 ALA A CA 1
ATOM 3554 C C . ALA A 1 455 ? -1.956 -24.156 -4.150 1.00 85.19 455 ALA A C 1
ATOM 3556 O O . ALA A 1 455 ? -1.629 -22.972 -3.998 1.00 85.19 455 ALA A O 1
ATOM 3557 N N . GLN A 1 456 ? -2.032 -24.995 -3.108 1.00 89.81 456 GLN A N 1
ATOM 3558 C CA . GLN A 1 456 ? -1.693 -24.594 -1.743 1.00 89.81 456 GLN A CA 1
ATOM 3559 C C . GLN A 1 456 ? -0.212 -24.233 -1.622 1.00 89.81 456 GLN A C 1
ATOM 3561 O O . GLN A 1 456 ? 0.665 -24.954 -2.095 1.00 89.81 456 GLN A O 1
ATOM 3566 N N . MET A 1 457 ? 0.060 -23.127 -0.931 1.00 90.06 457 MET A N 1
ATOM 3567 C CA . MET A 1 457 ? 1.409 -22.766 -0.509 1.00 90.06 457 MET A CA 1
ATOM 3568 C C . MET A 1 457 ? 1.767 -23.498 0.783 1.00 90.06 457 MET A C 1
ATOM 3570 O O . MET A 1 457 ? 1.034 -23.395 1.763 1.00 90.06 457 MET A O 1
ATOM 3574 N N . VAL A 1 458 ? 2.915 -24.166 0.802 1.00 90.19 458 VAL A N 1
ATOM 3575 C CA . VAL A 1 458 ? 3.444 -24.874 1.973 1.00 90.19 458 VAL A CA 1
ATOM 3576 C C . VAL A 1 458 ? 4.881 -24.457 2.259 1.00 90.19 458 VAL A C 1
ATOM 3578 O O . VAL A 1 458 ? 5.609 -24.054 1.350 1.00 90.19 458 VAL A O 1
ATOM 3581 N N . THR A 1 459 ? 5.306 -24.578 3.514 1.00 91.94 459 THR A N 1
ATOM 3582 C CA . THR A 1 459 ? 6.720 -24.461 3.897 1.00 91.94 459 THR A CA 1
ATOM 3583 C C . THR A 1 459 ? 7.257 -25.832 4.252 1.00 91.94 459 THR A C 1
ATOM 3585 O O . THR A 1 459 ? 6.706 -26.501 5.123 1.00 91.94 459 THR A O 1
ATOM 3588 N N . LEU A 1 460 ? 8.369 -26.217 3.633 1.00 95.06 460 LEU A N 1
ATOM 3589 C CA . LEU A 1 460 ? 9.190 -27.319 4.116 1.00 95.06 460 LEU A CA 1
ATOM 3590 C C . LEU A 1 460 ? 10.375 -26.752 4.880 1.00 95.06 460 LEU A C 1
ATOM 3592 O O . LEU A 1 460 ? 11.070 -25.861 4.387 1.00 95.06 460 LEU A O 1
ATOM 3596 N N . LYS A 1 461 ? 10.594 -27.267 6.086 1.00 95.19 461 LYS A N 1
ATOM 3597 C CA . LYS A 1 461 ? 11.701 -26.882 6.958 1.00 95.19 461 LYS A CA 1
ATOM 3598 C C . LYS A 1 461 ? 12.544 -28.108 7.262 1.00 95.19 461 LYS A C 1
ATOM 3600 O O . LYS A 1 461 ? 12.003 -29.124 7.679 1.00 95.19 461 LYS A O 1
ATOM 3605 N N . ALA A 1 462 ? 13.856 -27.999 7.092 1.00 95.94 462 ALA A N 1
ATOM 3606 C CA . ALA A 1 462 ? 14.794 -28.994 7.590 1.00 95.94 462 ALA A CA 1
ATOM 3607 C C . ALA A 1 462 ? 15.469 -28.470 8.857 1.00 95.94 462 ALA A C 1
ATOM 3609 O O . ALA A 1 462 ? 15.872 -27.306 8.920 1.00 95.94 462 ALA A O 1
ATOM 3610 N N . THR A 1 463 ? 15.604 -29.323 9.868 1.00 95.94 463 THR A N 1
ATOM 3611 C CA . THR A 1 463 ? 16.353 -29.023 11.091 1.00 95.94 463 THR A CA 1
ATOM 3612 C C . THR A 1 463 ? 17.335 -30.135 11.420 1.00 95.94 463 THR A C 1
ATOM 3614 O O . THR A 1 463 ? 17.066 -31.310 11.194 1.00 95.94 463 THR A O 1
ATOM 3617 N N . LEU A 1 464 ? 18.495 -29.761 11.949 1.00 94.69 464 LEU A N 1
ATOM 3618 C CA . LEU A 1 464 ? 19.567 -30.677 12.318 1.00 94.69 464 LEU A CA 1
ATOM 3619 C C . LEU A 1 464 ? 20.287 -30.143 13.554 1.00 94.69 464 LEU A C 1
ATOM 3621 O O . LEU A 1 464 ? 20.538 -28.944 13.655 1.00 94.69 464 LEU A O 1
ATOM 3625 N N . LYS A 1 465 ? 20.663 -31.023 14.483 1.00 93.19 465 LYS A N 1
ATOM 3626 C CA . LYS A 1 465 ? 21.573 -30.680 15.586 1.00 93.19 465 LYS A CA 1
ATOM 3627 C C . LYS A 1 465 ? 22.941 -31.303 15.338 1.00 93.19 465 LYS A C 1
ATOM 3629 O O . LYS A 1 465 ? 23.027 -32.484 15.008 1.00 93.19 465 LYS A O 1
ATOM 3634 N N . ASP A 1 466 ? 23.998 -30.510 15.490 1.00 91.38 466 ASP A N 1
ATOM 3635 C CA . ASP A 1 466 ? 25.368 -31.025 15.432 1.00 91.38 466 ASP A CA 1
ATOM 3636 C C . ASP A 1 466 ? 25.752 -31.782 16.722 1.00 91.38 466 ASP A C 1
ATOM 3638 O O . ASP A 1 466 ? 25.004 -31.821 17.701 1.00 91.38 466 ASP A O 1
ATOM 3642 N N . GLU A 1 467 ? 26.951 -32.372 16.744 1.00 90.00 467 GLU A N 1
ATOM 3643 C CA . GLU A 1 467 ? 27.490 -33.126 17.893 1.00 90.00 467 GLU A CA 1
ATOM 3644 C C . GLU A 1 467 ? 27.688 -32.271 19.158 1.00 90.00 467 GLU A C 1
ATOM 3646 O O . GLU A 1 467 ? 27.859 -32.804 20.251 1.00 90.00 467 GLU A O 1
ATOM 3651 N N . LYS A 1 468 ? 27.664 -30.940 19.025 1.00 89.00 468 LYS A N 1
ATOM 3652 C CA . LYS A 1 468 ? 27.749 -29.974 20.128 1.00 89.00 468 LYS A CA 1
ATOM 3653 C C . LYS A 1 468 ? 26.374 -29.416 20.515 1.00 89.00 468 LYS A C 1
ATOM 3655 O O . LYS A 1 468 ? 26.299 -28.509 21.341 1.00 89.00 468 LYS A O 1
ATOM 3660 N N . GLY A 1 469 ? 25.298 -29.923 19.911 1.00 89.38 469 GLY A N 1
ATOM 3661 C CA . GLY A 1 469 ? 23.926 -29.480 20.137 1.00 89.38 469 GLY A CA 1
ATOM 3662 C C . GLY A 1 469 ? 23.553 -28.154 19.464 1.00 89.38 469 GLY A C 1
ATOM 3663 O O . GLY A 1 469 ? 22.478 -27.628 19.753 1.00 89.38 469 GLY A O 1
ATOM 3664 N N . ASN A 1 470 ? 24.387 -27.596 18.578 1.00 92.00 470 ASN A N 1
ATOM 3665 C CA . ASN A 1 470 ? 24.026 -26.399 17.818 1.00 92.00 470 ASN A CA 1
ATOM 3666 C C . ASN A 1 470 ? 22.966 -26.747 16.773 1.00 92.00 470 ASN A C 1
ATOM 3668 O O . ASN A 1 470 ? 23.116 -27.715 16.027 1.00 92.00 470 ASN A O 1
ATOM 3672 N N . LEU A 1 471 ? 21.920 -25.924 16.702 1.00 94.00 471 LEU A N 1
ATOM 3673 C CA . LEU A 1 471 ? 20.840 -26.089 15.741 1.00 94.00 471 LEU A CA 1
ATOM 3674 C C . LEU A 1 471 ? 21.210 -25.458 14.394 1.00 94.00 471 LEU A C 1
ATOM 3676 O O . LEU A 1 471 ? 21.612 -24.294 14.325 1.00 94.00 471 LEU A O 1
ATOM 3680 N N . PHE A 1 472 ? 21.014 -26.227 13.332 1.00 95.44 472 PHE A N 1
ATOM 3681 C CA . PHE A 1 472 ? 21.033 -25.798 11.944 1.00 95.44 472 PHE A CA 1
ATOM 3682 C C . PHE A 1 472 ? 19.632 -25.956 11.369 1.00 95.44 472 PHE A C 1
ATOM 3684 O O . PHE A 1 472 ? 18.927 -26.916 11.688 1.00 95.44 472 PHE A O 1
ATOM 3691 N N . ARG A 1 473 ? 19.217 -25.007 10.534 1.00 95.12 473 ARG A N 1
ATOM 3692 C CA . ARG A 1 473 ? 17.911 -25.049 9.882 1.00 95.12 473 ARG A CA 1
ATOM 3693 C C . ARG A 1 473 ? 17.944 -24.434 8.498 1.00 95.12 473 ARG A C 1
ATOM 3695 O O . ARG A 1 473 ? 18.755 -23.552 8.232 1.00 95.12 473 ARG A O 1
ATOM 3702 N N . SER A 1 474 ? 17.030 -24.878 7.658 1.00 95.56 474 SER A N 1
ATOM 3703 C CA . SER A 1 474 ? 16.715 -24.270 6.374 1.00 95.56 474 SER A CA 1
ATOM 3704 C C . SER A 1 474 ? 15.214 -24.344 6.140 1.00 95.56 474 SER A C 1
ATOM 3706 O O . SER A 1 474 ? 14.518 -25.167 6.746 1.00 95.56 474 SER A O 1
ATOM 3708 N N . LYS A 1 475 ? 14.699 -23.490 5.265 1.00 95.12 475 LYS A N 1
ATOM 3709 C CA . LYS A 1 475 ? 13.311 -23.555 4.819 1.00 95.12 475 LYS A CA 1
ATOM 3710 C C . LYS A 1 475 ? 13.155 -23.116 3.375 1.00 95.12 475 LYS A C 1
ATOM 3712 O O . LYS A 1 475 ? 13.869 -22.232 2.910 1.00 95.12 475 LYS A O 1
ATOM 3717 N N . ALA A 1 476 ? 12.167 -23.686 2.705 1.00 92.94 476 ALA A N 1
ATOM 3718 C CA . ALA A 1 476 ? 11.737 -23.260 1.383 1.00 92.94 476 ALA A CA 1
ATOM 3719 C C . ALA A 1 476 ? 10.217 -23.357 1.244 1.00 92.94 476 ALA A C 1
ATOM 3721 O O . ALA A 1 476 ? 9.563 -24.168 1.906 1.00 92.94 476 ALA A O 1
ATOM 3722 N N . PHE A 1 477 ? 9.663 -22.497 0.395 1.00 94.06 477 PHE A N 1
ATOM 3723 C CA . PHE A 1 477 ? 8.231 -22.417 0.131 1.00 94.06 477 PHE A CA 1
ATOM 3724 C C . PHE A 1 477 ? 7.916 -23.054 -1.210 1.00 94.06 477 PHE A C 1
ATOM 3726 O O . PHE A 1 477 ? 8.568 -22.751 -2.206 1.00 94.06 477 PHE A O 1
ATOM 3733 N N . TYR A 1 478 ? 6.878 -23.874 -1.251 1.00 93.69 478 TYR A N 1
ATOM 3734 C CA . TYR A 1 478 ? 6.450 -24.563 -2.459 1.00 93.69 478 TYR A CA 1
ATOM 3735 C C . TYR A 1 478 ? 4.966 -24.352 -2.687 1.00 93.69 478 TYR A C 1
ATOM 3737 O O . TYR A 1 478 ? 4.208 -24.114 -1.747 1.00 93.69 478 TYR A O 1
ATOM 3745 N N . ARG A 1 479 ? 4.555 -24.458 -3.947 1.00 94.50 479 ARG A N 1
ATOM 3746 C CA . ARG A 1 479 ? 3.151 -24.499 -4.341 1.00 94.50 479 ARG A CA 1
ATOM 3747 C C . ARG A 1 479 ? 2.812 -25.909 -4.806 1.00 94.50 479 ARG A C 1
ATOM 3749 O O . ARG A 1 479 ? 3.498 -26.424 -5.687 1.00 94.50 479 ARG A O 1
ATOM 3756 N N . ALA A 1 480 ? 1.769 -26.505 -4.237 1.00 93.94 480 ALA A N 1
ATOM 3757 C CA . ALA A 1 480 ? 1.243 -27.785 -4.697 1.00 93.94 480 ALA A CA 1
ATOM 3758 C C . ALA A 1 480 ? 0.720 -27.672 -6.136 1.00 93.94 480 ALA A C 1
ATOM 3760 O O . ALA A 1 480 ? 0.125 -26.659 -6.509 1.00 93.94 480 ALA A O 1
ATOM 3761 N N . ASN A 1 481 ? 0.935 -28.706 -6.945 1.00 92.38 481 ASN A N 1
ATOM 3762 C CA . ASN A 1 481 ? 0.360 -28.787 -8.288 1.00 92.38 481 ASN A CA 1
ATOM 3763 C C . ASN A 1 481 ? -1.166 -29.035 -8.239 1.00 92.38 481 ASN A C 1
ATOM 3765 O O . ASN A 1 481 ? -1.762 -29.136 -7.166 1.00 92.38 481 ASN A O 1
ATOM 3769 N N . GLU A 1 482 ? -1.805 -29.161 -9.405 1.00 89.94 482 GLU A N 1
ATOM 3770 C CA . GLU A 1 482 ? -3.247 -29.457 -9.512 1.00 89.94 482 GLU A CA 1
ATOM 3771 C C . GLU A 1 482 ? -3.652 -30.799 -8.875 1.00 89.94 482 GLU A C 1
ATOM 3773 O O . GLU A 1 482 ? -4.801 -30.982 -8.488 1.00 89.94 482 GLU A O 1
ATOM 3778 N N . ALA A 1 483 ? -2.707 -31.732 -8.728 1.00 90.81 483 ALA A N 1
ATOM 3779 C CA . ALA A 1 483 ? -2.917 -33.014 -8.059 1.00 90.81 483 ALA A CA 1
ATOM 3780 C C . ALA A 1 483 ? -2.695 -32.948 -6.534 1.00 90.81 483 ALA A C 1
ATOM 3782 O O . ALA A 1 483 ? -2.832 -33.965 -5.857 1.00 90.81 483 ALA A O 1
ATOM 3783 N N . GLY A 1 484 ? -2.354 -31.779 -5.978 1.00 92.81 484 GLY A N 1
ATOM 3784 C CA . GLY A 1 484 ? -2.113 -31.644 -4.544 1.00 92.81 484 GLY A CA 1
ATOM 3785 C C . GLY A 1 484 ? -0.747 -32.152 -4.084 1.00 92.81 484 GLY A C 1
ATOM 3786 O O . GLY A 1 484 ? -0.590 -32.595 -2.942 1.00 92.81 484 GLY A O 1
ATOM 3787 N N . GLU A 1 485 ? 0.245 -32.126 -4.972 1.00 95.81 485 GLU A N 1
ATOM 3788 C CA . GLU A 1 485 ? 1.573 -32.678 -4.718 1.00 95.81 485 GLU A CA 1
ATOM 3789 C C . GLU A 1 485 ? 2.672 -31.620 -4.816 1.00 95.81 485 GLU A C 1
ATOM 3791 O O . GLU A 1 485 ? 2.624 -30.714 -5.653 1.00 95.81 485 GLU A O 1
ATOM 3796 N N . VAL A 1 486 ? 3.702 -31.780 -3.987 1.00 96.75 486 VAL A N 1
ATOM 3797 C CA . VAL A 1 486 ? 4.981 -31.071 -4.094 1.00 96.75 486 VAL A CA 1
ATOM 3798 C C . VAL A 1 486 ? 6.084 -32.116 -4.192 1.00 96.75 486 VAL A C 1
ATOM 3800 O O . VAL A 1 486 ? 6.320 -32.858 -3.245 1.00 96.75 486 VAL A O 1
ATOM 3803 N N . ASP A 1 487 ? 6.764 -32.163 -5.329 1.00 97.12 487 ASP A N 1
ATOM 3804 C CA . ASP A 1 487 ? 7.936 -33.006 -5.574 1.00 97.12 487 ASP A CA 1
ATOM 3805 C C . ASP A 1 487 ? 9.149 -32.091 -5.761 1.00 97.12 487 ASP A C 1
ATOM 3807 O O . ASP A 1 487 ? 9.153 -31.269 -6.678 1.00 97.12 487 ASP A O 1
ATOM 3811 N N . LEU A 1 488 ? 10.161 -32.197 -4.897 1.00 96.88 488 LEU A N 1
ATOM 3812 C CA . LEU A 1 488 ? 11.274 -31.241 -4.856 1.00 96.88 488 LEU A CA 1
ATOM 3813 C C . LEU A 1 488 ? 12.222 -31.355 -6.060 1.00 96.88 488 LEU A C 1
ATOM 3815 O O . LEU A 1 488 ? 13.006 -30.436 -6.299 1.00 96.88 488 LEU A O 1
ATOM 3819 N N . GLU A 1 489 ? 12.136 -32.424 -6.854 1.00 96.12 489 GLU A N 1
ATOM 3820 C CA . GLU A 1 489 ? 12.870 -32.535 -8.123 1.00 96.12 489 GLU A CA 1
ATOM 3821 C C . GLU A 1 489 ? 12.250 -31.706 -9.249 1.00 96.12 489 GLU A C 1
ATOM 3823 O O . GLU A 1 489 ? 12.905 -31.447 -10.258 1.00 96.12 489 GLU A O 1
ATOM 3828 N N . ARG A 1 490 ? 10.985 -31.301 -9.099 1.00 95.12 490 ARG A N 1
ATOM 3829 C CA . ARG A 1 490 ? 10.202 -30.662 -10.169 1.00 95.12 490 ARG A CA 1
ATOM 3830 C C . ARG A 1 490 ? 9.609 -29.325 -9.750 1.00 95.12 490 ARG A C 1
ATOM 3832 O O . ARG A 1 490 ? 9.516 -28.408 -10.563 1.00 95.12 490 ARG A O 1
ATOM 3839 N N . ALA A 1 491 ? 9.187 -29.212 -8.497 1.00 94.38 491 ALA A N 1
ATOM 3840 C CA . ALA A 1 491 ? 8.555 -28.028 -7.950 1.00 94.38 491 ALA A CA 1
ATOM 3841 C C . ALA A 1 491 ? 9.625 -26.982 -7.596 1.00 94.38 491 ALA A C 1
ATOM 3843 O O . ALA A 1 491 ? 10.518 -27.263 -6.791 1.00 94.38 491 ALA A O 1
ATOM 3844 N N . PRO A 1 492 ? 9.549 -25.761 -8.153 1.00 92.88 492 PRO A N 1
ATOM 3845 C CA . PRO A 1 492 ? 10.467 -24.704 -7.770 1.00 92.88 492 PRO A CA 1
ATOM 3846 C C . PRO A 1 492 ? 10.156 -24.224 -6.351 1.00 92.88 492 PRO A C 1
ATOM 3848 O O . PRO A 1 492 ? 9.000 -23.949 -6.016 1.00 92.88 492 PRO A O 1
ATOM 3851 N N . ALA A 1 493 ? 11.197 -24.053 -5.538 1.00 92.94 493 ALA A N 1
ATOM 3852 C CA . ALA A 1 493 ? 11.102 -23.241 -4.337 1.00 92.94 493 ALA A CA 1
ATOM 3853 C C . ALA A 1 493 ? 10.793 -21.797 -4.759 1.00 92.94 493 ALA A C 1
ATOM 3855 O O . ALA A 1 493 ? 11.539 -21.194 -5.532 1.00 92.94 493 ALA A O 1
ATOM 3856 N N . LEU A 1 494 ? 9.685 -21.248 -4.268 1.00 87.56 494 LEU A N 1
ATOM 3857 C CA . LEU A 1 494 ? 9.201 -19.899 -4.582 1.00 87.56 494 LEU A CA 1
ATOM 3858 C C . LEU A 1 494 ? 9.772 -18.830 -3.635 1.00 87.56 494 LEU A C 1
ATOM 3860 O O . LEU A 1 494 ? 9.492 -17.645 -3.793 1.00 87.56 494 LEU A O 1
ATOM 3864 N N . GLY A 1 495 ? 10.543 -19.246 -2.630 1.00 83.25 495 GLY A N 1
ATOM 3865 C CA . GLY A 1 495 ? 11.139 -18.391 -1.610 1.00 83.25 495 GLY A CA 1
ATOM 3866 C C . GLY A 1 495 ? 11.659 -19.207 -0.429 1.00 83.25 495 GLY A C 1
ATOM 3867 O O . GLY A 1 495 ? 11.489 -20.425 -0.380 1.00 83.25 495 GLY A O 1
ATOM 3868 N N . GLY A 1 496 ? 12.253 -18.518 0.544 1.00 91.06 496 GLY A N 1
ATOM 3869 C CA . GLY A 1 496 ? 12.896 -19.125 1.707 1.00 91.06 496 GLY A CA 1
ATOM 3870 C C . GLY A 1 496 ? 14.399 -18.889 1.665 1.00 91.06 496 GLY A C 1
ATOM 3871 O O . GLY A 1 496 ? 14.845 -17.810 1.283 1.00 91.06 496 GLY A O 1
ATOM 3872 N N . ASP A 1 497 ? 15.174 -19.890 2.062 1.00 90.75 497 ASP A N 1
ATOM 3873 C CA . ASP A 1 497 ? 16.637 -19.824 2.071 1.00 90.75 497 ASP A CA 1
ATOM 3874 C C . ASP A 1 497 ? 17.258 -20.054 0.682 1.00 90.75 497 ASP A C 1
ATOM 3876 O O . ASP A 1 497 ? 18.454 -19.839 0.499 1.00 90.75 497 ASP A O 1
ATOM 3880 N N . TYR A 1 498 ? 16.448 -20.460 -0.301 1.00 90.38 498 TYR A N 1
ATOM 3881 C CA . TYR A 1 498 ? 16.806 -20.577 -1.715 1.00 90.38 498 TYR A CA 1
ATOM 3882 C C . TYR A 1 498 ? 15.555 -20.493 -2.607 1.00 90.38 498 TYR A C 1
ATOM 3884 O O . TYR A 1 498 ? 14.424 -20.580 -2.126 1.00 90.38 498 TYR A O 1
ATOM 3892 N N . VAL A 1 499 ? 15.764 -20.311 -3.915 1.00 89.81 499 VAL A N 1
ATOM 3893 C CA . VAL A 1 499 ? 14.716 -20.200 -4.945 1.00 89.81 499 VAL A CA 1
ATOM 3894 C C . VAL A 1 499 ? 15.114 -21.055 -6.146 1.00 89.81 499 VAL A C 1
ATOM 3896 O O . VAL A 1 499 ? 16.296 -21.128 -6.470 1.00 89.81 499 VAL A O 1
ATOM 3899 N N . GLY A 1 500 ? 14.141 -21.678 -6.812 1.00 89.56 500 GLY A N 1
ATOM 3900 C CA . GLY A 1 500 ? 14.359 -22.528 -7.988 1.00 89.56 500 GLY A CA 1
ATOM 3901 C C . GLY A 1 500 ? 14.169 -24.021 -7.713 1.00 89.56 500 GLY A C 1
ATOM 3902 O O . GLY A 1 500 ? 13.812 -24.428 -6.606 1.00 89.56 500 GLY A O 1
ATOM 3903 N N . VAL A 1 501 ? 14.359 -24.851 -8.742 1.00 96.38 501 VAL A N 1
ATOM 3904 C CA . VAL A 1 501 ? 14.188 -26.312 -8.654 1.00 96.38 501 VAL A CA 1
ATOM 3905 C C . VAL A 1 501 ? 15.481 -26.941 -8.138 1.00 96.38 501 VAL A C 1
ATOM 3907 O O . VAL A 1 501 ? 16.448 -27.110 -8.879 1.00 96.38 501 VAL A O 1
ATOM 3910 N N . HIS A 1 502 ? 15.502 -27.268 -6.846 1.00 95.62 502 HIS A N 1
ATOM 3911 C CA . HIS A 1 502 ? 16.669 -27.827 -6.167 1.00 95.62 502 HIS A CA 1
ATOM 3912 C C . HIS A 1 502 ? 16.250 -28.965 -5.230 1.00 95.62 502 HIS A C 1
ATOM 3914 O O . HIS A 1 502 ? 15.909 -28.714 -4.076 1.00 95.62 502 HIS A O 1
ATOM 3920 N N . ALA A 1 503 ? 16.341 -30.215 -5.699 1.00 94.44 503 ALA A N 1
ATOM 3921 C CA . ALA A 1 503 ? 15.932 -31.405 -4.940 1.00 94.44 503 ALA A CA 1
ATOM 3922 C C . ALA A 1 503 ? 16.591 -31.491 -3.551 1.00 94.44 503 ALA A C 1
ATOM 3924 O O . ALA A 1 503 ? 15.925 -31.689 -2.540 1.00 94.44 503 ALA A O 1
ATOM 3925 N N . MET A 1 504 ? 17.902 -31.233 -3.495 1.00 96.00 504 MET A N 1
ATOM 3926 C CA . MET A 1 504 ? 18.687 -31.232 -2.253 1.00 96.00 504 MET A CA 1
ATOM 3927 C C . MET A 1 504 ? 18.748 -29.861 -1.563 1.00 96.00 504 MET A C 1
ATOM 3929 O O . MET A 1 504 ? 19.530 -29.671 -0.630 1.00 96.00 504 MET A O 1
ATOM 3933 N N . GLY A 1 505 ? 17.923 -28.908 -2.011 1.00 95.19 505 GLY A N 1
ATOM 3934 C CA . GLY A 1 505 ? 17.860 -27.520 -1.556 1.00 95.19 505 GLY A CA 1
ATOM 3935 C C . GLY A 1 505 ? 17.896 -27.357 -0.042 1.00 95.19 505 GLY A C 1
ATOM 3936 O O . GLY A 1 505 ? 18.713 -26.612 0.497 1.00 95.19 505 GLY A O 1
ATOM 3937 N N . LEU A 1 506 ? 17.043 -28.107 0.660 1.00 95.25 506 LEU A N 1
ATOM 3938 C CA . LEU A 1 506 ? 16.919 -28.050 2.118 1.00 95.25 506 LEU A CA 1
ATOM 3939 C C . LEU A 1 506 ? 18.202 -28.475 2.850 1.00 95.25 506 LEU A C 1
ATOM 3941 O O . LEU A 1 506 ? 18.451 -27.990 3.948 1.00 95.25 506 LEU A O 1
ATOM 3945 N N . PHE A 1 507 ? 19.035 -29.338 2.271 1.00 94.56 507 PHE A N 1
ATOM 3946 C CA . PHE A 1 507 ? 20.228 -29.847 2.950 1.00 94.56 507 PHE A CA 1
ATOM 3947 C C . PHE A 1 507 ? 21.411 -28.881 2.842 1.00 94.56 507 PHE A C 1
ATOM 3949 O O . PHE A 1 507 ? 22.024 -28.543 3.854 1.00 94.56 507 PHE A O 1
ATOM 3956 N N . TRP A 1 508 ? 21.722 -28.387 1.639 1.00 93.38 508 TRP A N 1
ATOM 3957 C CA . TRP A 1 508 ? 22.881 -27.505 1.444 1.00 93.38 508 TRP A CA 1
ATOM 3958 C C . TRP A 1 508 ? 22.634 -26.064 1.908 1.00 93.38 508 TRP A C 1
ATOM 3960 O O . TRP A 1 508 ? 23.592 -25.329 2.143 1.00 93.38 508 TRP A O 1
ATOM 3970 N N . SER A 1 509 ? 21.371 -25.659 2.077 1.00 94.19 509 SER A N 1
ATOM 3971 C CA . SER A 1 509 ? 20.997 -24.334 2.597 1.00 94.19 509 SER A CA 1
ATOM 3972 C C . SER A 1 509 ? 20.883 -24.275 4.127 1.00 94.19 509 SER A C 1
ATOM 3974 O O . SER A 1 509 ? 20.515 -23.234 4.676 1.00 94.19 509 SER A O 1
ATOM 3976 N N . LEU A 1 510 ? 21.200 -25.367 4.839 1.00 94.00 510 LEU A N 1
ATOM 3977 C CA . LEU A 1 510 ? 21.232 -25.393 6.304 1.00 94.00 510 LEU A CA 1
ATOM 3978 C C . LEU A 1 510 ? 22.173 -24.310 6.847 1.00 94.00 510 LEU A C 1
ATOM 3980 O O . LEU A 1 510 ? 23.390 -24.357 6.661 1.00 94.00 510 LEU A O 1
ATOM 3984 N N . LYS A 1 511 ? 21.609 -23.365 7.597 1.00 93.19 511 LYS A N 1
ATOM 3985 C CA . LYS A 1 511 ? 22.345 -22.303 8.287 1.00 93.19 511 LYS A CA 1
ATOM 3986 C C . LYS A 1 511 ? 22.261 -22.476 9.800 1.00 93.19 511 LYS A C 1
ATOM 3988 O O . LYS A 1 511 ? 21.256 -22.981 10.306 1.00 93.19 511 LYS A O 1
ATOM 3993 N N . PRO A 1 512 ? 23.297 -22.071 10.547 1.00 93.56 512 PRO A N 1
ATOM 3994 C CA . PRO A 1 512 ? 23.258 -22.159 11.995 1.00 93.56 512 PRO A CA 1
ATOM 3995 C C . PRO A 1 512 ? 22.281 -21.133 12.577 1.00 93.56 512 PRO A C 1
ATOM 3997 O O . PRO A 1 512 ? 22.214 -19.993 12.122 1.00 93.56 512 PRO A O 1
ATOM 4000 N N . GLU A 1 513 ? 21.567 -21.506 13.636 1.00 87.94 513 GLU A N 1
ATOM 4001 C CA . GLU A 1 513 ? 20.728 -20.564 14.385 1.00 87.94 513 GLU A CA 1
ATOM 4002 C C . GLU A 1 513 ? 21.573 -19.507 15.114 1.00 87.94 513 GLU A C 1
ATOM 4004 O O . GLU A 1 513 ? 21.214 -18.333 15.168 1.00 87.94 513 GLU A O 1
ATOM 4009 N N . LYS A 1 514 ? 22.735 -19.909 15.641 1.00 83.25 514 LYS A N 1
ATOM 4010 C CA . LYS A 1 514 ? 23.730 -18.988 16.202 1.00 83.25 514 LYS A CA 1
ATOM 4011 C C . LYS A 1 514 ? 24.736 -18.618 15.119 1.00 83.25 514 LYS A C 1
ATOM 4013 O O . LYS A 1 514 ? 25.394 -19.502 14.573 1.00 83.25 514 LYS A O 1
ATOM 4018 N N . ALA A 1 515 ? 24.888 -17.324 14.845 1.00 80.62 515 ALA A N 1
ATOM 4019 C CA . ALA A 1 515 ? 25.817 -16.829 13.832 1.00 80.62 515 ALA A CA 1
ATOM 4020 C C . ALA A 1 515 ? 27.241 -17.402 14.003 1.00 80.62 515 ALA A C 1
ATOM 4022 O O . ALA A 1 515 ? 27.692 -17.688 15.116 1.00 80.62 515 ALA A O 1
ATOM 4023 N N . PHE A 1 516 ? 27.946 -17.558 12.878 1.00 81.75 516 PHE A N 1
ATOM 4024 C CA . PHE A 1 516 ? 29.345 -18.008 12.803 1.00 81.75 516 PHE A CA 1
ATOM 4025 C C . PHE A 1 516 ? 29.624 -19.448 13.280 1.00 81.75 516 PHE A C 1
ATOM 4027 O O . PHE A 1 516 ? 30.773 -19.802 13.552 1.00 81.75 516 PHE A O 1
ATOM 4034 N N . ARG A 1 517 ? 28.608 -20.320 13.364 1.00 86.81 517 ARG A N 1
ATOM 4035 C CA . ARG A 1 517 ? 28.813 -21.761 13.598 1.00 86.81 517 ARG A CA 1
ATOM 4036 C C . ARG A 1 517 ? 28.948 -22.522 12.281 1.00 86.81 517 ARG A C 1
ATOM 4038 O O . ARG A 1 517 ? 28.157 -22.347 11.363 1.00 86.81 517 ARG A O 1
ATOM 4045 N N . ARG A 1 518 ? 29.946 -23.403 12.206 1.00 88.25 518 ARG A N 1
ATOM 4046 C CA . ARG A 1 518 ? 30.172 -24.292 11.061 1.00 88.25 518 ARG A CA 1
ATOM 4047 C C . ARG A 1 518 ? 29.637 -25.682 11.378 1.00 88.25 518 ARG A C 1
ATOM 4049 O O . ARG A 1 518 ? 29.982 -26.226 12.426 1.00 88.25 518 ARG A O 1
ATOM 4056 N N . LEU A 1 519 ? 28.854 -26.254 10.466 1.00 89.25 519 LEU A N 1
ATOM 4057 C CA . LEU A 1 519 ? 28.429 -27.645 10.566 1.00 89.25 519 LEU A CA 1
ATOM 4058 C C . LEU A 1 519 ? 29.642 -28.548 10.315 1.00 89.25 519 LEU A C 1
ATOM 4060 O O . LEU A 1 519 ? 30.271 -28.474 9.260 1.00 89.25 519 LEU A O 1
ATOM 4064 N N . LEU A 1 520 ? 30.012 -29.350 11.311 1.00 87.56 520 LEU A N 1
ATOM 4065 C CA . LEU A 1 520 ? 31.147 -30.268 11.254 1.00 87.56 520 LEU A CA 1
ATOM 4066 C C . LEU A 1 520 ? 30.720 -31.632 11.789 1.00 87.56 520 LEU A C 1
ATOM 4068 O O . LEU A 1 520 ? 30.053 -31.706 12.821 1.00 87.56 520 LEU A O 1
ATOM 4072 N N . LYS A 1 521 ? 31.157 -32.693 11.108 1.00 89.12 521 LYS A N 1
ATOM 4073 C CA . LYS A 1 521 ? 30.986 -34.079 11.539 1.00 89.12 521 LYS A CA 1
ATOM 4074 C C . LYS A 1 521 ? 32.332 -34.638 11.982 1.00 89.12 521 LYS A C 1
ATOM 4076 O O . LYS A 1 521 ? 33.267 -34.616 11.184 1.00 89.12 521 LYS A O 1
ATOM 4081 N N . ARG A 1 522 ? 32.459 -35.085 13.236 1.00 88.25 522 ARG A N 1
ATOM 4082 C CA . ARG A 1 522 ? 33.702 -35.703 13.735 1.00 88.25 522 ARG A CA 1
ATOM 4083 C C . ARG A 1 522 ? 33.558 -37.205 13.893 1.00 88.25 522 ARG A C 1
ATOM 4085 O O . ARG A 1 522 ? 34.449 -37.933 13.474 1.00 88.25 522 ARG A O 1
ATOM 4092 N N . ASP A 1 523 ? 32.444 -37.661 14.453 1.00 87.44 523 ASP A N 1
ATOM 4093 C CA . ASP A 1 523 ? 32.116 -39.082 14.501 1.00 87.44 523 ASP A CA 1
ATOM 4094 C C . ASP A 1 523 ? 31.370 -39.469 13.225 1.00 87.44 523 ASP A C 1
ATOM 4096 O O . ASP A 1 523 ? 30.156 -39.291 13.114 1.00 87.44 523 ASP A O 1
ATOM 4100 N N . VAL A 1 524 ? 32.123 -39.943 12.236 1.00 85.94 524 VAL A N 1
ATOM 4101 C CA . VAL A 1 524 ? 31.600 -40.327 10.918 1.00 85.94 524 VAL A CA 1
ATOM 4102 C C . VAL A 1 524 ? 31.160 -41.793 10.847 1.00 85.94 524 VAL A C 1
ATOM 4104 O O . VAL A 1 524 ? 30.591 -42.187 9.837 1.00 85.94 524 VAL A O 1
ATOM 4107 N N . ILE A 1 525 ? 31.410 -42.593 11.893 1.00 78.69 525 ILE A N 1
ATOM 4108 C CA . ILE A 1 525 ? 31.133 -44.040 11.890 1.00 78.69 525 ILE A CA 1
ATOM 4109 C C . ILE A 1 525 ? 29.870 -44.362 12.694 1.00 78.69 525 ILE A C 1
ATOM 4111 O O . ILE A 1 525 ? 29.012 -45.091 12.207 1.00 78.69 525 ILE A O 1
ATOM 4115 N N . ASN A 1 526 ? 29.730 -43.829 13.911 1.00 83.94 526 ASN A N 1
ATOM 4116 C CA . ASN A 1 526 ? 28.718 -44.317 14.862 1.00 83.94 526 ASN A CA 1
ATOM 4117 C C . ASN A 1 526 ? 27.526 -43.372 15.048 1.00 83.94 526 ASN A C 1
ATOM 4119 O O . ASN A 1 526 ? 26.581 -43.687 15.772 1.00 83.94 526 ASN A O 1
ATOM 4123 N N . ASN A 1 527 ? 27.548 -42.206 14.405 1.00 84.38 527 ASN A N 1
ATOM 4124 C CA . ASN A 1 527 ? 26.548 -41.172 14.613 1.00 84.38 527 ASN A CA 1
ATOM 4125 C C . ASN A 1 527 ? 26.201 -40.526 13.266 1.00 84.38 527 ASN A C 1
ATOM 4127 O O . ASN A 1 527 ? 27.019 -39.771 12.767 1.00 84.38 527 ASN A O 1
ATOM 4131 N N . PRO A 1 528 ? 25.047 -40.779 12.631 1.00 88.56 528 PRO A N 1
ATOM 4132 C CA . PRO A 1 528 ? 24.668 -40.074 11.406 1.00 88.56 528 PRO A CA 1
ATOM 4133 C C . PRO A 1 528 ? 24.167 -38.653 11.706 1.00 88.56 528 PRO A C 1
ATOM 4135 O O . PRO A 1 528 ? 23.762 -38.333 12.825 1.00 88.56 528 PRO A O 1
ATOM 4138 N N . PHE A 1 529 ? 24.141 -37.787 10.693 1.00 90.25 529 PHE A N 1
ATOM 4139 C CA . PHE A 1 529 ? 23.363 -36.554 10.789 1.00 90.25 529 PHE A CA 1
ATOM 4140 C C . PHE A 1 529 ? 21.870 -36.889 10.798 1.00 90.25 529 PHE A C 1
ATOM 4142 O O . PHE A 1 529 ? 21.361 -37.508 9.869 1.00 90.25 529 PHE A O 1
ATOM 4149 N N . LYS A 1 530 ? 21.162 -36.465 11.847 1.00 91.94 530 LYS A N 1
ATOM 4150 C CA . LYS A 1 530 ? 19.705 -36.593 11.930 1.00 91.94 530 LYS A CA 1
ATOM 4151 C C . LYS A 1 530 ? 19.071 -35.291 11.459 1.00 91.94 530 LYS A C 1
ATOM 4153 O O . LYS A 1 530 ? 19.208 -34.269 12.132 1.00 91.94 530 LYS A O 1
ATOM 4158 N N . VAL A 1 531 ? 18.418 -35.347 10.302 1.00 93.44 531 VAL A N 1
ATOM 4159 C CA . VAL A 1 531 ? 17.650 -34.234 9.741 1.00 93.44 531 VAL A CA 1
ATOM 4160 C C . VAL A 1 531 ? 16.169 -34.506 9.973 1.00 93.44 531 VAL A C 1
ATOM 4162 O O . VAL A 1 531 ? 15.659 -35.544 9.561 1.00 93.44 531 VAL A O 1
ATOM 4165 N N . THR A 1 532 ? 15.481 -33.573 10.618 1.00 95.12 532 THR A N 1
ATOM 4166 C CA . THR A 1 532 ? 14.024 -33.588 10.756 1.00 95.12 532 THR A CA 1
ATOM 4167 C C . THR A 1 532 ? 13.429 -32.688 9.686 1.00 95.12 532 THR A C 1
ATOM 4169 O O . THR A 1 532 ? 13.854 -31.540 9.549 1.00 95.12 532 THR A O 1
ATOM 4172 N N . LEU A 1 533 ? 12.459 -33.208 8.934 1.00 94.19 533 LEU A N 1
ATOM 4173 C CA . LEU A 1 533 ? 11.693 -32.443 7.957 1.00 94.19 533 LEU A CA 1
ATOM 4174 C C . LEU A 1 533 ? 10.304 -32.151 8.522 1.00 94.19 533 LEU A C 1
ATOM 4176 O O . LEU A 1 533 ? 9.565 -33.076 8.851 1.00 94.19 533 LEU A O 1
ATOM 4180 N N . ASP A 1 534 ? 9.953 -30.874 8.589 1.00 91.94 534 ASP A N 1
ATOM 4181 C CA . ASP A 1 534 ? 8.645 -30.402 9.026 1.00 91.94 534 ASP A CA 1
ATOM 4182 C C . ASP A 1 534 ? 7.900 -29.777 7.840 1.00 91.94 534 ASP A C 1
ATOM 4184 O O . ASP A 1 534 ? 8.477 -29.013 7.057 1.00 91.94 534 ASP A O 1
ATOM 4188 N N . LEU A 1 535 ? 6.605 -30.074 7.735 1.00 90.12 535 LEU A N 1
ATOM 4189 C CA . LEU A 1 535 ? 5.693 -29.479 6.763 1.00 90.12 535 LEU A CA 1
ATOM 4190 C C . LEU A 1 535 ? 4.746 -28.515 7.476 1.00 90.12 535 LEU A C 1
ATOM 4192 O O . LEU A 1 535 ? 4.060 -28.900 8.421 1.00 90.12 535 LEU A O 1
ATOM 4196 N N . TYR A 1 536 ? 4.666 -27.287 6.975 1.00 83.56 536 TYR A N 1
ATOM 4197 C CA . TYR A 1 536 ? 3.702 -26.287 7.420 1.00 83.56 536 TYR A CA 1
ATOM 4198 C C . TYR A 1 536 ? 2.751 -25.954 6.273 1.00 83.56 536 TYR A C 1
ATOM 4200 O O . TYR A 1 536 ? 3.166 -25.802 5.123 1.00 83.56 536 TYR A O 1
ATOM 4208 N N . ASP A 1 537 ? 1.473 -25.801 6.599 1.00 80.12 537 ASP A N 1
ATOM 4209 C CA . ASP A 1 537 ? 0.357 -25.586 5.670 1.00 80.12 537 ASP A CA 1
ATOM 4210 C C . ASP A 1 537 ? 0.278 -24.161 5.083 1.00 80.12 537 ASP A C 1
ATOM 4212 O O . ASP A 1 537 ? -0.688 -23.821 4.395 1.00 80.12 537 ASP A O 1
ATOM 4216 N N . SER A 1 538 ? 1.286 -23.327 5.358 1.00 74.44 538 SER A N 1
ATOM 4217 C CA . SER A 1 538 ? 1.376 -21.925 4.955 1.00 74.44 538 SER A CA 1
ATOM 4218 C C . SER A 1 538 ? 2.835 -21.472 4.805 1.00 74.44 538 SER A C 1
ATOM 4220 O O . SER A 1 538 ? 3.776 -22.214 5.094 1.00 74.44 538 SER A O 1
ATOM 4222 N N . VAL A 1 539 ? 3.042 -20.240 4.326 1.00 73.38 539 VAL A N 1
ATOM 4223 C CA . VAL A 1 539 ? 4.372 -19.617 4.204 1.00 73.38 539 VAL A CA 1
ATOM 4224 C C . VAL A 1 539 ? 4.844 -19.118 5.576 1.00 73.38 539 VAL A C 1
ATOM 4226 O O . VAL A 1 539 ? 4.330 -18.127 6.094 1.00 73.38 539 VAL A O 1
ATOM 4229 N N . CYS A 1 540 ? 5.848 -19.771 6.164 1.00 65.12 540 CYS A N 1
ATOM 4230 C CA . CYS A 1 540 ? 6.375 -19.437 7.489 1.00 65.12 540 CYS A CA 1
ATOM 4231 C C . CYS A 1 540 ? 7.631 -18.559 7.386 1.00 65.12 540 CYS A C 1
ATOM 4233 O O . CYS A 1 540 ? 8.754 -19.042 7.205 1.00 65.12 540 CYS A O 1
ATOM 4235 N N . LEU A 1 541 ? 7.463 -17.242 7.539 1.00 50.28 541 LEU A N 1
ATOM 4236 C CA . LEU A 1 541 ? 8.560 -16.268 7.433 1.00 50.28 541 LEU A CA 1
ATOM 4237 C C . LEU A 1 541 ? 9.361 -16.093 8.734 1.00 50.28 541 LEU A C 1
ATOM 4239 O O . LEU A 1 541 ? 10.563 -15.839 8.661 1.00 50.28 541 LEU A O 1
ATOM 4243 N N . GLN A 1 542 ? 8.764 -16.343 9.901 1.00 50.97 542 GLN A N 1
ATOM 4244 C CA . GLN A 1 542 ? 9.447 -16.333 11.201 1.00 50.97 542 GLN A CA 1
ATOM 4245 C C . GLN A 1 542 ? 9.571 -17.747 11.770 1.00 50.97 542 GLN A C 1
ATOM 4247 O O . GLN A 1 542 ? 8.713 -18.597 11.543 1.00 50.97 542 GLN A O 1
ATOM 4252 N N . ASP A 1 543 ? 10.656 -18.004 12.497 1.00 50.59 543 ASP A N 1
ATOM 4253 C CA . ASP A 1 543 ? 10.794 -19.232 13.268 1.00 50.59 543 ASP A CA 1
ATOM 4254 C C . ASP A 1 543 ? 9.939 -19.112 14.530 1.00 50.59 543 ASP A C 1
ATOM 4256 O O . ASP A 1 543 ? 10.166 -18.228 15.354 1.00 50.59 543 ASP A O 1
ATOM 4260 N N . SER A 1 544 ? 8.949 -19.993 14.682 1.00 40.66 544 SER A N 1
ATOM 4261 C CA . SER A 1 544 ? 8.242 -20.175 15.945 1.00 40.66 544 SER A CA 1
ATOM 4262 C C . SER A 1 544 ? 9.248 -20.641 16.997 1.00 40.66 544 SER A C 1
ATOM 4264 O O . SER A 1 544 ? 9.593 -21.821 17.067 1.00 40.66 544 SER A O 1
ATOM 4266 N N . THR A 1 545 ? 9.766 -19.719 17.801 1.00 33.62 545 THR A N 1
ATOM 4267 C CA . THR A 1 545 ? 10.505 -20.068 19.012 1.00 33.62 545 THR A CA 1
ATOM 4268 C C . THR A 1 545 ? 9.490 -20.498 20.059 1.00 33.62 545 THR A C 1
ATOM 4270 O O . THR A 1 545 ? 8.957 -19.679 20.802 1.00 33.62 545 THR A O 1
ATOM 4273 N N . THR A 1 546 ? 9.181 -21.790 20.083 1.00 31.09 546 THR A N 1
ATOM 4274 C CA . THR A 1 546 ? 8.720 -22.450 21.301 1.00 31.09 546 THR A CA 1
ATOM 4275 C C . THR A 1 546 ? 9.927 -22.631 22.214 1.00 31.09 546 THR A C 1
ATOM 4277 O O . THR A 1 546 ? 10.752 -23.516 21.978 1.00 31.09 546 THR A O 1
ATOM 4280 N N . ALA A 1 547 ? 10.032 -21.767 23.216 1.00 30.91 547 ALA A N 1
ATOM 4281 C CA . ALA A 1 547 ? 10.655 -22.034 24.506 1.00 30.91 547 ALA A CA 1
ATOM 4282 C C . ALA A 1 547 ? 10.003 -21.102 25.529 1.00 30.91 547 ALA A C 1
ATOM 4284 O O . ALA A 1 547 ? 9.964 -19.882 25.244 1.00 30.91 547 ALA A O 1
#

Secondary structure (DSSP, 8-state):
--EEEEE-SEEETTS--EEEEESPPTT-EEEEEEEEE-TT--EEEEEEEEE--TTS-EETTTSPB-EES--BS-TTHHHHT-EESSTTPPP--S-TTT--EEEEEEEEE---TT-------EEEEEEEEEESS-TT-EEEEE-STT-EEEEEE-SSS--EEEEEEE--TT-S---HHHHHHHHTT-EEEEEE-SSSTTS-SS-S-EEHHHHHHHHHHHHHSTTEEEEEEEEEEETHHHHHHHHHHHH-TTEEEEEEES--SS-BSS-EEETTEEEPPBPP-GGG-EE-TTS-EE-GGGG---TGGGGGGS--GGG--SEEEEEEETT-SS--HHHHHHHHHHHHHHTT---EEEEEETT--S--PSTTPPP--EEPPTT-SS-EE----HHHHHHHHHHHHHHHHHHHHHHHS-----------------EEEEESSS--TTS--EEEEESPPTT-EEEEEEEEE-TT--EEEEEEEEE--TTS-EETTTSPB-EES--B--TTHHHHT-EESSTTPPP--S--SS----EEEEEESS---S-----

InterPro domains:
  IPR006862 Acyl-CoA thioester hydrolase/bile acid-CoA amino acid N-acetyltransferase [PF04775] (14-144)
  IPR006862 Acyl-CoA thioester hydrolase/bile acid-CoA amino acid N-acetyltransferase [PF04775] (442-536)
  IPR014940 BAAT/Acyl-CoA thioester hydrolase C-terminal [PF08840] (207-413)
  IPR029058 Alpha/Beta hydrolase fold [G3DSA:3.40.50.1820] (134-415)
  IPR029058 Alpha/Beta hydrolase fold [SSF53474] (64-412)
  IPR042490 Acyl-CoA thioester hydrolase/BAAT, N-terminal [G3DSA:2.60.40.2240] (1-133)
  IPR042490 Acyl-CoA thioester hydrolase/BAAT, N-terminal [G3DSA:2.60.40.2240] (416-546)